Protein AF-A0A7C6KKU2-F1 (afdb_monomer)

Sequence (640 aa):
MLKIGTRAVVVVVVAVVALVTVASAAEPARYSLPPLSSSQLVSLPGALRQRALLDEGRLQQAARLLAEAEFQVMVGAVSREDLVRASEIWTGLAQVWSRLARRPSPAREEWEEGLAEIESVLPELWRLIIPSRSVEVRILPVDASSLSRAYLNDDIDFIVRMAKAAGFNTIFVETLRDDGYLVYRSSFGVEAPDLAAKHGQEGEDALATFLAAAHEEGLAVFPWVKLLFATANGELGPVLSQHPEWAAVASDGKIPTTPYNLVWFNPAHPGVREFLTNSAAELAANYPIDGVQLDYVRYPNQYGVDTDYSYDDYTVEQVKMLYGFDPRTLPRPRLGDMGSAGYRVGDLPQAMQEWNAYREEMVSSLLGRVVKAIHEKRPGIPISVAPLVANWGGGTLPQALVVHQNWPVWLERHLALLLSPLTYSGDPRVVQRELGNVVELAAGRAMVAPSLSIQQVDIAGEGPGLGAVELLREVDVVQQGGGVGYRIFAFPHLKAEHWRALAKGAFRRPATNPVVEPAAAARQLVEEAKLLLKGLQEAGFEKEVARWGAQVERLAQYTSPERLGGRQEPGPQGRQEALTWATLAAQTGSWLEQVRTTWTAEAEGERARAARAVLERTLLELQALASAMAYQGRPVSRGW

Nearest PDB structures (foldseek):
  5oq3-assembly1_A  TM=7.369E-01  e=5.573E-13  Clostridioides difficile
  5clt-assembly1_A  TM=4.596E-01  e=8.617E-05  Homo sapiens
  6r01-assembly1_A  TM=6.257E-01  e=8.667E+00  Streptomyces lividans 1326
  6q58-assembly1_A  TM=5.081E-01  e=9.044E+00  Streptomyces lividans 1326
  6q6b-assembly1_A  TM=4.946E-01  e=9.439E+00  Streptomyces lividans 1326

pLDDT: mean 88.54, std 15.28, range [28.14, 98.88]

Secondary structure (DSSP, 8-state):
-----TTSSSSSSSSSTTSS----S----TT--PPPPHHHHHHS-HHHHHHHHHHHHHHHHHHHHHHHHHHHTTTTSS-HHHHHHHHHHHHHHHHHHHHHHT-SS--HHHHHHHHHHHHHHHHHHHHHHS---SB-EEEEEE-HHHHHHHHHTT-HHHHHHHHHHHT--EEEEE-B-TTS-BSS--SSS-B-HHHHTGGGS-PPPHHHHHHHHHHHTT-EEEEEEESSEEESSSS-HHHHTT-GGGBPPBTTSS----TT--EEB-TT-HHHHHHHHHHHHHHHHHS--S-EEEE--S-S-BTTB---B--SHHHHHHHHHHHSS-GGGSPPPPHHHHTSTT--GGGS-HHHHHHHHHHHHHHHHHHHHHHHHHHHHSTT--EEE-----TTSS-HHHHHHHTT--HHHHHHTT--SEE------S-HHHHHHHHHHHHHHHTTSSEE-PEEEHHHHHHHH-STTHHHHHHHHHHHHHHHTT-SEEEEE-GGG--HHHHHHIIIIITSS--B-TTT-HHHHHHHHHHHHHHHHHHHHHTT-HHHHHHHHHHHHHHHHHHSTTTS-S---TTHHHHHHHHHHHHHHHHHHHHHHHHHHHS-GGGTHHHHHHHHHHHHHHHHHHHHHHHHHHHHTSPPPS--

Solvent-accessible surface area (backbone atoms only — not comparable to full-atom values): 33452 Å² total; per-residue (Å²): 139,82,91,82,73,99,69,71,77,73,66,62,74,75,69,68,68,72,82,82,71,81,78,63,91,86,67,76,70,90,59,70,74,77,68,83,46,73,63,38,55,70,68,40,57,72,69,61,36,51,54,51,54,50,51,51,52,52,49,56,53,48,28,52,37,52,57,28,34,72,55,32,38,55,68,56,26,20,50,70,68,35,51,53,54,30,51,54,53,45,54,54,46,53,50,51,51,45,61,59,48,73,42,67,76,68,57,71,65,62,50,56,51,48,49,52,57,44,57,72,46,44,45,60,40,51,24,34,42,39,59,15,53,59,60,28,34,32,30,40,34,37,51,31,64,60,50,52,51,21,52,78,66,78,38,47,62,55,59,42,51,52,40,49,70,28,36,41,43,30,35,34,36,34,44,57,30,52,64,30,29,23,51,38,86,53,98,74,61,48,50,33,66,68,53,50,34,36,96,82,38,85,33,71,51,52,46,61,55,47,48,53,53,26,48,78,73,66,33,41,42,18,52,25,40,52,66,30,56,39,17,47,72,56,48,59,26,72,61,35,67,78,40,61,89,39,44,34,15,26,74,88,71,39,71,51,78,47,104,64,17,46,31,37,47,25,60,71,40,68,67,44,48,50,49,53,25,49,48,51,22,46,51,42,62,76,44,98,62,58,29,38,33,43,29,52,69,44,55,91,39,45,85,72,39,85,55,50,75,57,55,34,71,71,50,37,52,52,40,30,72,76,71,71,45,60,73,88,75,54,87,80,76,56,40,49,60,51,34,30,71,82,51,53,78,83,76,47,58,67,73,57,44,53,51,48,51,51,52,23,46,32,42,52,52,45,51,49,51,28,48,50,41,23,34,75,56,37,71,82,58,40,30,31,35,48,46,59,44,32,64,88,48,26,42,44,63,43,40,12,48,66,23,33,36,59,58,66,59,37,41,77,67,67,58,34,48,31,37,34,32,50,45,64,56,39,41,46,68,54,43,42,50,51,44,45,53,50,51,60,70,42,65,34,38,31,34,38,24,46,27,41,31,46,68,34,11,47,64,60,29,76,53,87,58,28,21,35,41,42,47,52,48,38,50,50,36,36,61,69,54,46,34,51,31,35,28,52,41,34,56,96,61,62,46,73,55,42,48,47,36,34,25,63,9,47,22,54,41,75,39,40,37,46,78,82,38,45,47,61,26,47,34,51,40,46,51,40,52,47,38,41,42,54,46,36,40,79,71,73,38,51,71,62,31,69,71,43,54,70,54,52,57,54,52,47,62,50,34,31,62,91,53,37,63,74,78,83,43,94,55,76,65,28,48,52,36,18,51,40,28,42,50,46,17,52,53,34,47,54,48,44,52,45,50,69,69,71,55,61,41,89,81,61,47,70,68,45,41,24,50,49,52,56,52,46,38,46,35,39,37,42,24,28,52,23,25,14,52,20,47,68,46,48,83,76,73,96,81,124

Mean predicted aligned error: 7.08 Å

Structure (mmCIF, N/CA/C/O backbone):
data_AF-A0A7C6KKU2-F1
#
_entry.id   AF-A0A7C6KKU2-F1
#
loop_
_atom_site.group_PDB
_atom_site.id
_atom_site.type_symbol
_atom_site.label_atom_id
_atom_site.label_alt_id
_atom_site.label_comp_id
_atom_site.label_asym_id
_atom_site.label_entity_id
_atom_site.label_seq_id
_atom_site.pdbx_PDB_ins_code
_atom_site.Cartn_x
_atom_site.Cartn_y
_atom_site.Cartn_z
_atom_site.occupancy
_atom_site.B_iso_or_equiv
_atom_site.auth_seq_id
_atom_site.auth_comp_id
_atom_site.auth_asym_id
_atom_site.auth_atom_id
_atom_site.pdbx_PDB_model_num
ATOM 1 N N . MET A 1 1 ? -49.488 -27.776 29.329 1.00 35.50 1 MET A N 1
ATOM 2 C CA . MET A 1 1 ? -48.805 -27.752 30.646 1.00 35.50 1 MET A CA 1
ATOM 3 C C . MET A 1 1 ? -47.315 -27.655 30.342 1.00 35.50 1 MET A C 1
ATOM 5 O O . MET A 1 1 ? -46.857 -28.513 29.619 1.00 35.50 1 MET A O 1
ATOM 9 N N . LEU A 1 2 ? -46.521 -26.637 30.673 1.00 28.86 2 LEU A N 1
ATOM 10 C CA . LEU A 1 2 ? -46.570 -25.555 31.658 1.00 28.86 2 LEU A CA 1
ATOM 11 C C . LEU A 1 2 ? -46.435 -24.175 30.976 1.00 28.86 2 LEU A C 1
ATOM 13 O O . LEU A 1 2 ? -45.719 -24.024 29.993 1.00 28.86 2 LEU A O 1
ATOM 17 N N . LYS A 1 3 ? -47.094 -23.167 31.557 1.00 31.98 3 LYS A N 1
ATOM 18 C CA . LYS A 1 3 ? -46.837 -21.736 31.340 1.00 31.98 3 LYS A CA 1
ATOM 19 C C . LYS A 1 3 ? -45.633 -21.321 32.190 1.00 31.98 3 LYS A C 1
ATOM 21 O O . LYS A 1 3 ? -45.691 -21.518 33.399 1.00 31.98 3 LYS A O 1
ATOM 26 N N . ILE A 1 4 ? -44.625 -20.671 31.604 1.00 32.84 4 ILE A N 1
ATOM 27 C CA . ILE A 1 4 ? -43.636 -19.870 32.346 1.00 32.84 4 ILE A CA 1
ATOM 28 C C . ILE A 1 4 ? -43.431 -18.525 31.624 1.00 32.84 4 ILE A C 1
ATOM 30 O O . ILE A 1 4 ? -42.706 -18.419 30.646 1.00 32.84 4 ILE A O 1
ATOM 34 N N . GLY A 1 5 ? -44.152 -17.513 32.116 1.00 28.14 5 GLY A N 1
ATOM 35 C CA . GLY A 1 5 ? -43.618 -16.197 32.485 1.00 28.14 5 GLY A CA 1
ATOM 36 C C . GLY A 1 5 ? -42.963 -15.281 31.444 1.00 28.14 5 GLY A C 1
ATOM 37 O O . GLY A 1 5 ? -41.765 -15.036 31.515 1.00 28.14 5 GLY A O 1
ATOM 38 N N . THR A 1 6 ? -43.771 -14.573 30.653 1.00 33.41 6 THR A N 1
ATOM 39 C CA . THR A 1 6 ? -43.406 -13.374 29.862 1.00 33.41 6 THR A CA 1
ATOM 40 C C . THR A 1 6 ? -43.121 -12.120 30.723 1.00 33.41 6 THR A C 1
ATOM 42 O O . THR A 1 6 ? -43.482 -11.006 30.358 1.00 33.41 6 THR A O 1
ATOM 45 N N . ARG A 1 7 ? -42.507 -12.270 31.906 1.00 30.14 7 ARG A N 1
ATOM 46 C CA . ARG A 1 7 ? -42.228 -11.156 32.844 1.00 30.14 7 ARG A CA 1
ATOM 47 C C . ARG A 1 7 ? -40.759 -10.990 33.251 1.00 30.14 7 ARG A C 1
ATOM 49 O O . ARG A 1 7 ? -40.457 -10.055 33.979 1.00 30.14 7 ARG A O 1
ATOM 56 N N . ALA A 1 8 ? -39.840 -11.811 32.736 1.00 30.59 8 ALA A N 1
ATOM 57 C CA . ALA A 1 8 ? -38.403 -11.690 33.027 1.00 30.59 8 ALA A CA 1
ATOM 58 C C . ALA A 1 8 ? -37.599 -10.892 31.974 1.00 30.59 8 ALA A C 1
ATOM 60 O O . ALA A 1 8 ? -36.444 -10.563 32.209 1.00 30.59 8 ALA A O 1
ATOM 61 N N . VAL A 1 9 ? -38.203 -10.529 30.835 1.00 33.28 9 VAL A N 1
ATOM 62 C CA . VAL A 1 9 ? -37.493 -9.885 29.705 1.00 33.28 9 VAL A CA 1
ATOM 63 C C . VAL A 1 9 ? -37.578 -8.348 29.736 1.00 33.28 9 VAL A C 1
ATOM 65 O O . VAL A 1 9 ? -36.831 -7.669 29.046 1.00 33.28 9 VAL A O 1
ATOM 68 N N . VAL A 1 10 ? -38.423 -7.766 30.595 1.00 31.88 10 VAL A N 1
ATOM 69 C CA . VAL A 1 10 ? -38.671 -6.306 30.625 1.00 31.88 10 VAL A CA 1
ATOM 70 C C . VAL A 1 10 ? -38.004 -5.599 31.821 1.00 31.88 10 VAL A C 1
ATOM 72 O O . VAL A 1 10 ? -37.987 -4.378 31.884 1.00 31.88 10 VAL A O 1
ATOM 75 N N . VAL A 1 11 ? -37.359 -6.335 32.736 1.00 30.11 11 VAL A N 1
ATOM 76 C CA . VAL A 1 11 ? -36.658 -5.745 33.903 1.00 30.11 11 VAL A CA 1
ATOM 77 C C . VAL A 1 11 ? -35.125 -5.750 33.752 1.00 30.11 11 VAL A C 1
ATOM 79 O O . VAL A 1 11 ? -34.430 -5.064 34.492 1.00 30.11 11 VAL A O 1
ATOM 82 N N . VAL A 1 12 ? -34.576 -6.405 32.723 1.00 31.42 12 VAL A N 1
ATOM 83 C CA . VAL A 1 12 ? -33.127 -6.371 32.417 1.00 31.42 12 VAL A CA 1
ATOM 84 C C . VAL A 1 12 ? -32.754 -5.225 31.457 1.00 31.42 12 VAL A C 1
ATOM 86 O O . VAL A 1 12 ? -31.599 -4.824 31.382 1.00 31.42 12 VAL A O 1
ATOM 89 N N . VAL A 1 13 ? -33.736 -4.603 30.796 1.00 32.34 13 VAL A N 1
ATOM 90 C CA . VAL A 1 13 ? -33.509 -3.520 29.815 1.00 32.34 13 VAL A CA 1
ATOM 91 C C . VAL A 1 13 ? -33.422 -2.124 30.463 1.00 32.34 13 VAL A C 1
ATOM 93 O O . VAL A 1 13 ? -32.962 -1.184 29.830 1.00 32.34 13 VAL A O 1
ATOM 96 N N . VAL A 1 14 ? -33.769 -1.976 31.748 1.00 30.86 14 VAL A N 1
ATOM 97 C CA . VAL A 1 14 ? -33.740 -0.669 32.447 1.00 30.86 14 VAL A CA 1
ATOM 98 C C . VAL A 1 14 ? -32.644 -0.586 33.527 1.00 30.86 14 VAL A C 1
ATOM 100 O O . VAL A 1 14 ? -32.330 0.500 33.998 1.00 30.86 14 VAL A O 1
ATOM 103 N N . ALA A 1 15 ? -31.973 -1.696 33.864 1.00 31.00 15 ALA A N 1
ATOM 104 C CA . ALA A 1 15 ? -30.926 -1.735 34.900 1.00 31.00 15 ALA A CA 1
ATOM 105 C C . ALA A 1 15 ? -29.492 -1.991 34.382 1.00 31.00 15 ALA A C 1
ATOM 107 O O . ALA A 1 15 ? -28.559 -2.027 35.176 1.00 31.00 15 ALA A O 1
ATOM 108 N N . VAL A 1 16 ? -29.285 -2.123 33.065 1.00 31.28 16 VAL A N 1
ATOM 109 C CA . VAL A 1 16 ? -27.946 -2.307 32.446 1.00 31.28 16 VAL A CA 1
ATOM 110 C C . VAL A 1 16 ? -27.491 -1.066 31.652 1.00 31.28 16 VAL A C 1
ATOM 112 O O . VAL A 1 16 ? -26.377 -1.000 31.148 1.00 31.28 16 VAL A O 1
ATOM 115 N N . VAL A 1 17 ? -28.307 -0.007 31.638 1.00 33.34 17 VAL A N 1
ATOM 116 C CA . VAL A 1 17 ? -27.948 1.320 31.096 1.00 33.34 17 VAL A CA 1
ATOM 117 C C . VAL A 1 17 ? -27.099 2.142 32.092 1.00 33.34 17 VAL A C 1
ATOM 119 O O . VAL A 1 17 ? -26.576 3.189 31.743 1.00 33.34 17 VAL A O 1
ATOM 122 N N . ALA A 1 18 ? -26.865 1.652 33.315 1.00 31.48 18 ALA A N 1
ATOM 123 C CA . ALA A 1 18 ? -26.257 2.430 34.401 1.00 31.48 18 ALA A CA 1
ATOM 124 C C . ALA A 1 18 ? -24.753 2.182 34.669 1.00 31.48 18 ALA A C 1
ATOM 126 O O . ALA A 1 18 ? -24.272 2.554 35.734 1.00 31.48 18 ALA A O 1
ATOM 127 N N . LEU A 1 19 ? -23.985 1.583 33.746 1.00 38.34 19 LEU A N 1
ATOM 128 C CA . LEU A 1 19 ? -22.541 1.338 33.963 1.00 38.34 19 LEU A CA 1
ATOM 129 C C . LEU A 1 19 ? -21.597 1.852 32.861 1.00 38.34 19 LEU A C 1
ATOM 131 O O . LEU A 1 19 ? -20.424 1.498 32.850 1.00 38.34 19 LEU A O 1
ATOM 135 N N . VAL A 1 20 ? -22.074 2.753 31.991 1.00 41.06 20 VAL A N 1
ATOM 136 C CA . VAL A 1 20 ? -21.205 3.655 31.191 1.00 41.06 20 VAL A CA 1
ATOM 137 C C . VAL A 1 20 ? -21.685 5.122 31.235 1.00 41.06 20 VAL A C 1
ATOM 139 O O . VAL A 1 20 ? -21.078 5.998 30.635 1.00 41.06 20 VAL A O 1
ATOM 142 N N . THR A 1 21 ? -22.730 5.451 32.001 1.00 37.94 21 THR A N 1
ATOM 143 C CA . THR A 1 21 ? -23.149 6.846 32.231 1.00 37.94 21 THR A CA 1
ATOM 144 C C . THR A 1 21 ? -22.847 7.285 33.658 1.00 37.94 21 THR A C 1
ATOM 146 O O . THR A 1 21 ? -23.750 7.510 34.459 1.00 37.94 21 THR A O 1
ATOM 149 N N . VAL A 1 22 ? -21.561 7.427 33.967 1.00 37.59 22 VAL A N 1
ATOM 150 C CA . VAL A 1 22 ? -21.079 8.472 34.874 1.00 37.59 22 VAL A CA 1
ATOM 151 C C . VAL A 1 22 ? -19.830 9.036 34.214 1.00 37.59 22 VAL A C 1
ATOM 153 O O . VAL A 1 22 ? -18.798 8.387 34.225 1.00 37.59 22 VAL A O 1
ATOM 156 N N . ALA A 1 23 ? -19.968 10.198 33.583 1.00 33.12 23 ALA A N 1
ATOM 157 C CA . ALA A 1 23 ? -18.867 11.122 33.353 1.00 33.12 23 ALA A CA 1
ATOM 158 C C . ALA A 1 23 ? -19.479 12.510 33.165 1.00 33.12 23 ALA A C 1
ATOM 160 O O . ALA A 1 23 ? -19.875 12.928 32.077 1.00 33.12 23 ALA A O 1
ATOM 161 N N . SER A 1 24 ? -19.644 13.173 34.305 1.00 33.97 24 SER A N 1
ATOM 162 C CA . SER A 1 24 ? -19.823 14.614 34.416 1.00 33.97 24 SER A CA 1
ATOM 163 C C . SER A 1 24 ? -18.808 15.335 33.523 1.00 33.97 24 SER A C 1
ATOM 165 O O . SER A 1 24 ? -17.645 14.940 33.459 1.00 33.97 24 SER A O 1
ATOM 167 N N . ALA A 1 25 ? -19.227 16.424 32.873 1.00 34.09 25 ALA A N 1
ATOM 168 C CA . ALA A 1 25 ? -18.300 17.381 32.281 1.00 34.09 25 ALA A CA 1
ATOM 169 C C . ALA A 1 25 ? -17.227 17.750 33.327 1.00 34.09 25 ALA A C 1
ATOM 171 O O . ALA A 1 25 ? -17.568 18.100 34.457 1.00 34.09 25 ALA A O 1
ATOM 172 N N . ALA A 1 26 ? -15.954 17.622 32.941 1.00 36.84 26 ALA A N 1
ATOM 173 C CA . ALA A 1 26 ? -14.753 17.623 33.789 1.00 36.84 26 ALA A CA 1
ATOM 174 C C . ALA A 1 26 ? -14.449 16.305 34.539 1.00 36.84 26 ALA A C 1
ATOM 176 O O . ALA A 1 26 ? -14.407 16.273 35.767 1.00 36.84 26 ALA A O 1
ATOM 177 N N . GLU A 1 27 ? -14.128 15.233 33.807 1.00 42.81 27 GLU A N 1
ATOM 178 C CA . GLU A 1 27 ? -13.283 14.160 34.353 1.00 42.81 27 GLU A CA 1
ATOM 179 C C . GLU A 1 27 ? -11.806 14.423 34.001 1.00 42.81 27 GLU A C 1
ATOM 181 O O . GLU A 1 27 ? -11.516 14.877 32.888 1.00 42.81 27 GLU A O 1
ATOM 186 N N . PRO A 1 28 ? -10.858 14.192 34.933 1.00 41.84 28 PRO A N 1
ATOM 187 C CA . PRO A 1 28 ? -9.431 14.252 34.635 1.00 41.84 28 PRO A CA 1
ATOM 188 C C . PRO A 1 28 ? -9.084 13.257 33.525 1.00 41.84 28 PRO A C 1
ATOM 190 O O . PRO A 1 28 ? -9.759 12.246 33.357 1.00 41.84 28 PRO A O 1
ATOM 193 N N . ALA A 1 29 ? -8.018 13.548 32.781 1.00 60.22 29 ALA A N 1
ATOM 194 C CA . ALA A 1 29 ? -7.599 12.774 31.620 1.00 60.22 29 ALA A CA 1
ATOM 195 C C . ALA A 1 29 ? -7.355 11.292 31.971 1.00 60.22 29 ALA A C 1
ATOM 197 O O . ALA A 1 29 ? -6.289 10.924 32.474 1.00 60.22 29 ALA A O 1
ATOM 198 N N . ARG A 1 30 ? -8.371 10.449 31.733 1.00 71.62 30 ARG A N 1
ATOM 199 C CA . ARG A 1 30 ? -8.456 9.025 32.116 1.00 71.62 30 ARG A CA 1
ATOM 200 C C . ARG A 1 30 ? -7.269 8.206 31.606 1.00 71.62 30 ARG A C 1
ATOM 202 O O . ARG A 1 30 ? -6.869 7.230 32.240 1.00 71.62 30 ARG A O 1
ATOM 209 N N . TYR A 1 31 ? -6.689 8.642 30.491 1.00 83.00 31 TYR A N 1
ATOM 210 C CA . TYR A 1 31 ? -5.578 7.990 29.810 1.00 83.00 31 TYR A CA 1
ATOM 211 C C . TYR A 1 31 ? -4.294 8.843 29.791 1.00 83.00 31 TYR A C 1
ATOM 213 O O . TYR A 1 31 ? -3.366 8.555 29.044 1.00 83.00 31 TYR A O 1
ATOM 221 N N . SER A 1 32 ? -4.183 9.884 30.625 1.00 80.81 32 SER A N 1
ATOM 222 C CA . SER A 1 32 ? -2.967 10.707 30.676 1.00 80.81 32 SER A CA 1
ATOM 223 C C . SER A 1 32 ? -1.819 10.012 31.403 1.00 80.81 32 SER A C 1
ATOM 225 O O . SER A 1 32 ? -1.997 9.412 32.464 1.00 80.81 32 SER A O 1
ATOM 227 N N . LEU A 1 33 ? -0.606 10.208 30.885 1.00 85.62 33 LEU A N 1
ATOM 228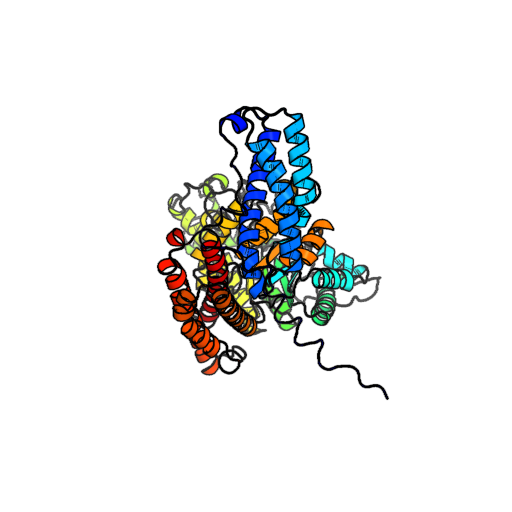 C CA . LEU A 1 33 ? 0.641 9.765 31.503 1.00 85.62 33 LEU A CA 1
ATOM 229 C C . LEU A 1 33 ? 1.567 10.952 31.794 1.00 85.62 33 LEU A C 1
ATOM 231 O O . LEU A 1 33 ? 1.587 11.910 31.020 1.00 85.62 33 LEU A O 1
ATOM 235 N N . PRO A 1 34 ? 2.343 10.915 32.893 1.00 86.75 34 PRO A N 1
ATOM 236 C CA . PRO A 1 34 ? 3.423 11.872 33.098 1.00 86.75 34 PRO A CA 1
ATOM 237 C C . PRO A 1 34 ? 4.513 11.678 32.025 1.00 86.75 34 PRO A C 1
ATOM 239 O O . PRO A 1 34 ? 4.937 10.535 31.814 1.00 86.75 34 PRO A O 1
ATOM 242 N N . PRO A 1 35 ? 4.978 12.756 31.365 1.00 88.56 35 PRO A N 1
ATOM 243 C CA . PRO A 1 35 ? 6.074 12.659 30.412 1.00 88.56 35 PRO A CA 1
ATOM 244 C C . PRO A 1 35 ? 7.413 12.448 31.126 1.00 88.56 35 PRO A C 1
ATOM 246 O O . PRO A 1 35 ? 7.563 12.800 32.303 1.00 88.56 35 PRO A O 1
ATOM 249 N N . LEU A 1 36 ? 8.408 11.934 30.404 1.00 86.62 36 LEU A N 1
ATOM 250 C CA . LEU A 1 36 ? 9.786 11.894 30.896 1.00 86.62 36 LEU A CA 1
ATOM 251 C C . LEU A 1 36 ? 10.353 13.315 31.041 1.00 86.62 36 LEU A C 1
ATOM 253 O O . LEU A 1 36 ? 10.269 14.151 30.142 1.00 86.62 36 LEU A O 1
ATOM 257 N N . SER A 1 37 ? 10.977 13.596 32.182 1.00 84.25 37 SER A N 1
ATOM 258 C CA . SER A 1 37 ? 11.658 14.870 32.432 1.00 84.25 37 SER A CA 1
ATOM 259 C C . SER A 1 37 ? 13.085 14.881 31.879 1.00 84.25 37 SER A C 1
ATOM 261 O O . SER A 1 37 ? 13.761 13.852 31.803 1.00 84.25 37 SER A O 1
ATOM 263 N N . SER A 1 38 ? 13.603 16.073 31.566 1.00 81.19 38 SER A N 1
ATOM 264 C CA . SER A 1 38 ? 14.980 16.235 31.078 1.00 81.19 38 SER A CA 1
ATOM 265 C C . SER A 1 38 ? 16.030 15.664 32.038 1.00 81.19 38 SER A C 1
ATOM 267 O O . SER A 1 38 ? 17.043 15.134 31.588 1.00 81.19 38 SER A O 1
ATOM 269 N N . SER A 1 39 ? 15.802 15.734 33.356 1.00 79.00 39 SER A N 1
ATOM 270 C CA . SER A 1 39 ? 16.715 15.170 34.360 1.00 79.00 39 SER A CA 1
ATOM 271 C C . SER A 1 39 ? 16.755 13.641 34.327 1.00 79.00 39 SER A C 1
ATOM 273 O O . SER A 1 39 ? 17.835 13.066 34.462 1.00 79.00 39 SER A O 1
ATOM 275 N N . GLN A 1 40 ? 15.619 12.983 34.086 1.00 80.06 40 GLN A N 1
ATOM 276 C CA . GLN A 1 40 ? 15.555 11.529 33.906 1.00 80.06 40 GLN A CA 1
ATOM 277 C C . GLN A 1 40 ? 16.245 11.093 32.619 1.00 80.06 40 GLN A C 1
ATOM 279 O O . GLN A 1 40 ? 17.020 10.141 32.617 1.00 80.06 40 GLN A O 1
ATOM 284 N N . LEU A 1 41 ? 16.013 11.823 31.526 1.00 80.62 41 LEU A N 1
ATOM 285 C CA . LEU A 1 41 ? 16.678 11.524 30.265 1.00 80.62 41 LEU A CA 1
ATOM 286 C C . LEU A 1 41 ? 18.195 11.612 30.423 1.00 80.62 41 LEU A C 1
ATOM 288 O O . LEU A 1 41 ? 18.892 10.719 29.966 1.00 80.62 41 LEU A O 1
ATOM 292 N N . VAL A 1 42 ? 18.719 12.625 31.118 1.00 82.50 42 VAL A N 1
ATOM 293 C CA . VAL A 1 42 ? 20.166 12.761 31.355 1.00 82.50 42 VAL A CA 1
ATOM 294 C C . VAL A 1 42 ? 20.733 11.624 32.215 1.00 82.50 42 VAL A C 1
ATOM 296 O O . VAL A 1 42 ? 21.841 11.171 31.927 1.00 82.50 42 VAL A O 1
ATOM 299 N N . SER A 1 43 ? 20.005 11.151 33.232 1.00 81.50 43 SER A N 1
ATOM 300 C CA . SER A 1 43 ? 20.499 10.133 34.172 1.00 81.50 43 SER A CA 1
ATOM 301 C C . SER A 1 43 ? 20.506 8.707 33.608 1.00 81.50 43 SER A C 1
ATOM 303 O O . SER A 1 43 ? 21.295 7.876 34.061 1.00 81.50 43 SER A O 1
ATOM 305 N N . LEU A 1 44 ? 19.683 8.415 32.596 1.00 84.31 44 LEU A N 1
ATOM 306 C CA . LEU A 1 44 ? 19.604 7.087 31.988 1.00 84.31 44 LEU A CA 1
ATOM 307 C C . LEU A 1 44 ? 20.775 6.791 31.025 1.00 84.31 44 LEU A C 1
ATOM 309 O O . LEU A 1 44 ? 21.097 7.638 30.176 1.00 84.31 44 LEU A O 1
ATOM 313 N N . PRO A 1 45 ? 21.364 5.571 31.074 1.00 86.75 45 PRO A N 1
ATOM 314 C CA . PRO A 1 45 ? 22.284 5.075 30.049 1.00 86.75 45 PRO A CA 1
ATOM 315 C C . PRO A 1 45 ? 21.656 5.106 28.650 1.00 86.75 45 PRO A C 1
ATOM 317 O O . PRO A 1 45 ? 20.446 4.951 28.518 1.00 86.75 45 PRO A O 1
ATOM 320 N N . GLY A 1 46 ? 22.474 5.246 27.600 1.00 87.69 46 GLY A N 1
ATOM 321 C CA . GLY A 1 46 ? 22.001 5.468 26.224 1.00 87.69 46 GLY A CA 1
ATOM 322 C C . GLY A 1 46 ? 20.939 4.474 25.733 1.00 87.69 46 GLY A C 1
ATOM 323 O O . GLY A 1 46 ? 19.867 4.903 25.315 1.00 87.69 46 GLY A O 1
ATOM 324 N N . ALA A 1 47 ? 21.195 3.167 25.852 1.00 87.81 47 ALA A N 1
ATOM 325 C CA . ALA A 1 47 ? 20.250 2.132 25.415 1.00 87.81 47 ALA A CA 1
ATOM 326 C C . ALA A 1 47 ? 18.942 2.147 26.229 1.00 87.81 47 ALA A C 1
ATOM 328 O O . ALA A 1 47 ? 17.851 2.112 25.672 1.00 87.81 47 ALA A O 1
ATOM 329 N N . LEU A 1 48 ? 19.039 2.283 27.556 1.00 89.12 48 LEU A N 1
ATOM 330 C CA . LEU A 1 48 ? 17.867 2.319 28.436 1.00 89.12 48 LEU A CA 1
ATOM 331 C C . LEU A 1 48 ? 17.022 3.584 28.218 1.00 89.12 48 LEU A C 1
ATOM 333 O O . LEU A 1 48 ? 15.798 3.534 28.269 1.00 89.12 48 LEU A O 1
ATOM 337 N N . ARG A 1 49 ? 17.676 4.711 27.918 1.00 90.44 49 ARG A N 1
ATOM 338 C CA . ARG A 1 49 ? 17.026 5.968 27.537 1.00 90.44 49 ARG A CA 1
ATOM 339 C C . ARG A 1 49 ? 16.248 5.828 26.229 1.00 90.44 49 ARG A C 1
ATOM 341 O O . ARG A 1 49 ? 15.130 6.322 26.150 1.00 90.44 49 ARG A O 1
ATOM 348 N N . GLN A 1 50 ? 16.830 5.182 25.217 1.00 89.56 50 GLN A N 1
ATOM 349 C CA . GLN A 1 50 ? 16.150 4.933 23.941 1.00 89.56 50 GLN A CA 1
ATOM 350 C C . GLN A 1 50 ? 14.923 4.041 24.137 1.00 89.56 50 GLN A C 1
ATOM 352 O O . GLN A 1 50 ? 13.835 4.425 23.719 1.00 89.56 50 GLN A O 1
ATOM 357 N N . ARG A 1 51 ? 15.076 2.931 24.865 1.00 90.62 51 ARG A N 1
ATOM 358 C CA . ARG A 1 51 ? 13.976 2.020 25.208 1.00 90.62 51 ARG A CA 1
ATOM 359 C C . ARG A 1 51 ? 12.836 2.734 25.945 1.00 90.62 51 ARG A C 1
ATOM 361 O O . ARG A 1 51 ? 11.683 2.624 25.545 1.00 90.62 51 ARG A O 1
ATOM 368 N N . ALA A 1 52 ? 13.156 3.559 26.947 1.00 91.56 52 ALA A N 1
ATOM 369 C CA . ALA A 1 52 ? 12.157 4.352 27.666 1.00 91.56 52 ALA A CA 1
ATOM 370 C C . ALA A 1 52 ? 11.414 5.345 26.750 1.00 91.56 52 ALA A C 1
ATOM 372 O O . ALA A 1 52 ? 10.199 5.473 26.851 1.00 91.56 52 ALA A O 1
ATOM 373 N N . LEU A 1 53 ? 12.110 6.024 25.832 1.00 91.44 53 LEU A N 1
ATOM 374 C CA . LEU A 1 53 ? 11.475 6.931 24.865 1.00 91.44 53 LEU A CA 1
ATOM 375 C C . LEU A 1 53 ? 10.560 6.191 23.874 1.00 91.44 53 LEU A C 1
ATOM 377 O O . LEU A 1 53 ? 9.517 6.722 23.490 1.00 91.44 53 LEU A O 1
ATOM 381 N N . LEU A 1 54 ? 10.937 4.977 23.457 1.00 91.06 54 LEU A N 1
ATOM 382 C CA . LEU A 1 54 ? 10.095 4.135 22.603 1.00 91.06 54 LEU A CA 1
ATOM 383 C C . LEU A 1 54 ? 8.799 3.756 23.327 1.00 91.06 54 LEU A C 1
ATOM 385 O O . LEU A 1 54 ? 7.715 3.981 22.786 1.00 91.06 54 LEU A O 1
ATOM 389 N N . ASP A 1 55 ? 8.899 3.264 24.562 1.00 93.62 55 ASP A N 1
ATOM 390 C CA . ASP A 1 55 ? 7.736 2.881 25.368 1.00 93.62 55 ASP A CA 1
ATOM 391 C C . ASP A 1 55 ? 6.853 4.070 25.751 1.00 93.62 55 ASP A C 1
ATOM 393 O O . ASP A 1 55 ? 5.628 3.945 25.718 1.00 93.62 55 ASP A O 1
ATOM 397 N N . GLU A 1 56 ? 7.435 5.245 26.012 1.00 93.62 56 GLU A N 1
ATOM 398 C CA . GLU A 1 56 ? 6.669 6.485 26.178 1.00 93.62 56 GLU A CA 1
ATOM 399 C C . GLU A 1 56 ? 5.796 6.746 24.944 1.00 93.62 56 GLU A C 1
ATOM 401 O O . GLU A 1 56 ? 4.590 6.970 25.066 1.00 93.62 56 GLU A O 1
ATOM 406 N N . GLY A 1 57 ? 6.379 6.652 23.744 1.00 92.62 57 GLY A N 1
ATOM 407 C CA . GLY A 1 57 ? 5.657 6.831 22.486 1.00 92.62 57 GLY A CA 1
ATOM 408 C C . GLY A 1 57 ? 4.574 5.772 22.252 1.00 92.62 57 GLY A C 1
ATOM 409 O O . GLY A 1 57 ? 3.469 6.109 21.816 1.00 92.62 57 GLY A O 1
ATOM 410 N N . ARG A 1 58 ? 4.853 4.501 22.571 1.00 94.94 58 ARG A N 1
ATOM 411 C CA . ARG A 1 58 ? 3.878 3.396 22.485 1.00 94.94 58 ARG A CA 1
ATOM 412 C C . ARG A 1 58 ? 2.694 3.639 23.419 1.00 94.94 58 ARG A C 1
ATOM 414 O O . ARG A 1 58 ? 1.544 3.489 23.011 1.00 94.94 58 ARG A O 1
ATOM 421 N N . LEU A 1 59 ? 2.958 4.048 24.657 1.00 95.75 59 LEU A N 1
ATOM 422 C CA . LEU A 1 59 ? 1.925 4.294 25.656 1.00 95.75 59 LEU A CA 1
ATOM 423 C C . LEU A 1 59 ? 1.104 5.555 25.353 1.00 95.75 59 LEU A C 1
ATOM 425 O O . LEU A 1 59 ? -0.116 5.524 25.490 1.00 95.75 59 LEU A O 1
ATOM 429 N N . GLN A 1 60 ? 1.728 6.641 24.888 1.00 93.12 60 GLN A N 1
ATOM 430 C CA . GLN A 1 60 ? 1.015 7.858 24.477 1.00 93.12 60 GLN A CA 1
ATOM 431 C C . GLN A 1 60 ? 0.049 7.592 23.314 1.00 93.12 60 GLN A C 1
ATOM 433 O O . GLN A 1 60 ? -1.082 8.082 23.308 1.00 93.12 60 GLN A O 1
ATOM 438 N N . GLN A 1 61 ? 0.461 6.786 22.334 1.00 93.94 61 GLN A N 1
ATOM 439 C CA . GLN A 1 61 ? -0.405 6.421 21.215 1.00 93.94 61 GLN A CA 1
ATOM 440 C C . GLN A 1 61 ? -1.534 5.474 21.660 1.00 93.94 61 GLN A C 1
ATOM 442 O O . GLN A 1 61 ? -2.681 5.661 21.254 1.00 93.94 61 GLN A O 1
ATOM 447 N N . ALA A 1 62 ? -1.245 4.522 22.554 1.00 96.00 62 ALA A N 1
ATOM 448 C CA . ALA A 1 62 ? -2.256 3.643 23.139 1.00 96.00 62 ALA A CA 1
ATOM 449 C C . ALA A 1 62 ? -3.297 4.410 23.980 1.00 96.00 62 ALA A C 1
ATOM 451 O O . ALA A 1 62 ? -4.487 4.119 23.878 1.00 96.00 62 ALA A O 1
ATOM 452 N N . ALA A 1 63 ? -2.882 5.426 24.745 1.00 94.00 63 ALA A N 1
ATOM 453 C CA . ALA A 1 63 ? -3.787 6.317 25.475 1.00 94.00 63 ALA A CA 1
ATOM 454 C C . ALA A 1 63 ? -4.812 6.983 24.550 1.00 94.00 63 ALA A C 1
ATOM 456 O O . ALA A 1 63 ? -6.012 6.974 24.826 1.00 94.00 63 ALA A O 1
ATOM 457 N N . ARG A 1 64 ? -4.341 7.526 23.420 1.00 93.44 64 ARG A N 1
ATOM 458 C CA . ARG A 1 64 ? -5.209 8.146 22.413 1.00 93.44 64 ARG A CA 1
ATOM 459 C C . ARG A 1 64 ? -6.202 7.135 21.837 1.00 93.44 64 ARG A C 1
ATOM 461 O O . ARG A 1 64 ? -7.390 7.432 21.756 1.00 93.44 64 ARG A O 1
ATOM 468 N N . LEU A 1 65 ? -5.732 5.941 21.469 1.00 95.50 65 LEU A N 1
ATOM 469 C CA . LEU A 1 65 ? -6.596 4.882 20.942 1.00 95.50 65 LEU A CA 1
ATOM 470 C C . LEU A 1 65 ? -7.647 4.423 21.958 1.00 95.50 65 LEU A C 1
ATOM 472 O O . LEU A 1 65 ? -8.783 4.177 21.570 1.00 95.50 65 LEU A O 1
ATOM 476 N N . LEU A 1 66 ? -7.309 4.354 23.247 1.00 94.94 66 LEU A N 1
ATOM 477 C CA . LEU A 1 66 ? -8.267 4.056 24.315 1.00 94.94 66 LEU A CA 1
ATOM 478 C C . LEU A 1 66 ? -9.357 5.126 24.438 1.00 94.94 66 LEU A C 1
ATOM 480 O O . LEU A 1 66 ? -10.532 4.780 24.540 1.00 94.94 66 LEU A O 1
ATOM 484 N N . ALA A 1 67 ? -8.987 6.408 24.376 1.00 92.62 67 ALA A N 1
ATOM 485 C CA . ALA A 1 67 ? -9.955 7.504 24.387 1.00 92.62 67 ALA A CA 1
ATOM 486 C C . ALA A 1 67 ? -10.900 7.438 23.172 1.00 92.62 67 ALA A C 1
ATOM 488 O O . ALA A 1 67 ? -12.108 7.634 23.294 1.00 92.62 67 ALA A O 1
ATOM 489 N N . GLU A 1 68 ? -10.365 7.119 21.993 1.00 94.50 68 GLU A N 1
ATOM 490 C CA . GLU A 1 68 ? -11.151 6.943 20.767 1.00 94.50 68 GLU A CA 1
ATOM 491 C C . GLU A 1 68 ? -12.002 5.671 20.780 1.00 94.50 68 GLU A C 1
ATOM 493 O O . GLU A 1 68 ? -13.090 5.654 20.198 1.00 94.50 68 GLU A O 1
ATOM 498 N N . ALA A 1 69 ? -11.547 4.613 21.454 1.00 94.50 69 ALA A N 1
ATOM 499 C CA . ALA A 1 69 ? -12.221 3.323 21.493 1.00 94.50 69 ALA A CA 1
ATOM 500 C C . ALA A 1 69 ? -13.643 3.415 22.077 1.00 94.50 69 ALA A C 1
ATOM 502 O O . ALA A 1 69 ? -14.520 2.665 21.647 1.00 94.50 69 ALA A O 1
ATOM 503 N N . GLU A 1 70 ? -13.908 4.379 22.968 1.00 89.12 70 GLU A N 1
ATOM 504 C CA . GLU A 1 70 ? -15.257 4.679 23.476 1.00 89.12 70 GLU A CA 1
ATOM 505 C C . GLU A 1 70 ? -16.264 4.965 22.346 1.00 89.12 70 GLU A C 1
ATOM 507 O O . GLU A 1 70 ? -17.422 4.547 22.416 1.00 89.12 70 GLU A O 1
ATOM 512 N N . PHE A 1 71 ? -15.811 5.627 21.279 1.00 94.38 71 PHE A N 1
ATOM 513 C CA . PHE A 1 71 ? -16.617 5.968 20.106 1.00 94.38 71 PHE A CA 1
ATOM 514 C C . PHE A 1 71 ? -16.510 4.908 19.007 1.00 94.38 71 PHE A C 1
ATOM 516 O O . PHE A 1 71 ? -17.495 4.618 18.333 1.00 94.38 71 PHE A O 1
ATOM 523 N N . GLN A 1 72 ? -15.356 4.251 18.867 1.00 95.00 72 GLN A N 1
ATOM 524 C CA . GLN A 1 72 ? -15.173 3.149 17.910 1.00 95.00 72 GLN A CA 1
ATOM 525 C C . GLN A 1 72 ? -16.084 1.946 18.207 1.00 95.00 72 GLN A C 1
ATOM 527 O O . GLN A 1 72 ? -16.440 1.194 17.298 1.00 95.00 72 GLN A O 1
ATOM 532 N N . VAL A 1 73 ? -16.525 1.780 19.458 1.00 95.25 73 VAL A N 1
ATOM 533 C CA . VAL A 1 73 ? -17.564 0.807 19.832 1.00 95.25 73 VAL A CA 1
ATOM 534 C C . VAL A 1 73 ? -18.890 1.053 19.105 1.00 95.25 73 VAL A C 1
ATOM 536 O O . VAL A 1 73 ? -19.600 0.093 1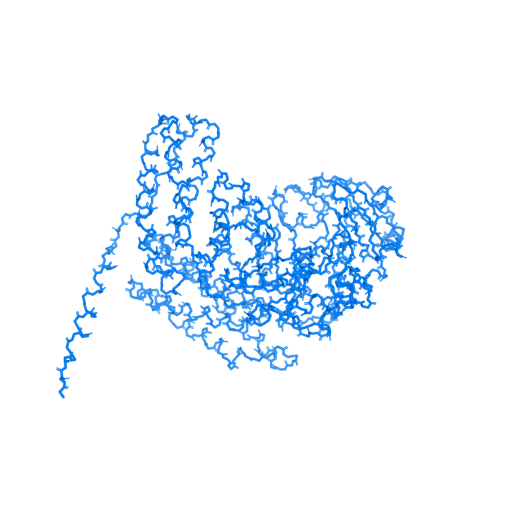8.807 1.00 95.25 73 VAL A O 1
ATOM 539 N N . MET A 1 74 ? -19.230 2.304 18.779 1.00 94.25 74 MET A N 1
ATOM 540 C CA . MET A 1 74 ? -20.504 2.664 18.134 1.00 94.25 74 MET A CA 1
ATOM 541 C C . MET A 1 74 ? -20.609 2.119 16.703 1.00 94.25 74 MET A C 1
ATOM 543 O O . MET A 1 74 ? -21.692 1.743 16.262 1.00 94.25 74 MET A O 1
ATOM 547 N N . VAL A 1 75 ? -19.473 2.021 16.008 1.00 92.94 75 VAL A N 1
ATOM 548 C CA . VAL A 1 75 ? -19.345 1.406 14.671 1.00 92.94 75 VAL A CA 1
ATOM 549 C C . VAL A 1 75 ? -18.844 -0.045 14.742 1.00 92.94 75 VAL A C 1
ATOM 551 O O . VAL A 1 75 ? -18.715 -0.750 13.739 1.00 92.94 75 VAL A O 1
ATOM 554 N N . GLY A 1 76 ? -18.582 -0.527 15.960 1.00 93.62 76 GLY A N 1
ATOM 555 C CA . GLY A 1 76 ? -18.062 -1.857 16.254 1.00 93.62 76 GLY A CA 1
ATOM 556 C C . GLY A 1 76 ? -16.627 -2.089 15.776 1.00 93.62 76 GLY A C 1
ATOM 557 O O . GLY A 1 76 ? -16.229 -3.245 15.627 1.00 93.62 76 GLY A O 1
ATOM 558 N N . ALA A 1 77 ? -15.856 -1.040 15.490 1.00 95.38 77 ALA A N 1
ATOM 559 C CA . ALA A 1 77 ? -14.444 -1.178 15.130 1.00 95.38 77 ALA A CA 1
ATOM 560 C C . ALA A 1 77 ? -13.594 -1.648 16.329 1.00 95.38 77 ALA A C 1
ATOM 562 O O . ALA A 1 77 ? -12.556 -2.281 16.144 1.00 95.38 77 ALA A O 1
ATOM 563 N N . VAL A 1 78 ? -14.081 -1.409 17.553 1.00 96.94 78 VAL A N 1
ATOM 564 C CA . VAL A 1 78 ? -13.616 -2.018 18.810 1.00 96.94 78 VAL A CA 1
ATOM 565 C C . VAL A 1 78 ? -14.828 -2.634 19.519 1.00 96.94 78 VAL A C 1
ATOM 567 O O . VAL A 1 78 ? -15.924 -2.079 19.463 1.00 96.94 78 VAL A O 1
ATOM 570 N N . SER A 1 79 ? -14.680 -3.792 20.168 1.00 95.81 79 SER A N 1
ATOM 571 C CA . SER A 1 79 ? -15.778 -4.391 20.941 1.00 95.81 79 SER A CA 1
ATOM 572 C C . SER A 1 79 ? -15.852 -3.809 22.360 1.00 95.81 79 SER A C 1
ATOM 574 O O . SER A 1 79 ? -14.849 -3.365 22.917 1.00 95.81 79 SER A O 1
ATOM 576 N N . ARG A 1 80 ? -17.039 -3.824 22.990 1.00 93.50 80 ARG A N 1
ATOM 577 C CA . ARG A 1 80 ? -17.184 -3.386 24.397 1.00 93.50 80 ARG A CA 1
ATOM 578 C C . ARG A 1 80 ? -16.331 -4.226 25.349 1.00 93.50 80 ARG A C 1
ATOM 580 O O . ARG A 1 80 ? -15.775 -3.683 26.295 1.00 93.50 80 ARG A O 1
ATOM 587 N N . GLU A 1 81 ? -16.233 -5.526 25.089 1.00 96.06 81 GLU A N 1
ATOM 588 C CA . GLU A 1 81 ? -15.408 -6.450 25.870 1.00 96.06 81 GLU A CA 1
ATOM 589 C C . GLU A 1 81 ? -13.917 -6.114 25.740 1.00 96.06 81 GLU A C 1
ATOM 591 O O . GLU A 1 81 ? -13.226 -5.998 26.754 1.00 96.06 81 GLU A O 1
ATOM 596 N N . ASP A 1 82 ? -13.442 -5.864 24.514 1.00 96.69 82 ASP A N 1
ATOM 597 C CA . ASP A 1 82 ? -12.055 -5.461 24.276 1.00 96.69 82 ASP A CA 1
ATOM 598 C C . ASP A 1 82 ? -11.733 -4.130 24.968 1.00 96.69 82 ASP A C 1
ATOM 600 O O . ASP A 1 82 ? -10.681 -4.016 25.592 1.00 96.69 82 ASP A O 1
ATOM 604 N N . LEU A 1 83 ? -12.640 -3.143 24.922 1.00 95.69 83 LEU A N 1
ATOM 605 C CA . LEU A 1 83 ? -12.455 -1.850 25.592 1.00 95.69 83 LEU A CA 1
ATOM 606 C C . LEU A 1 83 ? -12.342 -1.991 27.118 1.00 95.69 83 LEU A C 1
ATOM 608 O O . LEU A 1 83 ? -11.480 -1.357 27.732 1.00 95.69 83 LEU A O 1
ATOM 612 N N . VAL A 1 84 ? -13.196 -2.813 27.738 1.00 95.56 84 VAL A N 1
ATOM 613 C CA . VAL A 1 84 ? -13.142 -3.067 29.188 1.00 95.56 84 VAL A CA 1
ATOM 614 C C . VAL A 1 84 ? -11.802 -3.695 29.554 1.00 95.56 84 VAL A C 1
ATOM 616 O O . VAL A 1 84 ? -11.071 -3.146 30.379 1.00 95.56 84 VAL A O 1
ATOM 619 N N . ARG A 1 85 ? -11.428 -4.782 28.873 1.00 96.62 85 ARG A N 1
ATOM 620 C CA . ARG A 1 85 ? -10.172 -5.489 29.136 1.00 96.62 85 ARG A CA 1
ATOM 621 C C . ARG A 1 85 ? -8.943 -4.618 28.875 1.00 96.62 85 ARG A C 1
ATOM 623 O O . ARG A 1 85 ? -7.982 -4.645 29.639 1.00 96.62 85 ARG A O 1
ATOM 630 N N . ALA A 1 86 ? -8.966 -3.820 27.813 1.00 96.56 86 ALA A N 1
ATOM 631 C CA . ALA A 1 86 ? -7.895 -2.881 27.515 1.00 96.56 86 ALA A CA 1
ATOM 632 C C . ALA A 1 86 ? -7.764 -1.791 28.586 1.00 96.56 86 ALA A C 1
ATOM 634 O O . ALA A 1 86 ? -6.648 -1.433 28.954 1.00 96.56 86 ALA A O 1
ATOM 635 N N . SER A 1 87 ? -8.883 -1.300 29.125 1.00 94.50 87 SER A N 1
ATOM 636 C CA . SER A 1 87 ? -8.885 -0.306 30.207 1.00 94.50 87 SER A CA 1
ATOM 637 C C . SER A 1 87 ? -8.300 -0.865 31.513 1.00 94.50 87 SER A C 1
ATOM 639 O O . SER A 1 87 ? -7.611 -0.147 32.243 1.00 94.50 87 SER A O 1
ATOM 641 N N . GLU A 1 88 ? -8.524 -2.150 31.802 1.00 94.25 88 GLU A N 1
ATOM 642 C CA . GLU A 1 88 ? -7.902 -2.847 32.938 1.00 94.25 88 GLU A CA 1
ATOM 643 C C . GLU A 1 88 ? -6.381 -2.962 32.763 1.00 94.25 88 GLU A C 1
ATOM 645 O O . GLU A 1 88 ? -5.628 -2.560 33.653 1.00 94.25 88 GLU A O 1
ATOM 650 N N . ILE A 1 89 ? -5.923 -3.431 31.594 1.00 96.56 89 ILE A N 1
ATOM 651 C CA . ILE A 1 89 ? -4.490 -3.527 31.265 1.00 96.56 89 ILE A CA 1
ATOM 652 C C . ILE A 1 89 ? -3.828 -2.145 31.339 1.00 96.56 89 ILE A C 1
ATOM 654 O O . ILE A 1 89 ? -2.768 -1.990 31.948 1.00 96.56 89 ILE A O 1
ATOM 658 N N . TRP A 1 90 ? -4.478 -1.127 30.769 1.00 95.62 90 TRP A N 1
ATOM 659 C CA . TRP A 1 90 ? -4.007 0.254 30.808 1.00 95.62 90 TRP A CA 1
ATOM 660 C C . TRP A 1 90 ? -3.797 0.759 32.233 1.00 95.62 90 TRP A C 1
ATOM 662 O O . TRP A 1 90 ? -2.796 1.411 32.511 1.00 95.62 90 TRP A O 1
ATOM 672 N N . THR A 1 91 ? -4.714 0.447 33.150 1.00 93.06 91 THR A N 1
ATOM 673 C CA . THR A 1 91 ? -4.615 0.898 34.544 1.00 93.06 91 THR A CA 1
ATOM 674 C C . THR A 1 91 ? -3.331 0.387 35.202 1.00 93.06 91 THR A C 1
ATOM 676 O O . THR A 1 91 ? -2.646 1.157 35.876 1.00 93.06 91 THR A O 1
ATOM 679 N N . GLY A 1 92 ? -2.964 -0.878 34.967 1.00 94.38 92 GLY A N 1
ATOM 680 C CA . GLY A 1 92 ? -1.694 -1.442 35.437 1.00 94.38 92 GLY A CA 1
ATOM 681 C C . GLY A 1 92 ? -0.486 -0.758 34.791 1.00 94.38 92 GLY A C 1
ATOM 682 O O . GLY A 1 92 ? 0.396 -0.260 35.489 1.00 94.38 92 GLY A O 1
ATOM 683 N N . LEU A 1 93 ? -0.493 -0.634 33.462 1.00 95.19 93 LEU A N 1
ATOM 684 C CA . LEU A 1 93 ? 0.573 0.030 32.702 1.00 95.19 93 LEU A CA 1
ATOM 685 C C . LEU A 1 93 ? 0.814 1.477 33.144 1.00 95.19 93 LEU A C 1
ATOM 687 O O . LEU A 1 93 ? 1.953 1.879 33.380 1.00 95.19 93 LEU A O 1
ATOM 691 N N . ALA A 1 94 ? -0.254 2.254 33.314 1.00 92.81 94 ALA A N 1
ATOM 692 C CA . ALA A 1 94 ? -0.181 3.643 33.742 1.00 92.81 94 ALA A CA 1
ATOM 693 C C . ALA A 1 94 ? 0.393 3.780 35.159 1.00 92.81 94 ALA A C 1
ATOM 695 O O . ALA A 1 94 ? 1.109 4.746 35.441 1.00 92.81 94 ALA A O 1
ATOM 696 N N . GLN A 1 95 ? 0.127 2.815 36.047 1.00 92.31 95 GLN A N 1
ATOM 697 C CA . GLN A 1 95 ? 0.733 2.765 37.378 1.00 92.31 95 GLN A CA 1
ATOM 698 C C . GLN A 1 95 ? 2.230 2.462 37.302 1.00 92.31 95 GLN A C 1
ATOM 700 O O . GLN A 1 95 ? 3.014 3.167 37.941 1.00 92.31 95 GLN A O 1
ATOM 705 N N . VAL A 1 96 ? 2.642 1.461 36.516 1.00 94.06 96 VAL A N 1
ATOM 706 C CA . VAL A 1 96 ? 4.062 1.131 36.302 1.00 94.06 96 VAL A CA 1
ATOM 707 C C . VAL A 1 96 ? 4.796 2.344 35.736 1.00 94.06 96 VAL A C 1
ATOM 709 O O . VAL A 1 96 ? 5.740 2.830 36.361 1.00 94.06 96 VAL A O 1
ATOM 712 N N . TRP A 1 97 ? 4.291 2.916 34.642 1.00 94.19 97 TRP A N 1
ATOM 713 C CA . TRP A 1 97 ? 4.870 4.101 34.015 1.00 94.19 97 TRP A CA 1
ATOM 714 C C . TRP A 1 97 ? 4.950 5.287 34.979 1.00 94.19 97 TRP A C 1
ATOM 716 O O . TRP A 1 97 ? 5.998 5.908 35.125 1.00 94.19 97 TRP A O 1
ATOM 726 N N . SER A 1 98 ? 3.873 5.574 35.716 1.00 90.75 98 SER A N 1
ATOM 727 C CA . SER A 1 98 ? 3.858 6.676 36.684 1.00 90.75 98 SER A CA 1
ATOM 728 C C . SER A 1 98 ? 4.858 6.482 37.826 1.00 90.75 98 SER A C 1
ATOM 730 O O . SER A 1 98 ? 5.407 7.471 38.313 1.00 90.75 98 SER A O 1
ATOM 732 N N . ARG A 1 99 ? 5.111 5.242 38.274 1.00 90.06 99 ARG A N 1
ATOM 733 C CA . ARG A 1 99 ? 6.147 4.958 39.286 1.00 90.06 99 ARG A CA 1
ATOM 734 C C . ARG A 1 99 ? 7.542 5.289 38.756 1.00 90.06 99 ARG A C 1
ATOM 736 O O . ARG A 1 99 ? 8.312 5.923 39.478 1.00 90.06 99 ARG A O 1
ATOM 743 N N . LEU A 1 100 ? 7.833 4.914 37.510 1.00 88.62 100 LEU A N 1
ATOM 744 C CA . LEU A 1 100 ? 9.110 5.192 36.848 1.00 88.62 100 LEU A CA 1
ATOM 745 C C . LEU A 1 100 ? 9.290 6.697 36.586 1.00 88.62 100 LEU A C 1
ATOM 747 O O . LEU A 1 100 ? 10.275 7.307 37.009 1.00 88.62 100 LEU A O 1
ATOM 751 N N . ALA A 1 101 ? 8.285 7.325 35.975 1.00 85.88 101 ALA A N 1
ATOM 752 C CA . ALA A 1 101 ? 8.327 8.706 35.504 1.00 85.88 101 ALA A CA 1
ATOM 753 C C . ALA A 1 101 ? 8.261 9.768 36.622 1.00 85.88 101 ALA A C 1
ATOM 755 O O . ALA A 1 101 ? 8.611 10.921 36.385 1.00 85.88 101 ALA A O 1
ATOM 756 N N . ARG A 1 102 ? 7.869 9.430 37.859 1.00 81.56 102 ARG A N 1
ATOM 757 C CA . ARG A 1 102 ? 7.820 10.402 38.979 1.00 81.56 102 ARG A CA 1
ATOM 758 C C . ARG A 1 102 ? 9.131 10.556 39.751 1.00 81.56 102 ARG A C 1
ATOM 760 O O . ARG A 1 102 ? 9.254 11.479 40.556 1.00 81.56 102 ARG A O 1
ATOM 767 N N . ARG A 1 103 ? 10.099 9.661 39.561 1.00 74.75 103 ARG A N 1
ATOM 768 C CA . ARG A 1 103 ? 11.361 9.657 40.315 1.00 74.75 103 ARG A CA 1
ATOM 769 C C . ARG A 1 103 ? 12.490 10.311 39.493 1.00 74.75 103 ARG A C 1
ATOM 771 O O . ARG A 1 103 ? 12.699 9.899 38.355 1.00 74.75 103 ARG A O 1
ATOM 778 N N . PRO A 1 104 ? 13.260 11.276 40.042 1.00 68.56 104 PRO A N 1
ATOM 779 C CA . PRO A 1 104 ? 14.288 12.001 39.277 1.00 68.56 104 PRO A CA 1
ATOM 780 C C . PRO A 1 104 ? 15.489 11.152 38.835 1.00 68.56 104 PRO A C 1
ATOM 782 O O . PRO A 1 104 ? 16.082 11.423 37.794 1.00 68.56 104 PRO A O 1
ATOM 785 N N . SER A 1 105 ? 15.872 10.150 39.635 1.00 69.69 105 SER A N 1
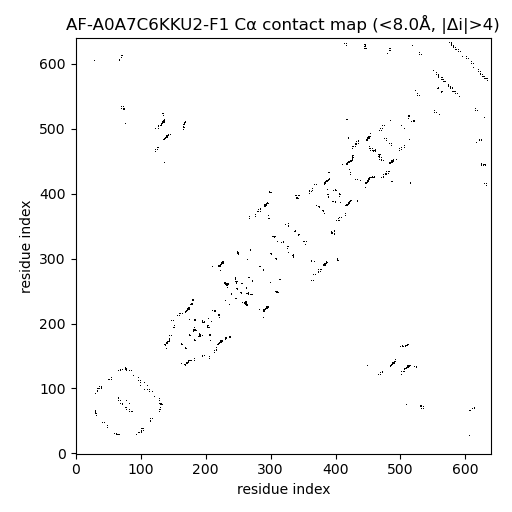ATOM 786 C CA . SER A 1 105 ? 17.027 9.280 39.366 1.00 69.69 105 SER A CA 1
ATOM 787 C C . SER A 1 105 ? 16.769 7.854 39.877 1.00 69.69 105 SER A C 1
ATOM 789 O O . SER A 1 105 ? 17.345 7.460 40.893 1.00 69.69 105 SER A O 1
ATOM 791 N N . PRO A 1 106 ? 15.853 7.097 39.246 1.00 68.25 106 PRO A N 1
ATOM 792 C CA . PRO A 1 106 ? 15.525 5.733 39.663 1.00 68.25 106 PRO A CA 1
ATOM 793 C C . PRO A 1 106 ? 16.711 4.794 39.415 1.00 68.25 106 PRO A C 1
ATOM 795 O O . PRO A 1 106 ? 17.560 5.076 38.564 1.00 68.25 106 PRO A O 1
ATOM 798 N N . ALA A 1 107 ? 16.782 3.683 40.149 1.00 83.44 107 ALA A N 1
ATOM 799 C CA . ALA A 1 107 ? 17.837 2.702 39.918 1.00 83.44 107 ALA A CA 1
ATOM 800 C C . ALA A 1 107 ? 17.681 2.077 38.522 1.00 83.44 107 ALA A C 1
ATOM 802 O O . ALA A 1 107 ? 16.569 1.898 38.027 1.00 83.44 107 ALA A O 1
ATOM 803 N N . ARG A 1 108 ? 18.804 1.738 37.882 1.00 86.88 108 ARG A N 1
ATOM 804 C CA . ARG A 1 108 ? 18.817 1.118 36.549 1.00 86.88 108 ARG A CA 1
ATOM 805 C C . ARG A 1 108 ? 17.945 -0.144 36.491 1.00 86.88 108 ARG A C 1
ATOM 807 O O . ARG A 1 108 ? 17.187 -0.305 35.545 1.00 86.88 108 ARG A O 1
ATOM 814 N N . GLU A 1 109 ? 18.048 -0.985 37.514 1.00 89.12 109 GLU A N 1
ATOM 815 C CA . GLU A 1 109 ? 17.306 -2.244 37.643 1.00 89.12 109 GLU A CA 1
ATOM 816 C C . GLU A 1 109 ? 15.788 -2.007 37.706 1.00 89.12 109 GLU A C 1
ATOM 818 O O . GLU A 1 109 ? 15.044 -2.653 36.978 1.00 89.12 109 GLU A O 1
ATOM 823 N N . GLU A 1 110 ? 15.330 -0.985 38.444 1.00 89.31 110 GLU A N 1
ATOM 824 C CA . GLU A 1 110 ? 13.904 -0.614 38.502 1.00 89.31 110 GLU A CA 1
ATOM 825 C C . GLU A 1 110 ? 13.346 -0.240 37.116 1.00 89.31 110 GLU A C 1
ATOM 827 O O . GLU A 1 110 ? 12.214 -0.587 36.783 1.00 89.31 110 GLU A O 1
ATOM 832 N N . TRP A 1 111 ? 14.130 0.470 36.295 1.00 90.19 111 TRP A N 1
ATOM 833 C CA . TRP A 1 111 ? 13.744 0.792 34.917 1.00 90.19 111 TRP A CA 1
ATOM 834 C C . TRP A 1 111 ? 13.741 -0.435 34.016 1.00 90.19 111 TRP A C 1
ATOM 836 O O . TRP A 1 111 ? 12.823 -0.597 33.219 1.00 90.19 111 TRP A O 1
ATOM 846 N N . GLU A 1 112 ? 14.762 -1.283 34.110 1.00 92.62 112 GLU A N 1
ATOM 847 C CA . GLU A 1 112 ? 14.850 -2.493 33.294 1.00 92.62 112 GLU A CA 1
ATOM 848 C C . GLU A 1 112 ? 13.670 -3.437 33.572 1.00 92.62 112 GLU A C 1
ATOM 850 O O . GLU A 1 112 ? 13.050 -3.911 32.616 1.00 92.62 112 GLU A O 1
ATOM 855 N N . GLU A 1 113 ? 13.318 -3.634 34.847 1.00 93.81 113 GLU A N 1
ATOM 856 C CA . GLU A 1 113 ? 12.155 -4.413 35.287 1.00 93.81 113 GLU A CA 1
ATOM 857 C C . GLU A 1 113 ? 10.834 -3.769 34.860 1.00 93.81 113 GLU A C 1
ATOM 859 O O . GLU A 1 113 ? 9.978 -4.437 34.281 1.00 93.81 113 GLU A O 1
ATOM 864 N N . GLY A 1 114 ? 10.670 -2.466 35.101 1.00 94.31 114 GLY A N 1
ATOM 865 C CA . GLY A 1 114 ? 9.432 -1.762 34.781 1.00 94.31 114 GLY A CA 1
ATOM 866 C C . GLY A 1 114 ? 9.143 -1.704 33.278 1.00 94.31 114 GLY A C 1
ATOM 867 O O . GLY A 1 114 ? 8.001 -1.905 32.871 1.00 94.31 114 GLY A O 1
ATOM 868 N N . LEU A 1 115 ? 10.164 -1.485 32.443 1.00 94.00 115 LEU A N 1
ATOM 869 C CA . LEU A 1 115 ? 10.013 -1.542 30.984 1.00 94.00 115 LEU A CA 1
ATOM 870 C C . LEU A 1 115 ? 9.735 -2.974 30.510 1.00 94.00 115 LEU A C 1
ATOM 872 O O . LEU A 1 115 ? 8.875 -3.173 29.662 1.00 94.00 115 LEU A O 1
ATOM 876 N N . ALA A 1 116 ? 10.381 -3.990 31.096 1.00 94.88 116 ALA A N 1
ATOM 877 C CA . ALA A 1 116 ? 10.084 -5.384 30.755 1.00 94.88 116 ALA A CA 1
ATOM 878 C C . ALA A 1 116 ? 8.633 -5.771 31.101 1.00 94.88 116 ALA A C 1
ATOM 880 O O . ALA A 1 116 ? 7.976 -6.467 30.325 1.00 94.88 116 ALA A O 1
ATOM 881 N N . GLU A 1 117 ? 8.112 -5.290 32.235 1.00 95.69 117 GLU A N 1
ATOM 882 C CA . GLU A 1 117 ? 6.704 -5.455 32.608 1.00 95.69 117 GLU A CA 1
ATOM 883 C C . GLU A 1 117 ? 5.787 -4.812 31.559 1.00 95.69 117 GLU A C 1
ATOM 885 O O . GLU A 1 117 ? 4.879 -5.477 31.058 1.00 95.69 117 GLU A O 1
ATOM 890 N N . ILE A 1 118 ? 6.065 -3.563 31.165 1.00 95.69 118 ILE A N 1
ATOM 891 C CA . ILE A 1 118 ? 5.298 -2.832 30.147 1.00 95.69 118 ILE A CA 1
ATOM 892 C C . ILE A 1 118 ? 5.295 -3.580 28.807 1.00 95.69 118 ILE A C 1
ATOM 894 O O . ILE A 1 118 ? 4.234 -3.888 28.260 1.00 95.69 118 ILE A O 1
ATOM 898 N N . GLU A 1 119 ? 6.474 -3.916 28.295 1.00 95.81 119 GLU A N 1
ATOM 899 C CA . GLU A 1 119 ? 6.658 -4.584 27.007 1.00 95.81 119 GLU A CA 1
ATOM 900 C C . GLU A 1 119 ? 5.974 -5.950 26.946 1.00 95.81 119 GLU A C 1
ATOM 902 O O . GLU A 1 119 ? 5.440 -6.323 25.902 1.00 95.81 119 GLU A O 1
ATOM 907 N N . SER A 1 120 ? 5.908 -6.673 28.068 1.00 95.31 120 SER A N 1
ATOM 908 C CA . SER A 1 120 ? 5.254 -7.985 28.127 1.00 95.31 120 SER A CA 1
ATOM 909 C C . SER A 1 120 ? 3.737 -7.934 27.896 1.00 95.31 120 SER A C 1
ATOM 911 O O . SER A 1 120 ? 3.149 -8.913 27.430 1.00 95.31 120 SER A O 1
ATOM 913 N N . VAL A 1 121 ? 3.092 -6.799 28.192 1.00 96.06 121 VAL A N 1
ATOM 914 C CA . VAL A 1 121 ? 1.631 -6.628 28.079 1.00 96.06 121 VAL A CA 1
ATOM 915 C C . VAL A 1 121 ? 1.212 -5.722 26.920 1.00 96.06 121 VAL A C 1
ATOM 917 O O . VAL A 1 121 ? 0.062 -5.798 26.477 1.00 96.06 121 VAL A O 1
ATOM 920 N N . LEU A 1 122 ? 2.128 -4.905 26.388 1.00 95.88 122 LEU A N 1
ATOM 921 C CA . LEU A 1 122 ? 1.872 -4.007 25.260 1.00 95.88 122 LEU A CA 1
ATOM 922 C C . LEU A 1 122 ? 1.236 -4.713 24.046 1.00 95.88 122 LEU A C 1
ATOM 924 O O . LEU A 1 122 ? 0.224 -4.200 23.561 1.00 95.88 122 LEU A O 1
ATOM 928 N N . PRO A 1 123 ? 1.724 -5.881 23.570 1.00 96.25 123 PRO A N 1
ATOM 929 C CA . PRO A 1 123 ? 1.121 -6.567 22.427 1.00 96.25 123 PRO A CA 1
ATOM 930 C C . PRO A 1 123 ? -0.366 -6.876 22.615 1.00 96.25 123 PRO A C 1
ATOM 932 O O . PRO A 1 123 ? -1.157 -6.723 21.682 1.00 96.25 123 PRO A O 1
ATOM 935 N N . GLU A 1 124 ? -0.772 -7.279 23.822 1.00 97.06 124 GLU A N 1
ATOM 936 C CA . GLU A 1 124 ? -2.174 -7.581 24.106 1.00 97.06 124 GLU A CA 1
ATOM 937 C C . GLU A 1 124 ? -3.018 -6.307 24.183 1.00 97.06 124 GLU A C 1
ATOM 939 O O . GLU A 1 124 ? -4.101 -6.281 23.601 1.00 97.06 124 GLU A O 1
ATOM 944 N N . LEU A 1 125 ? -2.525 -5.241 24.828 1.00 97.81 125 LEU A N 1
ATOM 945 C CA . LEU A 1 125 ? -3.225 -3.952 24.859 1.00 97.81 125 LEU A CA 1
ATOM 946 C C . LEU A 1 125 ? -3.490 -3.442 23.438 1.00 97.81 125 LEU A C 1
ATOM 948 O O . LEU A 1 125 ? -4.637 -3.172 23.083 1.00 97.81 125 LEU A O 1
ATOM 952 N N . TRP A 1 126 ? -2.439 -3.355 22.620 1.00 97.62 126 TRP A N 1
ATOM 953 C CA . TRP A 1 126 ? -2.511 -2.862 21.245 1.00 97.62 126 TRP A CA 1
ATOM 954 C C . TRP A 1 126 ? -3.484 -3.668 20.396 1.00 97.62 126 TRP A C 1
ATOM 956 O O . TRP A 1 126 ? -4.333 -3.104 19.705 1.00 97.62 126 TRP A O 1
ATOM 966 N N . ARG A 1 127 ? -3.424 -4.997 20.512 1.00 97.00 127 ARG A N 1
ATOM 967 C CA . ARG A 1 127 ? -4.357 -5.897 19.841 1.00 97.00 127 ARG A CA 1
ATOM 968 C C . ARG A 1 127 ? -5.806 -5.640 20.256 1.00 97.00 127 ARG A C 1
ATOM 970 O O . ARG A 1 127 ? -6.690 -5.799 19.426 1.00 97.00 127 ARG A O 1
ATOM 977 N N . LEU A 1 128 ? -6.098 -5.263 21.497 1.00 97.75 128 LEU A N 1
ATOM 978 C CA . LEU A 1 128 ? -7.473 -4.996 21.940 1.00 97.75 128 LEU A CA 1
ATOM 979 C C . LEU A 1 128 ? -8.003 -3.648 21.425 1.00 97.75 128 LEU A C 1
ATOM 981 O O . LEU A 1 128 ? -9.159 -3.580 21.022 1.00 97.75 128 LEU A O 1
ATOM 985 N N . ILE A 1 129 ? -7.163 -2.609 21.386 1.00 96.12 129 ILE A N 1
ATOM 986 C CA . ILE A 1 129 ? -7.612 -1.223 21.148 1.00 96.12 129 ILE A CA 1
ATOM 987 C C . ILE A 1 129 ? -7.509 -0.746 19.700 1.00 96.12 129 ILE A C 1
ATOM 989 O O . ILE A 1 129 ? -8.194 0.208 19.339 1.00 96.12 129 ILE A O 1
ATOM 993 N N . ILE A 1 130 ? -6.668 -1.372 18.868 1.00 97.75 130 ILE A N 1
ATOM 994 C CA . ILE A 1 130 ? -6.533 -0.971 17.463 1.00 97.75 130 ILE A CA 1
ATOM 995 C C . ILE A 1 130 ? -7.879 -1.138 16.722 1.00 97.75 130 ILE A C 1
ATOM 997 O O . ILE A 1 130 ? -8.442 -2.240 16.731 1.00 97.75 130 ILE A O 1
ATOM 1001 N N . PRO A 1 131 ? -8.422 -0.095 16.068 1.00 96.56 131 PRO A N 1
ATOM 1002 C CA . PRO A 1 131 ? -9.689 -0.211 15.355 1.00 96.56 131 PRO A CA 1
ATOM 1003 C C . PRO A 1 131 ? -9.591 -1.198 14.188 1.00 96.56 131 PRO A C 1
ATOM 1005 O O . PRO A 1 131 ? -8.692 -1.110 13.352 1.00 96.56 131 PRO A O 1
ATOM 1008 N N . SER A 1 132 ? -10.549 -2.121 14.101 1.00 97.44 132 SER A N 1
ATOM 1009 C CA . SER A 1 132 ? -10.765 -2.919 12.895 1.00 97.44 132 SER A CA 1
ATOM 1010 C C . SER A 1 132 ? -11.824 -2.252 12.038 1.00 97.44 132 SER A C 1
ATOM 1012 O O . SER A 1 132 ? -13.023 -2.384 12.291 1.00 97.44 132 SER A O 1
ATOM 1014 N N . ARG A 1 133 ? -11.360 -1.472 11.061 1.00 95.12 133 ARG A N 1
ATOM 1015 C CA . ARG A 1 133 ? -12.232 -0.689 10.186 1.00 95.12 133 ARG A CA 1
ATOM 1016 C C . ARG A 1 133 ? -13.023 -1.603 9.267 1.00 95.12 133 ARG A C 1
ATOM 1018 O O . ARG A 1 133 ? -12.580 -2.692 8.907 1.00 95.12 133 ARG A O 1
ATOM 1025 N N . SER A 1 134 ? -14.206 -1.143 8.887 1.00 95.56 134 SER A N 1
ATOM 1026 C CA . SER A 1 134 ? -15.112 -1.930 8.060 1.00 95.56 134 SER A CA 1
ATOM 1027 C C . SER A 1 134 ? -14.911 -1.694 6.553 1.00 95.56 134 SER A C 1
ATOM 1029 O O . SER A 1 134 ? -15.383 -2.486 5.737 1.00 95.56 134 SER A O 1
ATOM 1031 N N . VAL A 1 135 ? -14.143 -0.662 6.184 1.00 97.88 135 VAL A N 1
ATOM 1032 C CA . VAL A 1 135 ? -13.703 -0.361 4.815 1.00 97.88 135 VAL A CA 1
ATOM 1033 C C . VAL A 1 135 ? -12.195 -0.138 4.807 1.00 97.88 135 VAL A C 1
ATOM 1035 O O . VAL A 1 135 ? -11.720 0.882 5.299 1.00 97.88 135 VAL A O 1
ATOM 1038 N N . GLU A 1 136 ? -11.456 -1.092 4.244 1.00 96.88 136 GLU A N 1
ATOM 1039 C CA . GLU A 1 136 ? -9.996 -1.075 4.118 1.00 96.88 136 GLU A CA 1
ATOM 1040 C C . GLU A 1 136 ? -9.563 -2.038 3.005 1.00 96.88 136 GLU A C 1
ATOM 1042 O O . GLU A 1 136 ? -10.026 -3.181 2.952 1.00 96.88 136 GLU A O 1
ATOM 1047 N N . VAL A 1 137 ? -8.615 -1.632 2.158 1.00 98.50 137 VAL A N 1
ATOM 1048 C CA . VAL A 1 137 ? -7.878 -2.580 1.308 1.00 98.50 137 VAL A CA 1
ATOM 1049 C C . VAL A 1 137 ? -6.731 -3.197 2.116 1.00 98.50 137 VAL A C 1
ATOM 1051 O O . VAL A 1 137 ? -5.880 -2.494 2.659 1.00 98.50 137 VAL A O 1
ATOM 1054 N N . ARG A 1 138 ? -6.725 -4.524 2.249 1.00 98.62 138 ARG A N 1
ATOM 1055 C CA . ARG A 1 138 ? -5.796 -5.265 3.112 1.00 98.62 138 ARG A CA 1
ATOM 1056 C C . ARG A 1 138 ? -5.002 -6.220 2.248 1.00 98.62 138 ARG A C 1
ATOM 1058 O O . ARG A 1 138 ? -5.498 -7.292 1.895 1.00 98.62 138 ARG A O 1
ATOM 1065 N N . ILE A 1 139 ? -3.795 -5.793 1.887 1.00 98.88 139 ILE A N 1
ATOM 1066 C CA . ILE A 1 139 ? -2.998 -6.434 0.841 1.00 98.88 139 ILE A CA 1
ATOM 1067 C C . ILE A 1 139 ? -1.916 -7.311 1.464 1.00 98.88 139 ILE A C 1
ATOM 1069 O O . ILE A 1 139 ? -1.066 -6.817 2.212 1.00 98.88 139 ILE A O 1
ATOM 1073 N N . LEU A 1 140 ? -1.917 -8.591 1.091 1.00 98.75 140 LEU A N 1
ATOM 1074 C CA . LEU A 1 140 ? -0.827 -9.529 1.342 1.00 98.75 140 LEU A CA 1
ATOM 1075 C C . LEU A 1 140 ? -0.003 -9.728 0.060 1.00 98.75 140 LEU A C 1
ATOM 1077 O O . LEU A 1 140 ? -0.506 -10.302 -0.904 1.00 98.75 140 LEU A O 1
ATOM 1081 N N . PRO A 1 141 ? 1.263 -9.296 0.022 1.00 98.50 141 PRO A N 1
ATOM 1082 C CA . PRO A 1 141 ? 2.183 -9.640 -1.053 1.00 98.50 141 PRO A CA 1
ATOM 1083 C C . PRO A 1 141 ? 2.685 -11.075 -0.898 1.00 98.50 141 PRO A C 1
ATOM 1085 O O . PRO A 1 141 ? 3.226 -11.425 0.155 1.00 98.50 141 PRO A O 1
ATOM 1088 N N . VAL A 1 142 ? 2.544 -11.871 -1.953 1.00 98.56 142 VAL A N 1
ATOM 1089 C CA . VAL A 1 142 ? 3.090 -13.224 -2.089 1.00 98.56 142 VAL A CA 1
ATOM 1090 C C . VAL A 1 142 ? 4.155 -13.180 -3.179 1.00 98.56 142 VAL A C 1
ATOM 1092 O O . VAL A 1 142 ? 3.858 -12.854 -4.327 1.00 98.56 142 VAL A O 1
ATOM 1095 N N . ASP A 1 143 ? 5.402 -13.458 -2.807 1.00 97.19 143 ASP A N 1
ATOM 1096 C CA . ASP A 1 143 ? 6.521 -13.488 -3.748 1.00 97.19 143 ASP A CA 1
ATOM 1097 C C . ASP A 1 143 ? 6.471 -14.726 -4.659 1.00 97.19 143 ASP A C 1
ATOM 1099 O O . ASP A 1 143 ? 5.835 -15.741 -4.344 1.00 97.19 143 ASP A O 1
ATOM 1103 N N . ALA A 1 144 ? 7.175 -14.652 -5.788 1.00 97.44 144 ALA A N 1
ATOM 1104 C CA . ALA A 1 144 ? 7.129 -15.686 -6.816 1.00 97.44 144 ALA A CA 1
ATOM 1105 C C . ALA A 1 144 ? 7.710 -17.019 -6.318 1.00 97.44 144 ALA A C 1
ATOM 1107 O O . ALA A 1 144 ? 7.283 -18.084 -6.768 1.00 97.44 144 ALA A O 1
ATOM 1108 N N . SER A 1 145 ? 8.650 -16.985 -5.366 1.00 96.50 145 SER A N 1
ATOM 1109 C CA . SER A 1 145 ? 9.246 -18.191 -4.781 1.00 96.50 145 SER A CA 1
ATOM 1110 C C . SER A 1 145 ? 8.273 -18.902 -3.840 1.00 96.50 145 SER A C 1
ATOM 1112 O O . SER A 1 145 ? 8.189 -20.131 -3.857 1.00 96.50 145 SER A O 1
ATOM 1114 N N . SER A 1 146 ? 7.519 -18.147 -3.039 1.00 97.69 146 SER A N 1
ATOM 1115 C CA . SER A 1 146 ? 6.462 -18.663 -2.168 1.00 97.69 146 SER A CA 1
ATOM 1116 C C . SER A 1 146 ? 5.334 -19.293 -2.984 1.00 97.69 146 SER A C 1
ATOM 1118 O O . SER A 1 146 ? 4.941 -20.420 -2.681 1.00 97.69 146 SER A O 1
ATOM 1120 N N . LEU A 1 147 ? 4.875 -18.626 -4.053 1.00 98.00 147 LEU A N 1
ATOM 1121 C CA . LEU A 1 147 ? 3.899 -19.202 -4.986 1.00 98.00 147 LEU A CA 1
ATOM 1122 C C . LEU A 1 147 ? 4.440 -20.479 -5.643 1.00 98.00 147 LEU A C 1
ATOM 1124 O O . LEU A 1 147 ? 3.787 -21.516 -5.572 1.00 98.00 147 LEU A O 1
ATOM 1128 N N . SER A 1 148 ? 5.635 -20.420 -6.242 1.00 98.06 148 SER A N 1
ATOM 1129 C CA . SER A 1 148 ? 6.235 -21.562 -6.948 1.00 98.06 148 SER A CA 1
ATOM 1130 C C . SER A 1 148 ? 6.353 -22.779 -6.033 1.00 98.0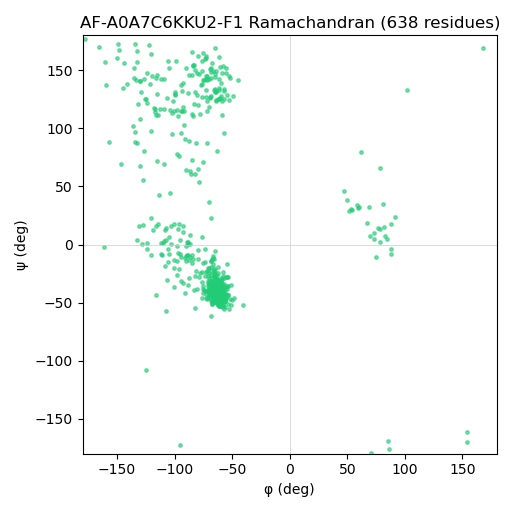6 148 SER A C 1
ATOM 1132 O O . SER A 1 148 ? 5.963 -23.882 -6.402 1.00 98.06 148 SER A O 1
ATOM 1134 N N . ARG A 1 149 ? 6.834 -22.580 -4.799 1.00 97.56 149 ARG A N 1
ATOM 1135 C CA . ARG A 1 149 ? 6.975 -23.658 -3.814 1.00 97.56 149 ARG A CA 1
ATOM 1136 C C . ARG A 1 149 ? 5.628 -24.239 -3.398 1.00 97.56 149 ARG A C 1
ATOM 1138 O O . ARG A 1 149 ? 5.507 -25.454 -3.318 1.00 97.56 149 ARG A O 1
ATOM 1145 N N . ALA A 1 150 ? 4.637 -23.391 -3.127 1.00 97.50 150 ALA A N 1
ATOM 1146 C CA . ALA A 1 150 ? 3.303 -23.854 -2.765 1.00 97.50 150 ALA A CA 1
ATOM 1147 C C . ALA A 1 150 ? 2.656 -24.629 -3.918 1.00 97.50 150 ALA A C 1
ATOM 1149 O O . ALA A 1 150 ? 2.100 -25.695 -3.693 1.00 97.50 150 ALA A O 1
ATOM 1150 N N . TYR A 1 151 ? 2.794 -24.152 -5.157 1.00 97.88 151 TYR A N 1
ATOM 1151 C CA . TYR A 1 151 ? 2.298 -24.855 -6.335 1.00 97.88 151 TYR A CA 1
ATOM 1152 C C . TYR A 1 151 ? 2.959 -26.227 -6.510 1.00 97.88 151 TYR A C 1
ATOM 1154 O O . TYR A 1 151 ? 2.258 -27.220 -6.679 1.00 97.88 151 TYR A O 1
ATOM 1162 N N . LEU A 1 152 ? 4.290 -26.308 -6.421 1.00 97.25 152 LEU A N 1
ATOM 1163 C CA . LEU A 1 152 ? 5.039 -27.564 -6.565 1.00 97.25 152 LEU A CA 1
ATOM 1164 C C . LEU A 1 152 ? 4.766 -28.582 -5.448 1.00 97.25 152 LEU A C 1
ATOM 1166 O O . LEU A 1 152 ? 5.029 -29.763 -5.646 1.00 97.25 152 LEU A O 1
ATOM 1170 N N . ASN A 1 153 ? 4.260 -28.134 -4.298 1.00 96.75 153 ASN A N 1
ATOM 1171 C CA . ASN A 1 153 ? 3.946 -28.980 -3.146 1.00 96.75 153 ASN A CA 1
ATOM 1172 C C . ASN A 1 153 ? 2.438 -29.227 -2.955 1.00 96.75 153 ASN A C 1
ATOM 1174 O O . ASN A 1 153 ? 2.062 -29.792 -1.935 1.00 96.75 153 ASN A O 1
ATOM 1178 N N . ASP A 1 154 ? 1.584 -28.787 -3.887 1.00 95.88 154 ASP A N 1
ATOM 1179 C CA . ASP A 1 154 ? 0.114 -28.862 -3.765 1.00 95.88 154 ASP A CA 1
ATOM 1180 C C . ASP A 1 154 ? -0.459 -28.110 -2.540 1.00 95.88 154 ASP A C 1
ATOM 1182 O O . ASP A 1 154 ? -1.502 -28.459 -1.994 1.00 95.88 154 ASP A O 1
ATOM 1186 N N . ASP A 1 155 ? 0.206 -27.026 -2.131 1.00 96.75 155 ASP A N 1
ATOM 1187 C CA . ASP A 1 155 ? -0.057 -26.261 -0.904 1.00 96.75 155 ASP A CA 1
ATOM 1188 C C . ASP A 1 155 ? -0.551 -24.820 -1.167 1.00 96.75 155 ASP A C 1
ATOM 1190 O O . ASP A 1 155 ? -0.510 -23.966 -0.278 1.00 96.75 155 ASP A O 1
ATOM 1194 N N . ILE A 1 156 ? -1.030 -24.496 -2.375 1.00 97.50 156 ILE A N 1
ATOM 1195 C CA . ILE A 1 156 ? -1.572 -23.154 -2.692 1.00 97.50 156 ILE A CA 1
ATOM 1196 C C . ILE A 1 156 ? -2.664 -22.734 -1.694 1.00 97.50 156 ILE A C 1
ATOM 1198 O O . ILE A 1 156 ? -2.632 -21.615 -1.167 1.00 97.50 156 ILE A O 1
ATOM 1202 N N . ASP A 1 157 ? -3.567 -23.657 -1.359 1.00 97.06 157 ASP A N 1
ATOM 1203 C CA . ASP A 1 157 ? -4.661 -23.431 -0.412 1.00 97.06 157 ASP A CA 1
ATOM 1204 C C . ASP A 1 157 ? -4.168 -23.006 0.971 1.00 97.06 157 ASP A C 1
ATOM 1206 O O . ASP A 1 157 ? -4.885 -22.338 1.716 1.00 97.06 157 ASP A O 1
ATOM 1210 N N . PHE A 1 158 ? -2.951 -23.394 1.365 1.00 97.12 158 PHE A N 1
ATOM 1211 C CA . PHE A 1 158 ? -2.385 -22.961 2.637 1.00 97.12 158 PHE A CA 1
ATOM 1212 C C . PHE A 1 158 ? -2.168 -21.445 2.654 1.00 97.12 158 PHE A C 1
ATOM 1214 O O . PHE A 1 158 ? -2.608 -20.784 3.596 1.00 97.12 158 PHE A O 1
ATOM 1221 N N . ILE A 1 159 ? -1.549 -20.884 1.610 1.00 97.81 159 ILE A N 1
ATOM 1222 C CA . ILE A 1 159 ? -1.301 -19.437 1.511 1.00 97.81 159 ILE A CA 1
ATOM 1223 C C . ILE A 1 159 ? -2.631 -18.680 1.520 1.00 97.81 159 ILE A C 1
ATOM 1225 O O . ILE A 1 159 ? -2.806 -17.734 2.291 1.00 97.81 159 ILE A O 1
ATOM 1229 N N . VAL A 1 160 ? -3.582 -19.132 0.701 1.00 98.44 160 VAL A N 1
ATOM 1230 C CA . VAL A 1 160 ? -4.900 -18.508 0.560 1.00 98.44 160 VAL A CA 1
ATOM 1231 C C . VAL A 1 160 ? -5.677 -18.546 1.880 1.00 98.44 160 VAL A C 1
ATOM 1233 O O . VAL A 1 160 ? -6.140 -17.506 2.354 1.00 98.44 160 VAL A O 1
ATOM 1236 N N . ARG A 1 161 ? -5.767 -19.711 2.537 1.00 97.62 161 ARG A N 1
ATOM 1237 C CA . ARG A 1 161 ? -6.471 -19.839 3.824 1.00 97.62 161 ARG A CA 1
ATOM 1238 C C . ARG A 1 161 ? -5.799 -19.036 4.929 1.00 97.62 161 ARG A C 1
ATOM 1240 O O . ARG A 1 161 ? -6.502 -18.461 5.755 1.00 97.62 161 ARG A O 1
ATOM 1247 N N . MET A 1 162 ? -4.469 -18.944 4.942 1.00 97.56 162 MET A N 1
ATOM 1248 C CA . MET A 1 162 ? -3.743 -18.083 5.882 1.00 97.56 162 MET A CA 1
ATOM 1249 C C . MET A 1 162 ? -4.079 -16.604 5.662 1.00 97.56 162 MET A C 1
ATOM 1251 O O . MET A 1 162 ? -4.380 -15.896 6.625 1.00 97.56 162 MET A O 1
ATOM 1255 N N . ALA A 1 163 ? -4.096 -16.147 4.406 1.00 98.25 163 ALA A N 1
ATOM 1256 C CA . ALA A 1 163 ? -4.487 -14.784 4.059 1.00 98.25 163 ALA A CA 1
ATOM 1257 C C . ALA A 1 163 ? -5.925 -14.484 4.519 1.00 98.25 163 ALA A C 1
ATOM 1259 O O . ALA A 1 163 ? -6.165 -13.504 5.232 1.00 98.25 163 ALA A O 1
ATOM 1260 N N . LYS A 1 164 ? -6.868 -15.374 4.188 1.00 97.88 164 LYS A N 1
ATOM 1261 C CA . LYS A 1 164 ? -8.277 -15.249 4.568 1.00 97.88 164 LYS A CA 1
ATOM 1262 C C . LYS A 1 164 ? -8.481 -15.259 6.081 1.00 97.88 164 LYS A C 1
ATOM 1264 O O . LYS A 1 164 ? -9.156 -14.377 6.608 1.00 97.88 164 LYS A O 1
ATOM 1269 N N . ALA A 1 165 ? -7.886 -16.223 6.785 1.00 97.25 165 ALA A N 1
ATOM 1270 C CA . ALA A 1 165 ? -8.010 -16.372 8.235 1.00 97.25 165 ALA A CA 1
ATOM 1271 C C . ALA A 1 165 ? -7.431 -15.174 8.996 1.00 97.25 165 ALA A C 1
ATOM 1273 O O . ALA A 1 165 ? -7.902 -14.840 10.082 1.00 97.25 165 ALA A O 1
ATOM 1274 N N . ALA A 1 166 ? -6.426 -14.512 8.421 1.00 97.31 166 ALA A N 1
ATOM 1275 C CA . ALA A 1 166 ? -5.873 -13.292 8.977 1.00 97.31 166 ALA A CA 1
ATOM 1276 C C . ALA A 1 166 ? -6.703 -12.040 8.673 1.00 97.31 166 ALA A C 1
ATOM 1278 O O . ALA A 1 166 ? -6.468 -11.017 9.304 1.00 97.31 166 ALA A O 1
ATOM 1279 N N . GLY A 1 167 ? -7.669 -12.116 7.754 1.00 98.19 167 GLY A N 1
ATOM 1280 C CA . GLY A 1 167 ? -8.552 -11.011 7.385 1.00 98.19 167 GLY A CA 1
ATOM 1281 C C . GLY A 1 167 ? -8.010 -10.104 6.278 1.00 98.19 167 GLY A C 1
ATOM 1282 O O . GLY A 1 167 ? -8.515 -8.988 6.119 1.00 98.19 167 GLY A O 1
ATOM 1283 N N . PHE A 1 168 ? -7.017 -10.569 5.506 1.00 98.75 168 PHE A N 1
ATOM 1284 C CA . PHE A 1 168 ? -6.681 -9.958 4.219 1.00 98.75 168 PHE A CA 1
ATOM 1285 C C . PHE A 1 168 ? -7.856 -10.121 3.246 1.00 98.75 168 PHE A C 1
ATOM 1287 O O . PHE A 1 168 ? -8.605 -11.094 3.320 1.00 98.75 168 PHE A O 1
ATOM 1294 N N . ASN A 1 169 ? -8.019 -9.162 2.336 1.00 98.75 169 ASN A N 1
ATOM 1295 C CA . ASN A 1 169 ? -9.043 -9.205 1.284 1.00 98.75 169 ASN A CA 1
ATOM 1296 C C . ASN A 1 169 ? -8.452 -9.060 -0.125 1.00 98.75 169 ASN A C 1
ATOM 1298 O O . ASN A 1 169 ? -9.184 -9.140 -1.107 1.00 98.75 169 ASN A O 1
ATOM 1302 N N . THR A 1 170 ? -7.136 -8.844 -0.221 1.00 98.88 170 THR A N 1
ATOM 1303 C CA . THR A 1 170 ? -6.412 -8.681 -1.482 1.00 98.88 170 THR A CA 1
ATOM 1304 C C . THR A 1 170 ? -5.055 -9.374 -1.404 1.00 98.88 170 THR A C 1
ATOM 1306 O O . THR A 1 170 ? -4.346 -9.239 -0.404 1.00 98.88 170 THR A O 1
ATOM 1309 N N . ILE A 1 171 ? -4.660 -10.065 -2.469 1.00 98.88 171 ILE A N 1
ATOM 1310 C CA . ILE A 1 171 ? -3.318 -10.621 -2.641 1.00 98.88 171 ILE A CA 1
ATOM 1311 C C . ILE A 1 171 ? -2.637 -9.940 -3.826 1.00 98.88 171 ILE A C 1
ATOM 1313 O O . ILE A 1 171 ? -3.188 -9.880 -4.923 1.00 98.88 171 ILE A O 1
ATOM 1317 N N . PHE A 1 172 ? -1.417 -9.452 -3.604 1.00 98.81 172 PHE A N 1
ATOM 1318 C CA . PHE A 1 172 ? -0.505 -9.065 -4.680 1.00 98.81 172 PHE A CA 1
ATOM 1319 C C . PHE A 1 172 ? 0.443 -10.234 -4.925 1.00 98.81 172 PHE A C 1
ATOM 1321 O O . PHE A 1 172 ? 1.263 -10.528 -4.061 1.00 98.81 172 PHE A O 1
ATOM 1328 N N . VAL A 1 173 ? 0.327 -10.915 -6.062 1.00 98.62 173 VAL A N 1
ATOM 1329 C CA . VAL A 1 173 ? 1.105 -12.133 -6.339 1.00 98.62 173 VAL A CA 1
ATOM 1330 C C . VAL A 1 173 ? 2.154 -11.865 -7.410 1.00 98.62 173 VAL A C 1
ATOM 1332 O O . VAL A 1 173 ? 1.806 -11.503 -8.530 1.00 98.62 173 VAL A O 1
ATOM 1335 N N . GLU A 1 174 ? 3.440 -11.977 -7.074 1.00 98.25 174 GLU A N 1
ATOM 1336 C CA . GLU A 1 174 ? 4.511 -11.747 -8.050 1.00 98.25 174 GLU A CA 1
ATOM 1337 C C . GLU A 1 174 ? 4.423 -12.728 -9.209 1.00 98.25 174 GLU A C 1
ATOM 1339 O O . GLU A 1 174 ? 4.339 -13.939 -9.011 1.00 98.25 174 GLU A O 1
ATOM 1344 N N . THR A 1 175 ? 4.528 -12.201 -10.426 1.00 97.81 175 THR A N 1
ATOM 1345 C CA . THR A 1 175 ? 4.443 -13.023 -11.635 1.00 97.81 175 THR A CA 1
ATOM 1346 C C . THR A 1 175 ? 5.798 -13.428 -12.215 1.00 97.81 175 THR A C 1
ATOM 1348 O O . THR A 1 175 ? 5.846 -14.186 -13.182 1.00 97.81 175 THR A O 1
ATOM 1351 N N . LEU A 1 176 ? 6.895 -12.889 -11.676 1.00 97.75 176 LEU A N 1
ATOM 1352 C CA . LEU A 1 176 ? 8.252 -13.020 -12.209 1.00 97.75 176 LEU A CA 1
ATOM 1353 C C . LEU A 1 176 ? 9.217 -13.418 -11.089 1.00 97.75 176 LEU A C 1
ATOM 1355 O O . LEU A 1 176 ? 9.361 -12.688 -10.104 1.00 97.75 176 LEU A O 1
ATOM 1359 N N . ARG A 1 177 ? 9.889 -14.559 -11.251 1.00 96.81 177 ARG A N 1
ATOM 1360 C CA . ARG A 1 177 ? 10.928 -15.050 -10.339 1.00 96.81 177 ARG A CA 1
ATOM 1361 C C . ARG A 1 177 ? 12.216 -14.243 -10.480 1.00 96.81 177 ARG A C 1
ATOM 1363 O O . ARG A 1 177 ? 12.458 -13.574 -11.482 1.00 96.81 177 ARG A O 1
ATOM 1370 N N . ASP A 1 178 ? 13.075 -14.351 -9.475 1.00 94.88 178 ASP A N 1
ATOM 1371 C CA . ASP A 1 178 ? 14.370 -13.666 -9.447 1.00 94.88 178 ASP A CA 1
ATOM 1372 C C . ASP A 1 178 ? 15.374 -14.206 -10.480 1.00 94.88 178 ASP A C 1
ATOM 1374 O O . ASP A 1 178 ? 16.361 -13.541 -10.780 1.00 94.88 178 ASP A O 1
ATOM 1378 N N . ASP A 1 179 ? 15.112 -15.376 -11.065 1.00 95.25 179 ASP A N 1
ATOM 1379 C CA . ASP A 1 179 ? 15.857 -15.953 -12.191 1.00 95.25 179 ASP A CA 1
ATOM 1380 C C . ASP A 1 179 ? 15.307 -15.535 -13.573 1.00 95.25 179 ASP A C 1
ATOM 1382 O O . ASP A 1 179 ? 15.839 -15.945 -14.606 1.00 95.25 179 ASP A O 1
ATOM 1386 N N . GLY A 1 180 ? 14.271 -14.690 -13.603 1.00 95.88 180 GLY A N 1
ATOM 1387 C CA . GLY A 1 180 ? 13.677 -14.141 -14.820 1.00 95.88 180 GLY A CA 1
ATOM 1388 C C . GLY A 1 180 ? 12.632 -15.035 -15.488 1.00 95.88 180 GLY A C 1
ATOM 1389 O O . GLY A 1 180 ? 12.139 -14.680 -16.560 1.00 95.88 180 GLY A O 1
ATOM 1390 N N . TYR A 1 181 ? 12.280 -16.170 -14.879 1.00 97.81 181 TYR A N 1
ATOM 1391 C CA . TYR A 1 181 ? 11.197 -17.025 -15.358 1.00 97.81 181 TYR A CA 1
ATOM 1392 C C . TYR A 1 181 ? 9.836 -16.603 -14.793 1.00 97.81 181 TYR A C 1
ATOM 1394 O O . TYR A 1 181 ? 9.713 -16.151 -13.651 1.00 97.81 181 TYR A O 1
ATOM 1402 N N . LEU A 1 182 ? 8.792 -16.768 -15.600 1.00 97.88 182 LEU A N 1
ATOM 1403 C CA . LEU A 1 182 ? 7.414 -16.488 -15.214 1.00 97.88 182 LEU A CA 1
ATOM 1404 C C . LEU A 1 182 ? 6.803 -17.656 -14.438 1.00 97.88 182 LEU A C 1
ATOM 1406 O O . LEU A 1 182 ? 7.132 -18.818 -14.668 1.00 97.88 182 LEU A O 1
ATOM 1410 N N . VAL A 1 183 ? 5.871 -17.330 -13.543 1.00 97.56 183 VAL A N 1
ATOM 1411 C CA . VAL A 1 183 ? 5.072 -18.309 -12.775 1.00 97.56 183 VAL A CA 1
ATOM 1412 C C . VAL A 1 183 ? 3.734 -18.650 -13.447 1.00 97.56 183 VAL A C 1
ATOM 1414 O O . VAL A 1 183 ? 2.813 -19.128 -12.794 1.00 97.56 183 VAL A O 1
ATOM 1417 N N . TYR A 1 184 ? 3.597 -18.325 -14.729 1.00 97.44 184 TYR A N 1
ATOM 1418 C CA . TYR A 1 184 ? 2.377 -18.492 -15.514 1.00 97.44 184 TYR A CA 1
ATOM 1419 C C . TYR A 1 184 ? 2.731 -18.742 -16.980 1.00 97.44 184 TYR A C 1
ATOM 1421 O O . TYR A 1 184 ? 3.831 -18.390 -17.427 1.00 97.44 184 TYR A O 1
ATOM 1429 N N . ARG A 1 185 ? 1.792 -19.307 -17.742 1.00 95.81 185 ARG A N 1
ATOM 1430 C CA . ARG A 1 185 ? 1.978 -19.572 -19.171 1.00 95.81 185 ARG A CA 1
ATOM 1431 C C . ARG A 1 185 ? 1.934 -18.277 -19.963 1.00 95.81 185 ARG A C 1
ATOM 1433 O O . ARG A 1 185 ? 0.961 -17.522 -19.880 1.00 95.81 185 ARG A O 1
ATOM 1440 N N . SER A 1 186 ? 2.966 -18.054 -20.771 1.00 96.00 186 SER A N 1
ATOM 1441 C CA . SER A 1 186 ? 3.101 -16.844 -21.576 1.00 96.00 186 SER A CA 1
ATOM 1442 C C . SER A 1 186 ? 3.529 -17.141 -23.006 1.00 96.00 186 SER A C 1
ATOM 1444 O O . SER A 1 186 ? 4.358 -18.012 -23.257 1.00 96.00 186 SER A O 1
ATOM 1446 N N . SER A 1 187 ? 2.979 -16.367 -23.939 1.00 96.00 187 SER A N 1
ATOM 1447 C CA . SER A 1 187 ? 3.376 -16.338 -25.352 1.00 96.00 187 SER A CA 1
ATOM 1448 C C . SER A 1 187 ? 4.572 -15.414 -25.603 1.00 96.00 187 SER A C 1
ATOM 1450 O O . SER A 1 187 ? 5.132 -15.418 -26.698 1.00 96.00 187 SER A O 1
ATOM 1452 N N . PHE A 1 188 ? 4.924 -14.582 -24.620 1.00 95.44 188 PHE A N 1
ATOM 1453 C CA . PHE A 1 188 ? 5.937 -13.535 -24.744 1.00 95.44 188 PHE A CA 1
ATOM 1454 C C . PHE A 1 188 ? 7.136 -13.786 -23.831 1.00 95.44 188 PHE A C 1
ATOM 1456 O O . PHE A 1 188 ? 8.273 -13.574 -24.247 1.00 95.44 188 PHE A O 1
ATOM 1463 N N . GLY A 1 189 ? 6.895 -14.193 -22.582 1.00 94.50 189 GLY A N 1
ATOM 1464 C CA . GLY A 1 189 ? 7.946 -14.565 -21.636 1.00 94.50 189 GLY A CA 1
ATOM 1465 C C . GLY A 1 189 ? 8.213 -16.066 -21.620 1.00 94.50 189 GLY A C 1
ATOM 1466 O O . GLY A 1 189 ? 7.678 -16.820 -22.428 1.00 94.50 189 GLY A O 1
ATOM 1467 N N . VAL A 1 190 ? 9.048 -16.507 -20.680 1.00 96.50 190 VAL A N 1
ATOM 1468 C CA . VAL A 1 190 ? 9.405 -17.923 -20.533 1.00 96.50 190 VAL A CA 1
ATOM 1469 C C . VAL A 1 190 ? 8.936 -18.413 -19.172 1.00 96.50 190 VAL A C 1
ATOM 1471 O O . VAL A 1 190 ? 9.376 -17.902 -18.143 1.00 96.50 190 VAL A O 1
ATOM 1474 N N . GLU A 1 191 ? 8.028 -19.385 -19.173 1.00 96.81 191 GLU A N 1
ATOM 1475 C CA . GLU A 1 191 ? 7.559 -20.062 -17.963 1.00 96.81 191 GLU A CA 1
ATOM 1476 C C . GLU A 1 191 ? 8.700 -20.850 -17.304 1.00 96.81 191 GLU A C 1
ATOM 1478 O O . GLU A 1 191 ? 9.568 -21.404 -17.986 1.00 96.81 191 GLU A O 1
ATOM 1483 N N . ALA A 1 192 ? 8.715 -20.892 -15.972 1.00 97.19 192 ALA A N 1
ATOM 1484 C CA . ALA A 1 192 ? 9.712 -21.644 -15.224 1.00 97.19 192 ALA A CA 1
ATOM 1485 C C . ALA A 1 192 ? 9.605 -23.154 -15.540 1.00 97.19 192 ALA A C 1
ATOM 1487 O O . ALA A 1 192 ? 8.527 -23.732 -15.372 1.00 97.19 192 ALA A O 1
ATOM 1488 N N . PRO A 1 193 ? 10.694 -23.823 -15.978 1.00 96.19 193 PRO A N 1
ATOM 1489 C CA . PRO A 1 193 ? 10.626 -25.216 -16.427 1.00 96.19 193 PRO A CA 1
ATOM 1490 C C . PRO A 1 193 ? 10.134 -26.205 -15.364 1.00 96.19 193 PRO A C 1
ATOM 1492 O O . PRO A 1 193 ? 9.504 -27.202 -15.698 1.00 96.19 193 PRO A O 1
ATOM 1495 N N . ASP A 1 194 ? 10.418 -25.938 -14.089 1.00 96.25 194 ASP A N 1
ATOM 1496 C CA . ASP A 1 194 ? 9.955 -26.738 -12.953 1.00 96.25 194 ASP A CA 1
ATOM 1497 C C . ASP A 1 194 ? 8.438 -26.636 -12.741 1.00 96.25 194 ASP A C 1
ATOM 1499 O O . ASP A 1 194 ? 7.818 -27.626 -12.356 1.00 96.25 194 ASP A O 1
ATOM 1503 N N . LEU A 1 195 ? 7.838 -25.479 -13.034 1.00 96.56 195 LEU A N 1
ATOM 1504 C CA . LEU A 1 195 ? 6.386 -25.284 -12.989 1.00 96.56 195 LEU A CA 1
ATOM 1505 C C . LEU A 1 195 ? 5.707 -25.915 -14.210 1.00 96.56 195 LEU A C 1
ATOM 1507 O O . LEU A 1 195 ? 4.754 -26.676 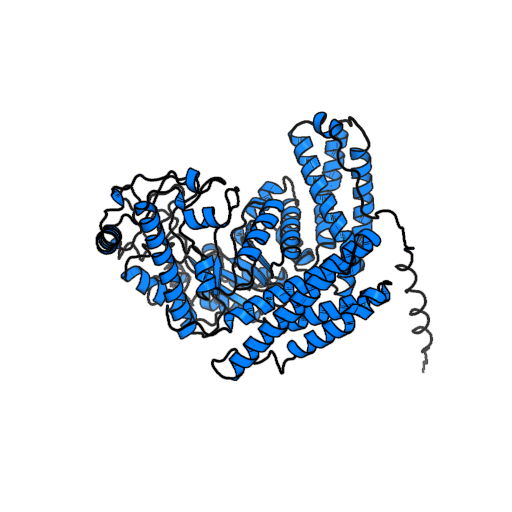-14.050 1.00 96.56 195 LEU A O 1
ATOM 1511 N N . ALA A 1 196 ? 6.258 -25.683 -15.407 1.00 94.31 196 ALA A N 1
ATOM 1512 C CA . ALA A 1 196 ? 5.747 -26.246 -16.658 1.00 94.31 196 ALA A CA 1
ATOM 1513 C C . ALA A 1 196 ? 5.802 -27.786 -16.685 1.00 94.31 196 ALA A C 1
ATOM 1515 O O . ALA A 1 196 ? 4.959 -28.430 -17.309 1.00 94.31 196 ALA A O 1
ATOM 1516 N N . ALA A 1 197 ? 6.787 -28.385 -16.005 1.00 93.94 197 ALA A N 1
ATOM 1517 C CA . ALA A 1 197 ? 6.973 -29.830 -15.892 1.00 93.94 197 ALA A CA 1
ATOM 1518 C C . ALA A 1 197 ? 6.754 -30.346 -14.454 1.00 93.94 197 ALA A C 1
ATOM 1520 O O . ALA A 1 197 ? 7.537 -31.168 -13.954 1.00 93.94 197 ALA A O 1
ATOM 1521 N N . LYS A 1 198 ? 5.715 -29.854 -13.762 1.00 91.94 198 LYS A N 1
ATOM 1522 C CA . LYS A 1 198 ? 5.415 -30.241 -12.375 1.00 91.94 198 LYS A CA 1
ATOM 1523 C C . LYS A 1 198 ? 5.331 -31.769 -12.225 1.00 91.94 198 LYS A C 1
ATOM 1525 O O . LYS A 1 198 ? 4.589 -32.455 -12.922 1.00 91.94 198 LYS A O 1
ATOM 1530 N N . HIS A 1 199 ? 6.136 -32.315 -11.309 1.00 88.00 199 HIS A N 1
ATOM 1531 C CA . HIS A 1 199 ? 6.293 -33.760 -11.062 1.00 88.00 199 HIS A CA 1
ATOM 1532 C C . HIS A 1 199 ? 6.600 -34.613 -12.312 1.00 88.00 199 HIS A C 1
ATOM 1534 O O . HIS A 1 199 ? 6.281 -35.802 -12.356 1.00 88.00 199 HIS A O 1
ATOM 1540 N N . GLY A 1 200 ? 7.255 -34.027 -13.319 1.00 83.44 200 GLY A N 1
ATOM 1541 C CA . GLY A 1 200 ? 7.618 -34.718 -14.558 1.00 83.44 200 GLY A CA 1
ATOM 1542 C C . GLY A 1 200 ? 6.454 -34.913 -15.534 1.00 83.44 200 GLY A C 1
ATOM 1543 O O . GLY A 1 200 ? 6.582 -35.700 -16.472 1.00 83.44 200 GLY A O 1
ATOM 1544 N N . GLN A 1 201 ? 5.335 -34.219 -15.320 1.00 84.62 201 GLN A N 1
ATOM 1545 C CA . GLN A 1 201 ? 4.182 -34.164 -16.219 1.00 84.62 201 GLN A CA 1
ATOM 1546 C C . GLN A 1 201 ? 3.938 -32.718 -16.654 1.00 84.62 201 GLN A C 1
ATOM 1548 O O . GLN A 1 201 ? 4.477 -31.799 -16.044 1.00 84.62 201 GLN A O 1
ATOM 1553 N N . GLU A 1 202 ? 3.150 -32.511 -17.712 1.00 88.75 202 GLU A N 1
ATOM 1554 C CA . GLU A 1 202 ? 2.715 -31.162 -18.088 1.00 88.75 202 GLU A CA 1
ATOM 1555 C C . GLU A 1 202 ? 1.948 -30.546 -16.910 1.00 88.75 202 GLU A C 1
ATOM 1557 O O . GLU A 1 202 ? 0.879 -31.029 -16.534 1.00 88.75 202 GLU A O 1
ATOM 1562 N N . GLY A 1 203 ? 2.541 -29.526 -16.292 1.00 83.81 203 GLY A N 1
ATOM 1563 C CA . GLY A 1 203 ? 1.979 -28.843 -15.139 1.00 83.81 203 GLY A CA 1
ATOM 1564 C C . GLY A 1 203 ? 0.785 -27.989 -15.541 1.00 83.81 203 GLY A C 1
ATOM 1565 O O . GLY A 1 203 ? 0.761 -27.389 -16.618 1.00 83.81 203 GLY A O 1
ATOM 1566 N N . GLU A 1 204 ? -0.209 -27.907 -14.662 1.00 92.50 204 GLU A N 1
ATOM 1567 C CA . GLU A 1 204 ? -1.249 -26.882 -14.745 1.00 92.50 204 GLU A CA 1
ATOM 1568 C C . GLU A 1 204 ? -0.637 -25.479 -14.622 1.00 92.50 204 GLU A C 1
ATOM 1570 O O . GLU A 1 204 ? 0.472 -25.307 -14.120 1.00 92.50 204 GLU A O 1
ATOM 1575 N N . ASP A 1 205 ? -1.360 -24.450 -15.045 1.00 96.31 205 ASP A N 1
ATOM 1576 C CA . ASP A 1 205 ? -0.880 -23.080 -14.878 1.00 96.31 205 ASP A CA 1
ATOM 1577 C C . ASP A 1 205 ? -0.899 -22.665 -13.393 1.00 96.31 205 ASP A C 1
ATOM 1579 O O . ASP A 1 205 ? -1.958 -22.640 -12.753 1.00 96.31 205 ASP A O 1
ATOM 1583 N N . ALA A 1 206 ? 0.271 -22.340 -12.831 1.00 97.75 206 ALA A N 1
ATOM 1584 C CA . ALA A 1 206 ? 0.410 -22.055 -11.403 1.00 97.75 206 ALA A CA 1
ATOM 1585 C C . ALA A 1 206 ? -0.329 -20.778 -10.966 1.00 97.75 206 ALA A C 1
ATOM 1587 O O . ALA A 1 206 ? -0.951 -20.763 -9.899 1.00 97.75 206 ALA A O 1
ATOM 1588 N N . LEU A 1 207 ? -0.324 -19.723 -11.789 1.00 98.44 207 LEU A N 1
ATOM 1589 C CA . LEU A 1 207 ? -1.073 -18.498 -11.504 1.00 98.44 207 LEU A CA 1
ATOM 1590 C C . LEU A 1 207 ? -2.581 -18.730 -11.627 1.00 98.44 207 LEU A C 1
ATOM 1592 O O . LEU A 1 207 ? -3.332 -18.248 -10.779 1.00 98.44 207 LEU A O 1
ATOM 1596 N N . ALA A 1 208 ? -3.035 -19.480 -12.636 1.00 98.31 208 ALA A N 1
ATOM 1597 C CA . ALA A 1 208 ? -4.453 -19.818 -12.776 1.00 98.31 208 ALA A CA 1
ATOM 1598 C C . ALA A 1 208 ? -4.960 -20.644 -11.583 1.00 98.31 208 ALA A C 1
ATOM 1600 O O . ALA A 1 208 ? -6.035 -20.361 -11.054 1.00 98.31 208 ALA A O 1
ATOM 1601 N N . THR A 1 209 ? -4.158 -21.609 -11.121 1.00 98.12 209 THR A N 1
ATOM 1602 C CA . THR A 1 209 ? -4.454 -22.419 -9.928 1.00 98.12 209 THR A CA 1
ATOM 1603 C C . THR A 1 209 ? -4.575 -21.535 -8.686 1.00 98.12 209 THR A C 1
ATOM 1605 O O . THR A 1 209 ? -5.526 -21.655 -7.915 1.00 98.12 209 THR A O 1
ATOM 1608 N N . PHE A 1 210 ? -3.646 -20.590 -8.514 1.00 98.62 210 PHE A N 1
ATOM 1609 C CA . PHE A 1 210 ? -3.667 -19.651 -7.394 1.00 98.62 210 PHE A CA 1
ATOM 1610 C C . PHE A 1 210 ? -4.882 -18.717 -7.422 1.00 98.62 210 PHE A C 1
ATOM 1612 O O . PHE A 1 210 ? -5.510 -18.491 -6.388 1.00 98.62 210 PHE A O 1
ATOM 1619 N N . LEU A 1 211 ? -5.227 -18.190 -8.601 1.00 98.75 211 LEU A N 1
ATOM 1620 C CA . LEU A 1 211 ? -6.404 -17.343 -8.803 1.00 98.75 211 LEU A CA 1
ATOM 1621 C C . LEU A 1 211 ? -7.693 -18.073 -8.429 1.00 98.75 211 LEU A C 1
ATOM 1623 O O . LEU A 1 211 ? -8.496 -17.521 -7.683 1.00 98.75 211 LEU A O 1
ATOM 1627 N N . ALA A 1 212 ? -7.863 -19.313 -8.897 1.00 98.62 212 ALA A N 1
ATOM 1628 C CA . ALA A 1 212 ? -9.036 -20.123 -8.582 1.00 98.62 212 ALA A CA 1
ATOM 1629 C C . ALA A 1 212 ? -9.196 -20.312 -7.064 1.00 98.62 212 ALA A C 1
ATOM 1631 O O . ALA A 1 212 ? -10.238 -19.957 -6.514 1.00 98.62 212 ALA A O 1
ATOM 1632 N N . ALA A 1 213 ? -8.138 -20.758 -6.378 1.00 98.62 213 ALA A N 1
ATOM 1633 C CA . ALA A 1 213 ? -8.160 -20.955 -4.929 1.00 98.62 213 ALA A CA 1
ATOM 1634 C C . ALA A 1 213 ? -8.460 -19.650 -4.164 1.00 98.62 213 ALA A C 1
ATOM 1636 O O . ALA A 1 213 ? -9.269 -19.627 -3.237 1.00 98.62 213 ALA A O 1
ATOM 1637 N N . ALA A 1 214 ? -7.844 -18.532 -4.560 1.00 98.69 214 ALA A N 1
ATOM 1638 C CA . ALA A 1 214 ? -8.070 -17.237 -3.921 1.00 98.69 214 ALA A CA 1
ATOM 1639 C C . ALA A 1 214 ? -9.508 -16.723 -4.106 1.00 98.69 214 ALA A C 1
ATOM 1641 O O . ALA A 1 214 ? -10.109 -16.201 -3.162 1.00 98.69 214 ALA A O 1
ATOM 1642 N N . HIS A 1 215 ? -10.069 -16.890 -5.304 1.00 98.69 215 HIS A N 1
ATOM 1643 C CA . HIS A 1 215 ? -11.433 -16.477 -5.631 1.00 98.69 215 HIS A CA 1
ATOM 1644 C C . HIS A 1 215 ? -12.492 -17.298 -4.901 1.00 98.69 215 HIS A C 1
ATOM 1646 O O . HIS A 1 215 ? -13.494 -16.727 -4.469 1.00 98.69 215 HIS A O 1
ATOM 1652 N N . GLU A 1 216 ? -12.261 -18.596 -4.689 1.00 98.25 216 GLU A N 1
ATOM 1653 C CA . GLU A 1 216 ? -13.143 -19.445 -3.874 1.00 98.25 216 GLU A CA 1
ATOM 1654 C C . GLU A 1 216 ? -13.278 -18.930 -2.430 1.00 98.25 216 GLU A C 1
ATOM 1656 O O . GLU A 1 216 ? -14.360 -18.981 -1.846 1.00 98.25 216 GLU A O 1
ATOM 1661 N N . GLU A 1 217 ? -12.214 -18.337 -1.882 1.00 98.00 217 GLU A N 1
ATOM 1662 C CA . GLU A 1 217 ? -12.206 -17.716 -0.549 1.00 98.00 217 GLU A CA 1
ATOM 1663 C C . GLU A 1 217 ? -12.635 -16.230 -0.559 1.00 98.00 217 GLU A C 1
ATOM 1665 O O . GLU A 1 217 ? -12.672 -15.557 0.485 1.00 98.00 217 GLU A O 1
ATOM 1670 N N . GLY A 1 218 ? -12.994 -15.697 -1.733 1.00 97.44 218 GLY A N 1
ATOM 1671 C CA . GLY A 1 218 ? -13.420 -14.312 -1.933 1.00 97.44 218 GLY A CA 1
ATOM 1672 C C . GLY A 1 218 ? -12.300 -13.286 -1.744 1.00 97.44 218 GLY A C 1
ATOM 1673 O O . GLY A 1 218 ? -12.557 -12.191 -1.241 1.00 97.44 218 GLY A O 1
ATOM 1674 N N . LEU A 1 219 ? -11.055 -13.645 -2.069 1.00 98.75 219 LEU A N 1
ATOM 1675 C CA . LEU A 1 219 ? -9.911 -12.731 -2.073 1.00 98.75 219 LEU A CA 1
ATOM 1676 C C . LEU A 1 219 ? -9.70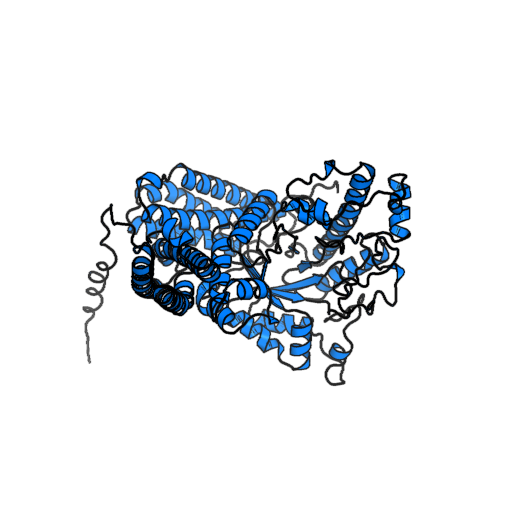9 -12.153 -3.473 1.00 98.75 219 LEU A C 1
ATOM 1678 O O . LEU A 1 219 ? -9.637 -12.900 -4.443 1.00 98.75 219 LEU A O 1
ATOM 1682 N N . ALA A 1 220 ? -9.543 -10.835 -3.568 1.00 98.81 220 ALA A N 1
ATOM 1683 C CA . ALA A 1 220 ? -9.130 -10.208 -4.817 1.00 98.81 220 ALA A CA 1
ATOM 1684 C C . ALA A 1 220 ? -7.650 -10.511 -5.102 1.00 98.81 220 ALA A C 1
ATOM 1686 O O . ALA A 1 220 ? -6.825 -10.481 -4.186 1.00 98.81 220 ALA A O 1
ATOM 1687 N N . VAL A 1 221 ? -7.283 -10.745 -6.360 1.00 98.88 221 VAL A N 1
ATOM 1688 C CA . VAL A 1 221 ? -5.901 -11.037 -6.760 1.00 98.88 221 VAL A CA 1
ATOM 1689 C C . VAL A 1 221 ? -5.432 -10.070 -7.834 1.00 98.88 221 VAL A C 1
ATOM 1691 O O . VAL A 1 221 ? -6.043 -9.914 -8.892 1.00 98.88 221 VAL A O 1
ATOM 1694 N N . PHE A 1 222 ? -4.312 -9.414 -7.538 1.00 98.88 222 PHE A N 1
ATOM 1695 C CA . PHE A 1 222 ? -3.642 -8.492 -8.438 1.00 98.88 222 PHE A CA 1
ATOM 1696 C C . PHE A 1 222 ? -2.294 -9.122 -8.795 1.00 98.88 222 PHE A C 1
ATOM 1698 O O . PHE A 1 222 ? -1.424 -9.217 -7.921 1.00 98.88 222 PHE A O 1
ATOM 1705 N N . PRO A 1 223 ? -2.077 -9.557 -10.048 1.00 98.69 223 PRO A N 1
ATOM 1706 C CA . PRO A 1 223 ? -0.747 -9.934 -10.486 1.00 98.69 223 PRO A CA 1
ATOM 1707 C C . PRO A 1 223 ? 0.204 -8.752 -10.287 1.00 98.69 223 PRO A C 1
ATOM 1709 O O . PRO A 1 223 ? -0.057 -7.629 -10.734 1.00 98.69 223 PRO A O 1
ATOM 1712 N N . TRP A 1 224 ? 1.288 -9.006 -9.568 1.00 98.50 224 TRP A N 1
ATOM 1713 C CA . TRP A 1 224 ? 2.353 -8.059 -9.304 1.00 98.50 224 TRP A CA 1
ATOM 1714 C C . TRP A 1 224 ? 3.427 -8.218 -10.382 1.00 98.50 224 TRP A C 1
ATOM 1716 O O . TRP A 1 224 ? 4.245 -9.139 -10.372 1.00 98.50 224 TRP A O 1
ATOM 1726 N N . VAL A 1 225 ? 3.406 -7.270 -11.317 1.00 98.00 225 VAL A N 1
ATOM 1727 C CA . VAL A 1 225 ? 4.322 -7.174 -12.451 1.00 98.00 225 VAL A CA 1
ATOM 1728 C C . VAL A 1 225 ? 5.478 -6.244 -12.082 1.00 98.00 225 VAL A C 1
ATOM 1730 O O . VAL A 1 225 ? 5.288 -5.042 -11.873 1.00 98.00 225 VAL A O 1
ATOM 1733 N N . LYS A 1 226 ? 6.693 -6.796 -12.016 1.00 96.44 226 LYS A N 1
ATOM 1734 C CA . LYS A 1 226 ? 7.937 -6.029 -11.856 1.00 96.44 226 LYS A CA 1
ATOM 1735 C C . LYS A 1 226 ? 8.363 -5.496 -13.232 1.00 96.44 226 LYS A C 1
ATOM 1737 O O . LYS A 1 226 ? 9.086 -6.166 -13.954 1.00 96.44 226 LYS A O 1
ATOM 1742 N N . LEU A 1 227 ? 7.861 -4.321 -13.621 1.00 96.75 227 LEU A N 1
ATOM 1743 C CA . LEU A 1 227 ? 7.786 -3.900 -15.026 1.00 96.75 227 LEU A CA 1
ATOM 1744 C C . LEU A 1 227 ? 9.145 -3.809 -15.739 1.00 96.75 227 LEU A C 1
ATOM 1746 O O . LEU A 1 227 ? 9.275 -4.339 -16.833 1.00 96.75 227 LEU A O 1
ATOM 1750 N N . LEU A 1 228 ? 10.143 -3.137 -15.155 1.00 96.56 228 LEU A N 1
ATOM 1751 C CA . LEU A 1 228 ? 11.476 -2.987 -15.773 1.00 96.56 228 LEU A CA 1
ATOM 1752 C C . LEU A 1 228 ? 12.547 -3.901 -15.162 1.00 96.56 228 LEU A C 1
ATOM 1754 O O . LEU A 1 228 ? 13.697 -3.880 -15.596 1.00 96.56 228 LEU A O 1
ATOM 1758 N N . PHE A 1 229 ? 12.175 -4.718 -14.181 1.00 94.56 229 PHE A N 1
ATOM 1759 C CA . PHE A 1 229 ? 13.041 -5.735 -13.594 1.00 94.56 229 PHE A CA 1
ATOM 1760 C C . PHE A 1 229 ? 13.150 -6.939 -14.534 1.00 94.56 229 PHE A C 1
ATOM 1762 O O . PHE A 1 229 ? 12.138 -7.391 -15.065 1.00 94.56 229 PHE A O 1
ATOM 1769 N N . ALA A 1 230 ? 14.353 -7.491 -14.690 1.00 94.50 230 ALA A N 1
ATOM 1770 C CA . ALA A 1 230 ? 14.562 -8.757 -15.389 1.00 94.50 230 ALA A CA 1
ATOM 1771 C C . ALA A 1 230 ? 14.897 -9.886 -14.404 1.00 94.50 230 ALA A C 1
ATOM 1773 O O . ALA A 1 230 ? 14.171 -10.875 -14.349 1.00 94.50 230 ALA A O 1
ATOM 1774 N N . THR A 1 231 ? 15.957 -9.728 -13.606 1.00 94.00 231 THR A N 1
ATOM 1775 C CA . THR A 1 231 ? 16.448 -10.753 -12.665 1.00 94.00 231 THR A CA 1
ATOM 1776 C C . THR A 1 231 ? 17.082 -10.123 -11.417 1.00 94.00 231 THR A C 1
ATOM 1778 O O . THR A 1 231 ? 17.375 -8.924 -11.392 1.00 94.00 231 THR A O 1
ATOM 1781 N N . ALA A 1 232 ? 17.319 -10.940 -10.385 1.00 90.56 232 ALA A N 1
ATOM 1782 C CA . ALA A 1 232 ? 18.040 -10.589 -9.155 1.00 90.56 232 ALA A CA 1
ATOM 1783 C C . ALA A 1 232 ? 19.140 -11.598 -8.767 1.00 90.56 232 ALA A C 1
ATOM 1785 O O . ALA A 1 232 ? 19.614 -11.604 -7.631 1.00 90.56 232 ALA A O 1
ATOM 1786 N N . ASN A 1 233 ? 19.551 -12.470 -9.688 1.00 88.19 233 ASN A N 1
ATOM 1787 C CA . ASN A 1 233 ? 20.573 -13.495 -9.451 1.00 88.19 233 ASN A CA 1
ATOM 1788 C C . ASN A 1 233 ? 21.903 -13.223 -10.177 1.00 88.19 233 ASN A C 1
ATOM 1790 O O . ASN A 1 233 ? 22.822 -14.030 -10.072 1.00 88.19 233 ASN A O 1
ATOM 1794 N N . GLY A 1 234 ? 22.017 -12.092 -10.881 1.00 85.19 234 GLY A N 1
ATOM 1795 C CA . GLY A 1 234 ? 23.226 -11.669 -11.597 1.00 85.19 234 GLY A CA 1
ATOM 1796 C C . GLY A 1 234 ? 23.322 -12.190 -13.025 1.00 85.19 234 GLY A C 1
ATOM 1797 O O . GLY A 1 234 ? 24.235 -11.803 -13.749 1.00 85.19 234 GLY A O 1
ATOM 1798 N N . GLU A 1 235 ? 22.367 -13.018 -13.441 1.00 90.44 235 GLU A N 1
ATOM 1799 C CA . GLU A 1 235 ? 22.275 -13.565 -14.788 1.00 90.44 235 GLU A CA 1
ATOM 1800 C C . GLU A 1 235 ? 21.275 -12.768 -15.628 1.00 90.44 235 GLU A C 1
ATOM 1802 O O . GLU A 1 235 ? 20.354 -12.148 -15.102 1.00 90.44 235 GLU A O 1
ATOM 1807 N N . LEU A 1 236 ? 21.394 -12.820 -16.956 1.00 92.19 236 LEU A N 1
ATOM 1808 C CA . LEU A 1 236 ? 20.456 -12.137 -17.860 1.00 92.19 236 LEU A CA 1
ATOM 1809 C C . LEU A 1 236 ? 19.026 -12.715 -17.795 1.00 92.19 236 LEU A C 1
ATOM 1811 O O . LEU A 1 236 ? 18.057 -12.038 -18.137 1.00 92.19 236 LEU A O 1
ATOM 1815 N N . GLY A 1 237 ? 18.875 -13.967 -17.359 1.00 94.50 237 GLY A N 1
ATOM 1816 C CA . GLY A 1 237 ? 17.598 -14.677 -17.405 1.00 94.50 237 GLY A CA 1
ATOM 1817 C C . GLY A 1 237 ? 17.176 -15.037 -18.838 1.00 94.50 237 GLY A C 1
ATOM 1818 O O . GLY A 1 237 ? 17.902 -14.770 -19.802 1.00 94.50 237 GLY A O 1
ATOM 1819 N N . PRO A 1 238 ? 16.010 -15.673 -19.017 1.00 96.38 238 PRO A N 1
ATOM 1820 C CA . PRO A 1 238 ? 15.646 -16.319 -20.278 1.00 96.38 238 PRO A CA 1
ATOM 1821 C C . PRO A 1 238 ? 15.356 -15.342 -21.427 1.00 96.38 238 PRO A C 1
ATOM 1823 O O . PRO A 1 238 ? 15.590 -15.683 -22.587 1.00 96.38 238 PRO A O 1
ATOM 1826 N N . VAL A 1 239 ? 14.876 -14.131 -21.120 1.00 96.69 239 VAL A N 1
ATOM 1827 C CA . VAL A 1 239 ? 14.530 -13.117 -22.131 1.00 96.69 239 VAL A CA 1
ATOM 1828 C C . VAL A 1 239 ? 15.770 -12.347 -22.587 1.00 96.69 239 VAL A C 1
ATOM 1830 O O . VAL A 1 239 ? 16.082 -12.336 -23.776 1.00 96.69 239 VAL A O 1
ATOM 1833 N N . LEU A 1 240 ? 16.533 -11.748 -21.664 1.00 95.38 240 LEU A N 1
ATOM 1834 C CA . LEU A 1 240 ? 17.716 -10.962 -22.043 1.00 95.38 240 LEU A CA 1
ATOM 1835 C C . LEU A 1 240 ? 18.871 -11.833 -22.550 1.00 95.38 240 LEU A C 1
ATOM 1837 O O . LEU A 1 240 ? 19.724 -11.327 -23.266 1.00 95.38 240 LEU A O 1
ATOM 1841 N N . SER A 1 241 ? 18.905 -13.136 -22.251 1.00 96.06 241 SER A N 1
ATOM 1842 C CA . SER A 1 241 ? 19.885 -14.035 -22.886 1.00 96.06 241 SER A CA 1
ATOM 1843 C C . SER A 1 241 ? 19.661 -14.172 -24.397 1.00 96.06 241 SER A C 1
ATOM 1845 O O . SER A 1 241 ? 20.612 -14.406 -25.137 1.00 96.06 241 SER A O 1
ATOM 1847 N N . GLN A 1 242 ? 18.415 -14.026 -24.862 1.00 96.00 242 GLN A N 1
ATOM 1848 C CA . GLN A 1 242 ? 18.062 -14.042 -26.288 1.00 96.00 242 GLN A CA 1
ATOM 1849 C C . GLN A 1 242 ? 18.170 -12.652 -26.926 1.00 96.00 242 GLN A C 1
ATOM 1851 O O . GLN A 1 242 ? 18.464 -12.547 -28.115 1.00 96.00 242 GLN A O 1
ATOM 1856 N N . HIS A 1 243 ? 17.962 -11.606 -26.124 1.00 95.69 243 HIS A N 1
ATOM 1857 C CA . HIS A 1 243 ? 17.988 -10.205 -26.536 1.00 95.69 243 HIS A CA 1
ATOM 1858 C C . HIS A 1 243 ? 18.878 -9.365 -25.606 1.00 95.69 243 HIS A C 1
ATOM 1860 O O . HIS A 1 243 ? 18.371 -8.540 -24.839 1.00 95.69 243 HIS A O 1
ATOM 1866 N N . PRO A 1 244 ? 20.208 -9.566 -25.601 1.00 93.94 244 PRO A N 1
ATOM 1867 C CA . PRO A 1 244 ? 21.101 -8.847 -24.691 1.00 93.94 244 PRO A CA 1
ATOM 1868 C C . PRO A 1 244 ? 21.097 -7.331 -24.929 1.00 93.94 244 PRO A C 1
ATOM 1870 O O . PRO A 1 244 ? 21.324 -6.558 -24.000 1.00 93.94 244 PRO A O 1
ATOM 1873 N N . GLU A 1 245 ? 20.776 -6.888 -26.147 1.00 93.88 245 GLU A N 1
ATOM 1874 C CA . GLU A 1 245 ? 20.628 -5.479 -26.515 1.00 93.88 245 GLU A CA 1
ATOM 1875 C C . GLU A 1 245 ? 19.430 -4.785 -25.841 1.00 93.88 245 GLU A C 1
ATOM 1877 O O . GLU A 1 245 ? 19.325 -3.560 -25.867 1.00 93.88 245 GLU A O 1
ATOM 1882 N N . TRP A 1 246 ? 18.535 -5.546 -25.204 1.00 95.81 246 TRP A N 1
ATOM 1883 C CA . TRP A 1 246 ? 17.398 -5.013 -24.448 1.00 95.81 246 TRP A CA 1
ATOM 1884 C C . TRP A 1 246 ? 17.751 -4.642 -23.007 1.00 95.81 246 TRP A C 1
ATOM 1886 O O . TRP A 1 246 ? 16.916 -4.058 -22.314 1.00 95.81 246 TRP A O 1
ATOM 1896 N N . ALA A 1 247 ? 18.944 -4.988 -22.527 1.00 94.19 247 ALA A N 1
ATOM 1897 C CA . ALA A 1 247 ? 19.345 -4.718 -21.155 1.00 94.19 247 ALA A CA 1
ATOM 1898 C C . ALA A 1 247 ? 19.642 -3.227 -20.929 1.00 94.19 247 ALA A C 1
ATOM 1900 O O . ALA A 1 247 ? 20.191 -2.533 -21.785 1.00 94.19 247 ALA A O 1
ATOM 1901 N N . ALA A 1 248 ? 19.319 -2.730 -19.737 1.00 91.94 248 ALA A N 1
ATOM 1902 C CA . ALA A 1 248 ? 19.756 -1.414 -19.300 1.00 91.94 248 ALA A CA 1
ATOM 1903 C C . ALA A 1 248 ? 21.272 -1.427 -19.049 1.00 91.94 248 ALA A C 1
ATOM 1905 O O . ALA A 1 248 ? 21.782 -2.227 -18.262 1.00 91.94 248 ALA A O 1
ATOM 1906 N N . VAL A 1 249 ? 21.982 -0.503 -19.693 1.00 91.25 249 VAL A N 1
ATOM 1907 C CA . VAL A 1 249 ? 23.438 -0.367 -19.571 1.00 91.25 249 VAL A CA 1
ATOM 1908 C C . VAL A 1 249 ? 23.775 0.753 -18.590 1.00 91.25 249 VAL A C 1
ATOM 1910 O O . VAL A 1 249 ? 23.222 1.859 -18.668 1.00 91.25 249 VAL A O 1
ATOM 1913 N N . ALA A 1 250 ? 24.672 0.451 -17.652 1.00 88.19 250 ALA A N 1
ATOM 1914 C CA . ALA A 1 250 ? 25.181 1.406 -16.683 1.00 88.19 250 ALA A CA 1
ATOM 1915 C C . ALA A 1 250 ? 26.191 2.373 -17.318 1.00 88.19 250 ALA A C 1
ATOM 1917 O O . ALA A 1 250 ? 26.741 2.147 -18.392 1.00 88.19 250 ALA A O 1
ATOM 1918 N N . SER A 1 251 ? 26.473 3.465 -16.617 1.00 85.62 251 SER A N 1
ATOM 1919 C CA . SER A 1 251 ? 27.370 4.532 -17.077 1.00 85.62 251 SER A CA 1
ATOM 1920 C C . SER A 1 251 ? 28.848 4.133 -17.253 1.00 85.62 251 SER A C 1
ATOM 1922 O O . SER A 1 251 ? 29.649 4.949 -17.708 1.00 85.62 251 SER A O 1
ATOM 1924 N N . ASP A 1 252 ? 29.233 2.908 -16.885 1.00 84.88 252 ASP A N 1
ATOM 1925 C CA . ASP A 1 252 ? 30.539 2.302 -17.179 1.00 84.88 252 ASP A CA 1
ATOM 1926 C C . ASP A 1 252 ? 30.521 1.412 -18.441 1.00 84.88 252 ASP A C 1
ATOM 1928 O O . ASP A 1 252 ? 31.530 0.788 -18.775 1.00 84.88 252 ASP A O 1
ATOM 1932 N N . GLY A 1 253 ? 29.384 1.364 -19.145 1.00 84.50 253 GLY A N 1
ATOM 1933 C CA . GLY A 1 253 ? 29.174 0.589 -20.364 1.00 84.50 253 GLY A CA 1
ATOM 1934 C C . GLY A 1 253 ? 28.828 -0.882 -20.131 1.00 84.50 253 GLY A C 1
ATOM 1935 O O . GLY A 1 253 ? 28.774 -1.639 -21.098 1.00 84.50 253 GLY A O 1
ATOM 1936 N N . LYS A 1 254 ? 28.605 -1.316 -18.884 1.00 84.12 254 LYS A N 1
ATOM 1937 C CA . LYS A 1 254 ? 28.308 -2.719 -18.562 1.00 84.12 254 LYS A CA 1
ATOM 1938 C C . LYS A 1 254 ? 26.836 -2.933 -18.229 1.00 84.12 254 LYS A C 1
ATOM 1940 O O . LYS A 1 254 ? 26.161 -2.051 -17.696 1.00 84.12 254 LYS A O 1
ATOM 1945 N N . ILE A 1 255 ? 26.356 -4.149 -18.489 1.00 80.88 255 ILE A N 1
ATOM 1946 C CA . ILE A 1 255 ? 25.158 -4.663 -17.821 1.00 80.88 255 ILE A CA 1
ATOM 1947 C C . ILE A 1 255 ? 25.584 -4.957 -16.375 1.00 80.88 255 ILE A C 1
ATOM 1949 O O . ILE A 1 255 ? 26.593 -5.643 -16.179 1.00 80.88 255 ILE A O 1
ATOM 1953 N N . PRO A 1 256 ? 24.923 -4.381 -15.364 1.00 66.38 256 PRO A N 1
ATOM 1954 C CA . PRO A 1 256 ? 25.507 -4.324 -14.035 1.00 66.38 256 PRO A CA 1
ATOM 1955 C C . PRO A 1 256 ? 25.613 -5.686 -13.358 1.00 66.38 256 PRO A C 1
ATOM 1957 O O . PRO A 1 256 ? 24.664 -6.463 -13.333 1.00 66.38 256 PRO A O 1
ATOM 1960 N N . THR A 1 257 ? 26.704 -5.855 -12.620 1.00 53.50 257 THR A N 1
ATOM 1961 C CA . THR A 1 257 ? 26.752 -6.653 -11.392 1.00 53.50 257 THR A CA 1
ATOM 1962 C C . THR A 1 257 ? 26.629 -5.676 -10.215 1.00 53.50 257 THR A C 1
ATOM 1964 O O . THR A 1 257 ? 27.628 -5.230 -9.650 1.00 53.50 257 THR A O 1
ATOM 1967 N N . THR A 1 258 ? 25.409 -5.209 -9.932 1.00 56.12 258 THR A N 1
ATOM 1968 C CA . THR A 1 258 ? 25.132 -4.306 -8.793 1.00 56.12 258 THR A CA 1
ATOM 1969 C C . THR A 1 258 ? 25.396 -5.002 -7.444 1.00 56.12 258 THR A C 1
ATOM 1971 O O . THR A 1 258 ? 25.500 -6.227 -7.420 1.00 56.12 258 THR A O 1
ATOM 1974 N N . PRO A 1 259 ? 25.414 -4.289 -6.292 1.00 58.00 259 PRO A N 1
ATOM 1975 C CA . PRO A 1 259 ? 25.498 -4.921 -4.964 1.00 58.00 259 PRO A CA 1
ATOM 1976 C C . PRO A 1 259 ? 24.410 -5.974 -4.685 1.00 58.00 259 PRO A C 1
ATOM 1978 O O . PRO A 1 259 ? 24.556 -6.776 -3.769 1.00 58.00 259 PRO A O 1
ATOM 1981 N N . TYR A 1 260 ? 23.332 -5.971 -5.478 1.00 65.75 260 TYR A N 1
ATOM 1982 C CA . TYR A 1 260 ? 22.190 -6.877 -5.367 1.00 65.75 260 TYR A CA 1
ATOM 1983 C C . TYR A 1 260 ? 21.978 -7.737 -6.618 1.00 65.75 260 TYR A C 1
ATOM 1985 O O . TYR A 1 260 ? 20.917 -8.331 -6.758 1.00 65.75 260 TYR A O 1
ATOM 1993 N N . ASN A 1 261 ? 22.949 -7.782 -7.539 1.00 79.50 261 ASN A N 1
ATOM 1994 C CA . ASN A 1 261 ? 22.897 -8.623 -8.738 1.00 79.50 261 ASN A CA 1
ATOM 1995 C C . ASN A 1 261 ? 21.625 -8.439 -9.599 1.00 79.50 261 ASN A C 1
ATOM 1997 O O . ASN A 1 261 ? 21.156 -9.378 -10.241 1.00 79.50 261 ASN A O 1
ATOM 2001 N N . LEU A 1 262 ? 21.053 -7.229 -9.606 1.00 87.12 262 LEU A N 1
ATOM 2002 C CA . LEU A 1 262 ? 19.843 -6.928 -10.371 1.00 87.12 262 LEU A CA 1
ATOM 2003 C C . LEU A 1 262 ? 20.154 -6.626 -11.839 1.00 87.12 262 LEU A C 1
ATOM 2005 O O . LEU A 1 262 ? 20.966 -5.738 -12.118 1.00 87.12 262 LEU A O 1
ATOM 2009 N N . VAL A 1 263 ? 19.415 -7.260 -12.748 1.00 91.38 263 VAL A N 1
ATOM 2010 C CA . VAL A 1 263 ? 19.413 -6.964 -14.188 1.00 91.38 263 VAL A CA 1
ATOM 2011 C C . VAL A 1 263 ? 18.064 -6.362 -14.578 1.00 91.38 263 VAL A C 1
ATOM 2013 O O . VAL A 1 263 ? 17.022 -6.733 -14.037 1.00 91.38 263 VAL A O 1
ATOM 2016 N N . TRP A 1 264 ? 18.082 -5.396 -15.496 1.00 93.62 264 TRP A N 1
ATOM 2017 C CA . TRP A 1 264 ? 16.921 -4.578 -15.844 1.00 93.62 264 TRP A CA 1
ATOM 2018 C C . TRP A 1 264 ? 16.779 -4.416 -17.352 1.00 93.62 264 TRP A C 1
ATOM 2020 O O . TRP A 1 264 ? 17.771 -4.417 -18.081 1.00 93.62 264 TRP A O 1
ATOM 2030 N N . PHE A 1 265 ? 15.546 -4.223 -17.806 1.00 96.06 265 PHE A N 1
ATOM 2031 C CA . PHE A 1 265 ? 15.238 -3.882 -19.189 1.00 96.06 265 PHE A CA 1
ATOM 2032 C C . PHE A 1 265 ? 15.455 -2.387 -19.463 1.00 96.06 265 PHE A C 1
ATOM 2034 O O . PHE A 1 265 ? 15.205 -1.539 -18.606 1.00 96.06 265 PHE A O 1
ATOM 2041 N N . ASN A 1 266 ? 15.869 -2.049 -20.684 1.00 95.56 266 ASN A N 1
ATOM 2042 C CA . ASN A 1 266 ? 15.942 -0.676 -21.170 1.00 95.56 266 ASN A CA 1
ATOM 2043 C C . ASN A 1 266 ? 14.536 -0.168 -21.569 1.00 95.56 266 ASN A C 1
ATOM 2045 O O . ASN A 1 266 ? 14.004 -0.610 -22.591 1.00 95.56 266 ASN A O 1
ATOM 2049 N N . PRO A 1 267 ? 13.935 0.804 -20.852 1.00 96.19 267 PRO A N 1
ATOM 2050 C CA . PRO A 1 267 ? 12.591 1.306 -21.159 1.00 96.19 267 PRO A CA 1
ATOM 2051 C C . PRO A 1 267 ? 12.491 2.063 -22.494 1.00 96.19 267 PRO A C 1
ATOM 2053 O O . PRO A 1 267 ? 11.377 2.267 -22.988 1.00 96.19 267 PRO A O 1
ATOM 2056 N N . ALA A 1 268 ? 13.611 2.498 -23.080 1.00 96.12 268 ALA A N 1
ATOM 2057 C CA . ALA A 1 268 ? 13.629 3.176 -24.375 1.00 96.12 268 ALA A CA 1
ATOM 2058 C C . ALA A 1 268 ? 13.598 2.191 -25.557 1.00 96.12 268 ALA A C 1
ATOM 2060 O O . ALA A 1 268 ? 13.094 2.542 -26.626 1.00 96.12 268 ALA A O 1
ATOM 2061 N N . HIS A 1 269 ? 14.097 0.961 -25.380 1.00 97.38 269 HIS A N 1
ATOM 2062 C CA . HIS A 1 269 ? 14.246 0.013 -26.483 1.00 97.38 269 HIS A CA 1
ATOM 2063 C C . HIS A 1 269 ? 12.872 -0.455 -27.007 1.00 97.38 269 HIS A C 1
ATOM 2065 O O . HIS A 1 269 ? 12.044 -0.935 -26.228 1.00 97.38 269 HIS A O 1
ATOM 2071 N N . PRO A 1 270 ? 12.588 -0.371 -28.320 1.00 97.06 270 PRO A N 1
ATOM 2072 C CA . PRO A 1 270 ? 11.257 -0.647 -28.860 1.00 97.06 270 PRO A CA 1
ATOM 2073 C C . PRO A 1 270 ? 10.807 -2.092 -28.617 1.00 97.06 270 PRO A C 1
ATOM 2075 O O . PRO A 1 270 ? 9.645 -2.302 -28.269 1.00 97.06 270 PRO A O 1
ATOM 2078 N N . GLY A 1 271 ? 11.732 -3.057 -28.709 1.00 97.88 271 GLY A N 1
ATOM 2079 C CA . GLY A 1 271 ? 11.461 -4.470 -28.422 1.00 97.88 271 GLY A CA 1
ATOM 2080 C C . GLY A 1 271 ? 11.042 -4.716 -26.969 1.00 97.88 271 GLY A C 1
ATOM 2081 O O . GLY A 1 271 ? 10.054 -5.401 -26.728 1.00 97.88 271 GLY A O 1
ATOM 2082 N N . VAL A 1 272 ? 11.694 -4.050 -26.006 1.00 97.81 272 VAL A N 1
ATOM 2083 C CA . VAL A 1 272 ? 11.303 -4.098 -24.584 1.00 97.81 272 VAL A CA 1
ATOM 2084 C C . VAL A 1 272 ? 9.900 -3.541 -24.400 1.00 97.81 272 VAL A C 1
ATOM 2086 O O . VAL A 1 272 ? 9.061 -4.146 -23.737 1.00 97.81 272 VAL A O 1
ATOM 2089 N N . ARG A 1 273 ? 9.629 -2.377 -24.996 1.00 98.19 273 ARG A N 1
ATOM 2090 C CA . ARG A 1 273 ? 8.335 -1.700 -24.859 1.00 98.19 273 ARG A CA 1
ATOM 2091 C C . ARG A 1 273 ? 7.203 -2.556 -25.414 1.00 98.19 273 ARG A C 1
ATOM 2093 O O . ARG A 1 273 ? 6.125 -2.577 -24.828 1.00 98.19 273 ARG A O 1
ATOM 2100 N N . GLU A 1 274 ? 7.426 -3.241 -26.532 1.00 98.44 274 GLU A N 1
ATOM 2101 C CA . GLU A 1 274 ? 6.466 -4.186 -27.102 1.00 98.44 274 GLU A CA 1
ATOM 2102 C C . GLU A 1 274 ? 6.289 -5.426 -26.221 1.00 98.44 274 GLU A C 1
ATOM 2104 O O . GLU A 1 274 ? 5.159 -5.721 -25.837 1.00 98.44 274 GLU A O 1
ATOM 2109 N N . PHE A 1 275 ? 7.387 -6.079 -25.832 1.00 98.12 275 PHE A N 1
ATOM 2110 C CA . PHE A 1 275 ? 7.382 -7.249 -24.954 1.00 98.12 275 PHE A CA 1
ATOM 2111 C C . PHE A 1 275 ? 6.610 -6.988 -23.653 1.00 98.12 275 PHE A C 1
ATOM 2113 O O . PHE A 1 275 ? 5.642 -7.683 -23.361 1.00 98.12 275 PHE A O 1
ATOM 2120 N N . LEU A 1 276 ? 6.970 -5.943 -22.903 1.00 98.06 276 LEU A N 1
ATOM 2121 C CA . LEU A 1 276 ? 6.344 -5.636 -21.613 1.00 98.06 276 LEU A CA 1
ATOM 2122 C C . LEU A 1 276 ? 4.867 -5.245 -21.750 1.00 98.06 276 LEU A C 1
ATOM 2124 O O . LEU A 1 276 ? 4.045 -5.638 -20.922 1.00 98.06 276 LEU A O 1
ATOM 2128 N N . THR A 1 277 ? 4.514 -4.503 -22.807 1.00 98.56 277 THR A N 1
ATOM 2129 C CA . THR A 1 277 ? 3.112 -4.151 -23.093 1.00 98.56 277 THR A CA 1
ATOM 2130 C C . THR A 1 277 ? 2.285 -5.403 -23.366 1.00 98.56 277 THR A C 1
ATOM 2132 O O . THR A 1 277 ? 1.199 -5.559 -22.809 1.00 98.56 277 THR A O 1
ATOM 2135 N N . ASN A 1 278 ? 2.800 -6.298 -24.208 1.00 98.25 278 ASN A N 1
ATOM 2136 C CA . ASN A 1 278 ? 2.092 -7.503 -24.611 1.00 98.25 278 ASN A CA 1
ATOM 2137 C C . ASN A 1 278 ? 1.970 -8.509 -23.458 1.00 98.25 278 ASN A C 1
ATOM 2139 O O . ASN A 1 278 ? 0.884 -9.043 -23.255 1.00 98.25 278 ASN A O 1
ATOM 2143 N N . SER A 1 279 ? 3.018 -8.693 -22.649 1.00 97.12 279 SER A N 1
ATOM 2144 C CA . SER A 1 279 ? 2.987 -9.552 -21.455 1.00 97.12 279 SER A CA 1
ATOM 2145 C C . SER A 1 279 ? 1.953 -9.076 -20.426 1.00 97.12 279 SER A C 1
ATOM 2147 O O . SER A 1 279 ? 1.177 -9.868 -19.894 1.00 97.12 279 SER A O 1
ATOM 2149 N N . ALA A 1 280 ? 1.870 -7.766 -20.171 1.00 97.06 280 ALA A N 1
ATOM 2150 C CA . ALA A 1 280 ? 0.860 -7.221 -19.262 1.00 97.06 280 ALA A CA 1
ATOM 2151 C C . ALA A 1 280 ? -0.570 -7.345 -19.826 1.00 97.06 280 ALA A C 1
ATOM 2153 O O . ALA A 1 280 ? -1.511 -7.650 -19.090 1.00 97.06 280 ALA A O 1
ATOM 2154 N N . ALA A 1 281 ? -0.743 -7.142 -21.136 1.00 97.81 281 ALA A N 1
ATOM 2155 C CA . ALA A 1 281 ? -2.027 -7.337 -21.804 1.00 97.81 281 ALA A CA 1
ATOM 2156 C C . ALA A 1 281 ? -2.459 -8.815 -21.825 1.00 97.81 281 ALA A C 1
ATOM 2158 O O . ALA A 1 281 ? -3.653 -9.095 -21.729 1.00 97.81 281 ALA A O 1
ATOM 2159 N N . GLU A 1 282 ? -1.514 -9.754 -21.922 1.00 97.88 282 GLU A N 1
ATOM 2160 C CA . GLU A 1 282 ? -1.764 -11.198 -21.855 1.00 97.88 282 GLU A CA 1
ATOM 2161 C C . GLU A 1 282 ? -2.365 -11.598 -20.504 1.00 97.88 282 GLU A C 1
ATOM 2163 O O . GLU A 1 282 ? -3.388 -12.283 -20.475 1.00 97.88 282 GLU A O 1
ATOM 2168 N N . LEU A 1 283 ? -1.808 -11.093 -19.395 1.00 97.75 283 LEU A N 1
ATOM 2169 C CA . LEU A 1 283 ? -2.368 -11.304 -18.057 1.00 97.75 283 LEU A CA 1
ATOM 2170 C C . LEU A 1 283 ? -3.831 -10.839 -17.977 1.00 97.75 283 LEU A C 1
ATOM 2172 O O . LEU A 1 283 ? -4.704 -11.579 -17.527 1.00 97.75 283 LEU A O 1
ATOM 2176 N N . ALA A 1 284 ? -4.118 -9.633 -18.473 1.00 97.75 284 ALA A N 1
ATOM 2177 C CA . ALA A 1 284 ? -5.474 -9.089 -18.474 1.00 97.75 284 ALA A CA 1
ATOM 2178 C C . ALA A 1 284 ? -6.433 -9.856 -19.403 1.00 97.75 284 ALA A C 1
ATOM 2180 O O . ALA A 1 284 ? -7.617 -9.984 -19.093 1.00 97.75 284 ALA A O 1
ATOM 2181 N N . ALA A 1 285 ? -5.951 -10.369 -20.536 1.00 98.06 285 ALA A N 1
ATOM 2182 C CA . ALA A 1 285 ? -6.773 -11.102 -21.493 1.00 98.06 285 ALA A CA 1
ATOM 2183 C C . ALA A 1 285 ? -7.108 -12.524 -21.020 1.00 98.06 285 ALA A C 1
ATOM 2185 O O . ALA A 1 285 ? -8.248 -12.963 -21.176 1.00 98.06 285 ALA A O 1
ATOM 2186 N N . ASN A 1 286 ? -6.133 -13.226 -20.441 1.00 97.81 286 ASN A N 1
ATOM 2187 C CA . ASN A 1 286 ? -6.210 -14.674 -20.250 1.00 97.81 286 ASN A CA 1
ATOM 2188 C C . ASN A 1 286 ? -6.605 -15.092 -18.830 1.00 97.81 286 ASN A C 1
ATOM 2190 O O . ASN A 1 286 ? -7.091 -16.206 -18.648 1.00 97.81 286 ASN A O 1
ATOM 2194 N N . TYR A 1 287 ? -6.447 -14.214 -17.835 1.00 98.38 287 TYR A N 1
ATOM 2195 C CA . TYR A 1 287 ? -6.682 -14.553 -16.431 1.00 98.38 287 TYR A CA 1
ATOM 2196 C C . TYR A 1 287 ? -7.836 -13.737 -15.836 1.00 98.38 287 TYR A C 1
ATOM 2198 O O . TYR A 1 287 ? -7.994 -12.555 -16.167 1.00 98.38 287 TYR A O 1
ATOM 2206 N N . PRO A 1 288 ? -8.662 -14.327 -14.951 1.00 97.75 288 PRO A N 1
ATOM 2207 C CA . PRO A 1 288 ? -9.704 -13.614 -14.219 1.00 97.75 288 PRO A CA 1
ATOM 2208 C C . PRO A 1 288 ? -9.085 -12.779 -13.091 1.00 97.75 288 PRO A C 1
ATOM 2210 O O . PRO A 1 288 ? -9.201 -13.114 -11.928 1.00 97.75 288 PRO A O 1
ATOM 2213 N N . ILE A 1 289 ? -8.383 -11.704 -13.427 1.00 98.50 289 ILE A N 1
ATOM 2214 C CA . ILE A 1 289 ? -7.718 -10.842 -12.439 1.00 98.50 289 ILE A CA 1
ATOM 2215 C C . ILE A 1 289 ? -8.647 -9.716 -11.964 1.00 98.50 289 ILE A C 1
ATOM 2217 O O . ILE A 1 289 ? -9.507 -9.262 -12.726 1.00 98.50 289 ILE A O 1
ATOM 2221 N N . ASP A 1 290 ? -8.444 -9.243 -10.731 1.00 98.62 290 ASP A N 1
ATOM 2222 C CA . ASP A 1 290 ? -9.251 -8.176 -10.105 1.00 98.62 290 ASP A CA 1
ATOM 2223 C C . ASP A 1 290 ? -8.594 -6.792 -10.194 1.00 98.62 290 ASP A C 1
ATOM 2225 O O . ASP A 1 290 ? -9.229 -5.766 -9.958 1.00 98.62 290 ASP A O 1
ATOM 2229 N N . GLY A 1 291 ? -7.310 -6.765 -10.540 1.00 98.44 291 GLY A N 1
ATOM 2230 C CA . GLY A 1 291 ? -6.481 -5.576 -10.660 1.00 98.44 291 GLY A CA 1
ATOM 2231 C C . GLY A 1 291 ? -5.083 -5.939 -11.136 1.00 98.44 291 GLY A C 1
ATOM 2232 O O . GLY A 1 291 ? -4.771 -7.114 -11.305 1.00 98.44 291 GLY A O 1
ATOM 2233 N N . VAL A 1 292 ? -4.227 -4.943 -11.346 1.00 98.75 292 VAL A N 1
ATOM 2234 C CA . VAL A 1 292 ? -2.800 -5.151 -11.639 1.00 98.75 292 VAL A CA 1
ATOM 2235 C C . VAL A 1 292 ? -1.970 -4.281 -10.708 1.00 98.75 292 VAL A C 1
ATOM 2237 O O . VAL A 1 292 ? -2.230 -3.084 -10.583 1.00 98.75 292 VAL A O 1
ATOM 2240 N N . GLN A 1 293 ? -0.958 -4.872 -10.074 1.00 98.62 293 GLN A N 1
ATOM 2241 C CA . GLN A 1 293 ? 0.062 -4.139 -9.330 1.00 98.62 293 GLN A CA 1
ATOM 2242 C C . GLN A 1 293 ? 1.297 -3.965 -10.221 1.00 98.62 293 GLN A C 1
ATOM 2244 O O . GLN A 1 293 ? 1.966 -4.936 -10.566 1.00 98.62 293 GLN A O 1
ATOM 2249 N N . LEU A 1 294 ? 1.627 -2.722 -10.559 1.00 98.50 294 LEU A N 1
ATOM 2250 C CA . LEU A 1 294 ? 2.820 -2.354 -11.315 1.00 98.50 294 LEU A CA 1
ATOM 2251 C C . LEU A 1 294 ? 3.892 -1.834 -10.352 1.00 98.50 294 LEU A C 1
ATOM 2253 O O . LEU A 1 294 ? 3.743 -0.802 -9.696 1.00 98.50 294 LEU A O 1
ATOM 2257 N N . ASP A 1 295 ? 4.991 -2.565 -10.256 1.00 96.19 295 ASP A N 1
ATOM 2258 C CA . ASP A 1 295 ? 6.150 -2.217 -9.433 1.00 96.19 295 ASP A CA 1
ATOM 2259 C C . ASP A 1 295 ? 7.392 -2.134 -10.327 1.00 96.19 295 ASP A C 1
ATOM 2261 O O . ASP A 1 295 ? 7.338 -2.477 -11.509 1.00 96.19 295 ASP A O 1
ATOM 2265 N N . TYR A 1 296 ? 8.517 -1.660 -9.793 1.00 95.25 296 TYR A N 1
ATOM 2266 C CA . TYR A 1 296 ? 9.756 -1.482 -10.556 1.00 95.25 296 TYR A CA 1
ATOM 2267 C C . TYR A 1 296 ? 9.546 -0.630 -11.828 1.00 95.25 296 TYR A C 1
ATOM 2269 O O . TYR A 1 296 ? 10.254 -0.782 -12.820 1.00 95.25 296 TYR A O 1
ATOM 2277 N N . VAL A 1 297 ? 8.582 0.300 -11.803 1.00 96.75 297 VAL A N 1
ATOM 2278 C CA . VAL A 1 297 ? 8.321 1.273 -12.877 1.00 96.75 297 VAL A CA 1
ATOM 2279 C C . VAL A 1 297 ? 9.341 2.405 -12.757 1.00 96.75 297 VAL A C 1
ATOM 2281 O O . VAL A 1 297 ? 9.000 3.502 -12.333 1.00 96.75 297 VAL A O 1
ATOM 2284 N N . ARG A 1 298 ? 10.626 2.098 -12.953 1.00 94.00 298 ARG A N 1
ATOM 2285 C CA . ARG A 1 298 ? 11.753 3.005 -12.692 1.00 94.00 298 ARG A CA 1
ATOM 2286 C C . ARG A 1 298 ? 13.048 2.517 -13.322 1.00 94.00 298 ARG A C 1
ATOM 2288 O O . ARG A 1 298 ? 13.136 1.363 -13.732 1.00 94.00 298 ARG A O 1
ATOM 2295 N N . TYR A 1 299 ? 14.066 3.371 -13.304 1.00 91.12 299 TYR A N 1
ATOM 2296 C CA . TYR A 1 299 ? 15.436 2.944 -13.563 1.00 91.12 299 TYR A CA 1
ATOM 2297 C C . TYR A 1 299 ? 16.085 2.284 -12.333 1.00 91.12 299 TYR A C 1
ATOM 2299 O O . TYR A 1 299 ? 15.621 2.472 -11.198 1.00 91.12 299 TYR A O 1
ATOM 2307 N N . PRO A 1 300 ? 17.185 1.533 -12.530 1.00 85.44 300 PRO A N 1
ATOM 2308 C CA . PRO A 1 300 ? 17.859 0.782 -11.473 1.00 85.44 300 PRO A CA 1
ATOM 2309 C C . PRO A 1 300 ? 18.703 1.655 -10.541 1.00 85.44 300 PRO A C 1
ATOM 2311 O O . PRO A 1 300 ? 19.436 1.123 -9.707 1.00 85.44 300 PRO A O 1
ATOM 2314 N N . ASN A 1 301 ? 18.633 2.980 -10.687 1.00 83.12 301 ASN A N 1
ATOM 2315 C CA . ASN A 1 301 ? 19.282 3.929 -9.799 1.00 83.12 301 ASN A CA 1
ATOM 2316 C C . ASN A 1 301 ? 18.906 3.612 -8.342 1.00 83.12 301 ASN A C 1
ATOM 2318 O O . ASN A 1 301 ? 17.784 3.192 -8.025 1.00 83.12 301 ASN A O 1
ATOM 2322 N N . GLN A 1 302 ? 19.869 3.791 -7.445 1.00 72.81 302 GLN A N 1
ATOM 2323 C CA . GLN A 1 302 ? 19.683 3.570 -6.017 1.00 72.81 302 GLN A CA 1
ATOM 2324 C C . GLN A 1 302 ? 20.274 4.737 -5.246 1.00 72.81 302 GLN A C 1
ATOM 2326 O O . GLN A 1 302 ? 21.331 5.267 -5.590 1.00 72.81 302 GLN A O 1
ATOM 2331 N N . TYR A 1 303 ? 19.588 5.125 -4.177 1.00 67.56 303 TYR A N 1
ATOM 2332 C CA . TYR A 1 303 ? 20.101 6.152 -3.292 1.00 67.56 303 TYR A CA 1
ATOM 2333 C C . TYR A 1 303 ? 21.400 5.678 -2.625 1.00 67.56 303 TYR A C 1
ATOM 2335 O O . TYR A 1 303 ? 21.475 4.557 -2.125 1.00 67.56 303 TYR A O 1
ATOM 2343 N N . GLY A 1 304 ? 22.428 6.528 -2.640 1.00 67.25 304 GLY A N 1
ATOM 2344 C CA . GLY A 1 304 ? 23.743 6.217 -2.068 1.00 67.25 304 GLY A CA 1
ATOM 2345 C C . GLY A 1 304 ? 24.645 5.322 -2.929 1.00 67.25 304 GLY A C 1
ATOM 2346 O O . GLY A 1 304 ? 25.755 5.018 -2.498 1.00 67.25 304 GLY A O 1
ATOM 2347 N N . VAL A 1 305 ? 24.217 4.929 -4.134 1.00 72.88 305 VAL A N 1
ATOM 2348 C CA . VAL A 1 305 ? 25.044 4.186 -5.097 1.00 72.88 305 VAL A CA 1
ATOM 2349 C C . VAL A 1 305 ? 25.220 5.039 -6.348 1.00 72.88 305 VAL A C 1
ATOM 2351 O O . VAL A 1 305 ? 24.257 5.265 -7.069 1.00 72.88 305 VAL A O 1
ATOM 2354 N N . ASP A 1 306 ? 26.446 5.483 -6.639 1.00 75.44 306 ASP A N 1
ATOM 2355 C CA . ASP A 1 306 ? 26.764 6.341 -7.794 1.00 75.44 306 ASP A CA 1
ATOM 2356 C C . ASP A 1 306 ? 26.845 5.539 -9.112 1.00 75.44 306 ASP A C 1
ATOM 2358 O O . ASP A 1 306 ? 27.842 5.564 -9.833 1.00 75.44 306 ASP A O 1
ATOM 2362 N N . THR A 1 307 ? 25.795 4.776 -9.424 1.00 77.94 307 THR A N 1
ATOM 2363 C CA . THR A 1 307 ? 25.628 4.081 -10.709 1.00 77.94 307 THR A CA 1
ATOM 2364 C C . THR A 1 307 ? 24.397 4.624 -11.422 1.00 77.94 307 THR A C 1
ATOM 2366 O O . THR A 1 307 ? 23.280 4.476 -10.931 1.00 77.94 307 THR A O 1
ATOM 2369 N N . ASP A 1 308 ? 24.617 5.244 -12.583 1.00 84.75 308 ASP A N 1
ATOM 2370 C CA . ASP A 1 308 ? 23.562 5.787 -13.443 1.00 84.75 308 ASP A CA 1
ATOM 2371 C C . ASP A 1 308 ? 23.337 4.909 -14.689 1.00 84.75 308 ASP A C 1
ATOM 2373 O O . ASP A 1 308 ? 24.234 4.160 -15.083 1.00 84.75 308 ASP A O 1
ATOM 2377 N N . TYR A 1 309 ? 22.157 4.998 -15.309 1.00 88.38 309 TYR A N 1
ATOM 2378 C CA . TYR A 1 309 ? 21.664 4.029 -16.301 1.00 88.38 309 TYR A CA 1
ATOM 2379 C C . TYR A 1 309 ? 21.095 4.663 -17.579 1.00 88.38 309 TYR A C 1
ATOM 2381 O O . TYR A 1 309 ? 20.743 5.846 -17.599 1.00 88.38 309 TYR A O 1
ATOM 2389 N N . SER A 1 310 ? 20.897 3.824 -18.609 1.00 87.38 310 SER A N 1
ATOM 2390 C CA . SER A 1 310 ? 20.465 4.147 -19.996 1.00 87.38 310 SER A CA 1
ATOM 2391 C C . SER A 1 310 ? 21.580 4.653 -20.908 1.00 87.38 310 SER A C 1
ATOM 2393 O O . SER A 1 310 ? 21.368 5.525 -21.748 1.00 87.38 310 SER A O 1
ATOM 2395 N N . TYR A 1 311 ? 22.786 4.123 -20.727 1.00 91.56 311 TYR A N 1
ATOM 2396 C CA . TYR A 1 311 ? 23.951 4.489 -21.536 1.00 91.56 311 TYR A CA 1
ATOM 2397 C C . TYR A 1 311 ? 24.204 3.529 -22.705 1.00 91.56 311 TYR A C 1
ATOM 2399 O O . TYR A 1 311 ? 25.301 3.507 -23.259 1.00 91.56 311 TYR A O 1
ATOM 2407 N N . ASP A 1 312 ? 23.200 2.734 -23.074 1.00 92.12 312 ASP A N 1
ATOM 2408 C CA . ASP A 1 312 ? 23.232 1.903 -24.272 1.00 92.12 312 ASP A CA 1
ATOM 2409 C C . ASP A 1 312 ? 23.202 2.768 -25.540 1.00 92.12 312 ASP A C 1
ATOM 2411 O O . ASP A 1 312 ? 22.652 3.874 -25.550 1.00 92.12 312 ASP A O 1
ATOM 2415 N N . ASP A 1 313 ? 23.781 2.253 -26.624 1.00 92.06 313 ASP A N 1
ATOM 2416 C CA . ASP A 1 313 ? 23.937 3.014 -27.865 1.00 92.06 313 ASP A CA 1
ATOM 2417 C C . ASP A 1 313 ? 22.591 3.448 -28.465 1.00 92.06 313 ASP A C 1
ATOM 2419 O O . ASP A 1 313 ? 22.491 4.556 -28.991 1.00 92.06 313 ASP A O 1
ATOM 2423 N N . TYR A 1 314 ? 21.537 2.629 -28.343 1.00 93.31 314 TYR A N 1
ATOM 2424 C CA . TYR A 1 314 ? 20.209 2.993 -28.840 1.00 93.31 314 TYR A CA 1
ATOM 2425 C C . TYR A 1 314 ? 19.689 4.250 -28.134 1.00 93.31 314 TYR A C 1
ATOM 2427 O O . TYR A 1 314 ? 19.324 5.226 -28.794 1.00 93.31 314 TYR A O 1
ATOM 2435 N N . THR A 1 315 ? 19.689 4.257 -26.799 1.00 95.44 315 THR A N 1
ATOM 2436 C CA . THR A 1 315 ? 19.204 5.399 -26.017 1.00 95.44 315 THR A CA 1
ATOM 2437 C C . THR A 1 315 ? 20.067 6.640 -26.233 1.00 95.44 315 THR A C 1
ATOM 2439 O O . THR A 1 315 ? 19.537 7.739 -26.406 1.00 95.44 315 THR A O 1
ATOM 2442 N N . VAL A 1 316 ? 21.391 6.478 -26.274 1.00 95.12 316 VAL A N 1
ATOM 2443 C CA . VAL A 1 316 ? 22.328 7.583 -26.511 1.00 95.12 316 VAL A CA 1
ATOM 2444 C C . VAL A 1 316 ? 22.075 8.252 -27.863 1.00 95.12 316 VAL A C 1
ATOM 2446 O O . VAL A 1 316 ? 22.019 9.482 -27.934 1.00 95.12 316 VAL A O 1
ATOM 2449 N N . GLU A 1 317 ? 21.881 7.479 -28.933 1.00 95.88 317 GLU A N 1
ATOM 2450 C CA . GLU A 1 317 ? 21.603 8.055 -30.252 1.00 95.88 317 GLU A CA 1
ATOM 2451 C C . GLU A 1 317 ? 20.238 8.760 -30.302 1.00 95.88 317 GLU A C 1
ATOM 2453 O O . GLU A 1 317 ? 20.137 9.823 -30.916 1.00 95.88 317 GLU A O 1
ATOM 2458 N N . GLN A 1 318 ? 19.207 8.264 -29.601 1.00 96.00 318 GLN A N 1
ATOM 2459 C CA . GLN A 1 318 ? 17.924 8.981 -29.478 1.00 96.00 318 GLN A CA 1
ATOM 2460 C C . GLN A 1 318 ? 18.104 10.376 -28.867 1.00 96.00 318 GLN A C 1
ATOM 2462 O O . GLN A 1 318 ? 17.575 11.360 -29.383 1.00 96.00 318 GLN A O 1
ATOM 2467 N N . VAL A 1 319 ? 18.894 10.485 -27.801 1.00 96.38 319 VAL A N 1
ATOM 2468 C CA . VAL A 1 319 ? 19.139 11.763 -27.115 1.00 96.38 319 VAL A CA 1
ATOM 2469 C C . VAL A 1 319 ? 19.940 12.712 -27.991 1.00 96.38 319 VAL A C 1
ATOM 2471 O O . VAL A 1 319 ? 19.593 13.886 -28.095 1.00 96.38 319 VAL A O 1
ATOM 2474 N N . LYS A 1 320 ? 20.969 12.207 -28.680 1.00 96.50 320 LYS A N 1
ATOM 2475 C CA . LYS A 1 320 ? 21.758 13.004 -29.627 1.00 96.50 320 LYS A CA 1
ATOM 2476 C C . LYS A 1 320 ? 20.881 13.560 -30.746 1.00 96.50 320 LYS A C 1
ATOM 2478 O O . LYS A 1 320 ? 21.043 14.721 -31.111 1.00 96.50 320 LYS A O 1
ATOM 2483 N N . MET A 1 321 ? 19.933 12.770 -31.251 1.00 96.25 321 MET A N 1
ATOM 2484 C CA . MET A 1 321 ? 18.983 13.214 -32.274 1.00 96.25 321 MET A CA 1
ATOM 2485 C C . MET A 1 321 ? 17.976 14.249 -31.753 1.00 96.25 321 MET A C 1
ATOM 2487 O O . MET A 1 321 ? 17.689 15.211 -32.460 1.00 96.25 321 MET A O 1
ATOM 2491 N N . LEU A 1 322 ? 17.440 14.068 -30.542 1.00 95.69 322 LEU A N 1
ATOM 2492 C CA . LEU A 1 322 ? 16.394 14.935 -29.983 1.00 95.69 322 LEU A CA 1
ATOM 2493 C C . LEU A 1 322 ? 16.934 16.240 -29.382 1.00 95.69 322 LEU A C 1
ATOM 2495 O O . LEU A 1 322 ? 16.302 17.284 -29.527 1.00 95.69 322 LEU A O 1
ATOM 2499 N N . TYR A 1 323 ? 18.087 16.180 -28.717 1.00 95.25 323 TYR A N 1
ATOM 2500 C CA . TYR A 1 323 ? 18.622 17.275 -27.899 1.00 95.25 323 TYR A CA 1
ATOM 2501 C C . TYR A 1 323 ? 20.001 17.775 -28.353 1.00 95.25 323 TYR A C 1
ATOM 2503 O O . TYR A 1 323 ? 20.470 18.806 -27.877 1.00 95.25 323 TYR A O 1
ATOM 2511 N N . GLY A 1 324 ? 20.669 17.085 -29.284 1.00 96.00 324 GLY A N 1
ATOM 2512 C CA . GLY A 1 324 ? 21.924 17.558 -29.879 1.00 96.00 324 GLY A CA 1
ATOM 2513 C C . GLY A 1 324 ? 23.180 17.375 -29.018 1.00 96.00 324 GLY A C 1
ATOM 2514 O O . GLY A 1 324 ? 24.220 17.942 -29.353 1.00 96.00 324 GLY A O 1
ATOM 2515 N N . PHE A 1 325 ? 23.125 16.589 -27.937 1.00 95.25 325 PHE A N 1
ATOM 2516 C CA . PHE A 1 325 ? 24.285 16.281 -27.092 1.00 95.25 325 PHE A CA 1
ATOM 2517 C C . PHE A 1 325 ? 24.406 14.784 -26.787 1.00 95.25 325 PHE A C 1
ATOM 2519 O O . PHE A 1 325 ? 23.428 14.043 -26.828 1.00 95.25 325 PHE A O 1
ATOM 2526 N N . ASP A 1 326 ? 25.622 14.339 -26.456 1.00 95.25 326 ASP A N 1
ATOM 2527 C CA . ASP A 1 326 ? 25.879 12.972 -25.993 1.00 95.25 326 ASP A CA 1
ATOM 2528 C C . ASP A 1 326 ? 25.802 12.911 -24.453 1.00 95.25 326 ASP A C 1
ATOM 2530 O O . ASP A 1 326 ? 26.656 13.518 -23.790 1.00 95.25 326 ASP A O 1
ATOM 2534 N N . PRO A 1 327 ? 24.831 12.188 -23.856 1.00 93.25 327 PRO A N 1
ATOM 2535 C CA . PRO A 1 327 ? 24.660 12.125 -22.403 1.00 93.25 327 PRO A CA 1
ATOM 2536 C C . PRO A 1 327 ? 25.873 11.519 -21.676 1.00 93.25 327 PRO A C 1
ATOM 2538 O O . PRO A 1 327 ? 26.055 11.774 -20.487 1.00 93.25 327 PRO A O 1
ATOM 2541 N N . ARG A 1 328 ? 26.751 10.772 -22.367 1.00 91.56 328 ARG A N 1
ATOM 2542 C CA . ARG A 1 328 ? 27.999 10.224 -21.793 1.00 91.56 328 ARG A CA 1
ATOM 2543 C C . ARG A 1 328 ? 29.030 11.299 -21.456 1.00 91.56 328 ARG A C 1
ATOM 2545 O O . ARG A 1 328 ? 29.939 11.048 -20.672 1.00 91.56 328 ARG A O 1
ATOM 2552 N N . THR A 1 329 ? 28.904 12.485 -22.048 1.00 91.69 329 THR A N 1
ATOM 2553 C CA . THR A 1 329 ? 29.824 13.608 -21.816 1.00 91.69 329 THR A CA 1
ATOM 2554 C C . THR A 1 329 ? 29.411 14.502 -20.649 1.00 91.69 329 THR A C 1
ATOM 2556 O O . THR A 1 329 ? 30.184 15.369 -20.241 1.00 91.69 329 THR A O 1
ATOM 2559 N N . LEU A 1 330 ? 28.209 14.304 -20.098 1.00 89.12 330 LEU A N 1
ATOM 2560 C CA . LEU A 1 330 ? 27.693 15.136 -19.018 1.00 89.12 330 LEU A CA 1
ATOM 2561 C C . LEU A 1 330 ? 28.410 14.841 -17.690 1.00 89.12 330 LEU A C 1
ATOM 2563 O O . LEU A 1 330 ? 28.692 13.678 -17.380 1.00 89.12 330 LEU A O 1
ATOM 2567 N N . PRO A 1 331 ? 28.672 15.869 -16.860 1.00 83.00 331 PRO A N 1
ATOM 2568 C CA . PRO A 1 331 ? 29.141 15.644 -15.502 1.00 83.00 331 PRO A CA 1
ATOM 2569 C C . PRO A 1 331 ? 28.050 14.917 -14.707 1.00 83.00 331 PRO A C 1
ATOM 2571 O O . PRO A 1 331 ? 26.919 15.391 -14.606 1.00 83.00 331 PRO A O 1
ATOM 2574 N N . ARG A 1 332 ? 28.397 13.757 -14.142 1.00 78.69 332 ARG A N 1
ATOM 2575 C CA . ARG A 1 332 ? 27.461 12.936 -13.367 1.00 78.69 332 ARG A CA 1
ATOM 2576 C C . ARG A 1 332 ? 27.316 13.506 -11.951 1.00 78.69 332 ARG A C 1
ATOM 2578 O O . ARG A 1 332 ? 28.324 13.583 -11.244 1.00 78.69 332 ARG A O 1
ATOM 2585 N N . PRO A 1 333 ? 26.106 13.905 -11.520 1.00 74.75 333 PRO A N 1
ATOM 2586 C CA . PRO A 1 333 ? 25.875 14.242 -10.123 1.00 74.75 333 PRO A CA 1
ATOM 2587 C C . PRO A 1 333 ? 26.019 12.982 -9.263 1.00 74.75 333 PRO A C 1
ATOM 2589 O O . PRO A 1 333 ? 25.702 11.879 -9.709 1.00 74.75 333 PRO A O 1
ATOM 2592 N N . ARG A 1 334 ? 26.470 13.140 -8.015 1.00 75.38 334 ARG A N 1
ATOM 2593 C CA . ARG A 1 334 ? 26.397 12.042 -7.045 1.00 75.38 334 ARG A CA 1
ATOM 2594 C C . ARG A 1 334 ? 24.935 11.816 -6.693 1.00 75.38 334 ARG A C 1
ATOM 2596 O O . ARG A 1 334 ? 24.245 12.757 -6.296 1.00 75.38 334 ARG A O 1
ATOM 2603 N N . LEU A 1 335 ? 24.459 10.581 -6.816 1.00 70.75 335 LEU A N 1
ATOM 2604 C CA . LEU A 1 335 ? 23.042 10.269 -6.601 1.00 70.75 335 LEU A CA 1
ATOM 2605 C C . LEU A 1 335 ? 22.639 10.494 -5.135 1.00 70.75 335 LEU A C 1
ATOM 2607 O O . LEU A 1 335 ? 21.500 10.866 -4.856 1.00 70.75 335 LEU A O 1
ATOM 2611 N N . GLY A 1 336 ? 23.590 10.365 -4.201 1.00 67.62 336 GLY A N 1
ATOM 2612 C CA . GLY A 1 336 ? 23.399 10.754 -2.800 1.00 67.62 336 GLY A CA 1
ATOM 2613 C C . GLY A 1 336 ? 23.118 12.250 -2.602 1.00 67.62 336 GLY A C 1
ATOM 2614 O O . GLY A 1 336 ? 22.291 12.608 -1.768 1.00 67.62 336 GLY A O 1
ATOM 2615 N N . ASP A 1 337 ? 23.730 13.129 -3.404 1.00 71.88 337 ASP A N 1
ATOM 2616 C CA . ASP A 1 337 ? 23.497 14.577 -3.309 1.00 71.88 337 ASP A CA 1
ATOM 2617 C C . ASP A 1 337 ? 22.086 14.937 -3.820 1.00 71.88 337 ASP A C 1
ATOM 2619 O O . ASP A 1 337 ? 21.428 15.819 -3.262 1.00 71.88 337 ASP A O 1
ATOM 2623 N N . MET A 1 338 ? 21.584 14.200 -4.823 1.00 68.00 338 MET A N 1
ATOM 2624 C CA . MET A 1 338 ? 20.264 14.407 -5.439 1.00 68.00 338 MET A CA 1
ATOM 2625 C C . MET A 1 338 ? 19.073 13.994 -4.563 1.00 68.00 338 MET A C 1
ATOM 2627 O O . MET A 1 338 ? 17.966 14.482 -4.764 1.00 68.00 338 MET A O 1
ATOM 2631 N N . GLY A 1 339 ? 19.266 13.109 -3.586 1.00 62.81 339 GLY A N 1
ATOM 2632 C CA . GLY A 1 339 ? 18.209 12.769 -2.622 1.00 62.81 339 GLY A CA 1
ATOM 2633 C C . GLY A 1 339 ? 18.313 13.533 -1.301 1.00 62.81 339 GLY A C 1
ATOM 2634 O O . GLY A 1 339 ? 17.660 13.150 -0.335 1.00 62.81 339 GLY A O 1
ATOM 2635 N N . SER A 1 340 ? 19.128 14.591 -1.226 1.00 67.50 340 SER A N 1
ATOM 2636 C CA . SER A 1 340 ? 19.247 15.444 -0.037 1.00 67.50 340 SER A CA 1
ATOM 2637 C C . SER A 1 340 ? 18.143 16.515 0.028 1.00 67.50 340 SER A C 1
ATOM 2639 O O . SER A 1 340 ? 17.617 16.956 -0.989 1.00 67.50 340 SER A O 1
ATOM 2641 N N . ALA A 1 341 ? 17.807 17.004 1.229 1.00 64.94 341 ALA A N 1
ATOM 2642 C CA . ALA A 1 341 ? 16.689 17.949 1.424 1.00 64.94 341 ALA A CA 1
ATOM 2643 C C . ALA A 1 341 ? 16.893 19.319 0.742 1.00 64.94 341 ALA A C 1
ATOM 2645 O O . ALA A 1 341 ? 15.933 20.053 0.478 1.00 64.94 341 ALA A O 1
ATOM 2646 N N . GLY A 1 342 ? 18.149 19.673 0.465 1.00 65.88 342 GLY A N 1
ATOM 2647 C CA . GLY A 1 342 ? 18.524 20.903 -0.227 1.00 65.88 342 GLY A CA 1
ATOM 2648 C C . GLY A 1 342 ? 18.473 20.798 -1.749 1.00 65.88 342 GLY A C 1
ATOM 2649 O O . GLY A 1 342 ? 18.439 21.837 -2.397 1.00 65.88 342 GLY A O 1
ATOM 2650 N N . TYR A 1 343 ? 18.424 19.587 -2.312 1.00 70.12 343 TYR A N 1
ATOM 2651 C CA . TYR A 1 343 ? 18.485 19.388 -3.754 1.00 70.12 343 TYR A CA 1
ATOM 2652 C C . TYR A 1 343 ? 17.265 19.979 -4.461 1.00 70.12 343 TYR A C 1
ATOM 2654 O O . TYR A 1 343 ? 16.116 19.773 -4.045 1.00 70.12 343 TYR A O 1
ATOM 2662 N N . ARG A 1 344 ? 17.503 20.710 -5.547 1.00 73.38 344 ARG A N 1
ATOM 2663 C CA . ARG A 1 344 ? 16.473 21.125 -6.496 1.00 73.38 344 ARG A CA 1
ATOM 2664 C C . ARG A 1 344 ? 16.848 20.581 -7.866 1.00 73.38 344 ARG A C 1
ATOM 2666 O O . ARG A 1 344 ? 17.992 20.679 -8.290 1.00 73.38 344 ARG A O 1
ATOM 2673 N N . VAL A 1 345 ? 15.863 20.061 -8.601 1.00 68.19 345 VAL A N 1
ATOM 2674 C CA . VAL A 1 345 ? 16.075 19.572 -9.979 1.00 68.19 345 VAL A CA 1
ATOM 2675 C C . VAL A 1 345 ? 16.725 20.651 -10.858 1.00 68.19 345 VAL A C 1
ATOM 2677 O O . VAL A 1 345 ? 17.601 20.347 -11.666 1.00 68.19 345 VAL A O 1
ATOM 2680 N N . GLY A 1 346 ? 16.361 21.918 -10.630 1.00 72.44 346 GLY A N 1
ATOM 2681 C CA . GLY A 1 346 ? 16.923 23.080 -11.321 1.00 72.44 346 GLY A CA 1
ATOM 2682 C C . GLY A 1 346 ? 18.408 23.362 -11.055 1.00 72.44 346 GLY A C 1
ATOM 2683 O O . GLY A 1 346 ? 18.990 24.153 -11.790 1.00 72.44 346 GLY A O 1
ATOM 2684 N N . ASP A 1 347 ? 19.030 22.722 -10.058 1.00 77.25 347 ASP A N 1
ATOM 2685 C CA . ASP A 1 347 ? 20.458 22.894 -9.750 1.00 77.25 347 ASP A CA 1
ATOM 2686 C C . ASP A 1 347 ? 21.362 22.154 -10.753 1.00 77.25 347 ASP A C 1
ATOM 2688 O O . ASP A 1 347 ? 22.566 22.411 -10.832 1.00 77.25 347 ASP A O 1
ATOM 2692 N N . LEU A 1 348 ? 20.801 21.219 -11.528 1.00 82.00 348 LEU A N 1
ATOM 2693 C CA . LEU A 1 348 ? 21.539 20.485 -12.551 1.00 82.00 348 LEU A CA 1
ATOM 2694 C C . LEU A 1 348 ? 21.775 21.345 -13.804 1.00 82.00 348 LEU A C 1
ATOM 2696 O O . LEU A 1 348 ? 20.918 22.155 -14.162 1.00 82.00 348 LEU A O 1
ATOM 2700 N N . PRO A 1 349 ? 22.878 21.134 -14.548 1.00 87.88 349 PRO A N 1
ATOM 2701 C CA . PRO A 1 349 ? 23.038 21.723 -15.876 1.00 87.88 349 PRO A CA 1
ATOM 2702 C C . PRO A 1 349 ? 21.839 21.400 -16.777 1.00 87.88 349 PRO A C 1
ATOM 2704 O O . PRO A 1 349 ? 21.311 20.290 -16.712 1.00 87.88 349 PRO A O 1
ATOM 2707 N N . GLN A 1 350 ? 21.448 22.331 -17.653 1.00 90.50 350 GLN A N 1
ATOM 2708 C CA . GLN A 1 350 ? 20.268 22.177 -18.516 1.00 90.50 350 GLN A CA 1
ATOM 2709 C C . GLN A 1 350 ? 20.255 20.838 -19.275 1.00 90.50 350 GLN A C 1
ATOM 2711 O O . GLN A 1 350 ? 19.264 20.120 -19.213 1.00 90.50 350 GLN A O 1
ATOM 2716 N N . ALA A 1 351 ? 21.370 20.449 -19.900 1.00 92.44 351 ALA A N 1
ATOM 2717 C CA . ALA A 1 351 ? 21.468 19.177 -20.620 1.00 92.44 351 ALA A CA 1
ATOM 2718 C C . ALA A 1 351 ? 21.235 17.946 -19.714 1.00 92.44 351 ALA A C 1
ATOM 2720 O O . ALA A 1 351 ? 20.688 16.939 -20.150 1.00 92.44 351 ALA A O 1
ATOM 2721 N N . MET A 1 352 ? 21.592 18.020 -18.426 1.00 90.19 352 MET A N 1
ATOM 2722 C CA . MET A 1 352 ? 21.296 16.952 -17.465 1.00 90.19 352 MET A CA 1
ATOM 2723 C C . MET A 1 352 ? 19.815 16.943 -17.059 1.00 90.19 352 MET A C 1
ATOM 2725 O O . MET A 1 352 ? 19.240 15.871 -16.875 1.00 90.19 352 MET A O 1
ATOM 2729 N N . GLN A 1 353 ? 19.177 18.114 -16.953 1.00 90.12 353 GLN A N 1
ATOM 2730 C CA . GLN A 1 353 ? 17.726 18.201 -16.749 1.00 90.12 353 GLN A CA 1
ATOM 2731 C C . GLN A 1 353 ? 16.968 17.610 -17.947 1.00 90.12 353 GLN A C 1
ATOM 2733 O O . GLN A 1 353 ? 16.057 16.813 -17.753 1.00 90.12 353 GLN A O 1
ATOM 2738 N N . GLU A 1 354 ? 17.384 17.928 -19.175 1.00 93.62 354 GLU A N 1
ATOM 2739 C CA . GLU A 1 354 ? 16.826 17.365 -20.414 1.00 93.62 354 GLU A CA 1
ATOM 2740 C C . GLU A 1 354 ? 17.028 15.845 -20.488 1.00 93.62 354 GLU A C 1
ATOM 2742 O O . GLU A 1 354 ? 16.098 15.110 -20.824 1.00 93.62 354 GLU A O 1
ATOM 2747 N N . TRP A 1 355 ? 18.205 15.350 -20.089 1.00 93.56 355 TRP A N 1
ATOM 2748 C CA . TRP A 1 355 ? 18.475 13.915 -20.010 1.00 93.56 355 TRP A CA 1
ATOM 2749 C C . TRP A 1 355 ? 17.580 13.198 -18.988 1.00 93.56 355 TRP A C 1
ATOM 2751 O O . TRP A 1 355 ? 17.036 12.130 -19.272 1.00 93.56 355 TRP A O 1
ATOM 2761 N N . ASN A 1 356 ? 17.379 13.785 -17.805 1.00 91.88 356 ASN A N 1
ATOM 2762 C CA . ASN A 1 356 ? 16.452 13.248 -16.808 1.00 91.88 356 ASN A CA 1
ATOM 2763 C C . ASN A 1 356 ? 15.004 13.278 -17.303 1.00 91.88 356 ASN A C 1
ATOM 2765 O O . ASN A 1 356 ? 14.320 12.265 -17.187 1.00 91.88 356 ASN A O 1
ATOM 2769 N N . ALA A 1 357 ? 14.570 14.376 -17.924 1.00 92.62 357 ALA A N 1
ATOM 2770 C CA . ALA A 1 357 ? 13.226 14.504 -18.479 1.00 92.62 357 ALA A CA 1
ATOM 2771 C C . ALA A 1 357 ? 12.946 13.446 -19.559 1.00 92.62 357 ALA A C 1
ATOM 2773 O O . ALA A 1 357 ? 11.881 12.829 -19.556 1.00 92.62 357 ALA A O 1
ATOM 2774 N N . TYR A 1 358 ? 13.914 13.171 -20.440 1.00 95.81 358 TYR A N 1
ATOM 2775 C CA . TYR A 1 358 ? 13.799 12.088 -21.418 1.00 95.81 358 TYR A CA 1
ATOM 2776 C C . TYR A 1 358 ? 13.603 10.725 -20.735 1.00 95.81 358 TYR A C 1
ATOM 2778 O O . TYR A 1 358 ? 12.705 9.967 -21.100 1.00 95.81 358 TYR A O 1
ATOM 2786 N N . ARG A 1 359 ? 14.411 10.415 -19.713 1.00 95.06 359 ARG A N 1
ATOM 2787 C CA . ARG A 1 359 ? 14.331 9.146 -18.969 1.00 95.06 359 ARG A CA 1
ATOM 2788 C C . ARG A 1 359 ? 13.010 8.993 -18.216 1.00 95.06 359 ARG A C 1
ATOM 2790 O O . ARG A 1 359 ? 12.371 7.944 -18.303 1.00 95.06 359 ARG A O 1
ATOM 2797 N N . GLU A 1 360 ? 12.566 10.047 -17.542 1.00 95.12 360 GLU A N 1
ATOM 2798 C CA . GLU A 1 360 ? 11.249 10.103 -16.902 1.00 95.12 360 GLU A CA 1
ATOM 2799 C C . GLU A 1 360 ? 10.123 9.846 -17.911 1.00 95.12 360 GLU A C 1
ATOM 2801 O O . GLU A 1 360 ? 9.202 9.076 -17.624 1.00 95.12 360 GLU A O 1
ATOM 2806 N N . GLU A 1 361 ? 10.199 10.426 -19.112 1.00 96.44 361 GLU A N 1
ATOM 2807 C CA . GLU A 1 361 ? 9.193 10.211 -20.152 1.00 96.44 361 GLU A CA 1
ATOM 2808 C C . GLU A 1 361 ? 9.251 8.794 -20.738 1.00 96.44 361 GLU A C 1
ATOM 2810 O O . GLU A 1 361 ? 8.204 8.215 -21.027 1.00 96.44 361 GLU A O 1
ATOM 2815 N N . MET A 1 362 ? 10.427 8.173 -20.874 1.00 97.12 362 MET A N 1
ATOM 2816 C CA . MET A 1 362 ? 10.522 6.778 -21.333 1.00 97.12 362 MET A CA 1
ATOM 2817 C C . MET A 1 362 ? 9.806 5.815 -20.385 1.00 97.12 362 MET A C 1
ATOM 2819 O O . MET A 1 362 ? 9.062 4.946 -20.854 1.00 97.12 362 MET A O 1
ATOM 2823 N N . VAL A 1 363 ? 9.959 6.016 -19.073 1.00 97.50 363 VAL A N 1
ATOM 2824 C CA . VAL A 1 363 ? 9.241 5.260 -18.036 1.00 97.50 363 VAL A CA 1
ATOM 2825 C C . VAL A 1 363 ? 7.744 5.588 -18.059 1.00 97.50 363 VAL A C 1
ATOM 2827 O O . VAL A 1 363 ? 6.910 4.684 -18.119 1.00 97.50 363 VAL A O 1
ATOM 2830 N N . SER A 1 364 ? 7.387 6.874 -18.068 1.00 97.69 364 SER A N 1
ATOM 2831 C CA . SER A 1 364 ? 5.992 7.333 -17.976 1.00 97.69 364 SER A CA 1
ATOM 2832 C C . SER A 1 364 ? 5.158 6.942 -19.199 1.00 97.69 364 SER A C 1
ATOM 2834 O O . SER A 1 364 ? 4.023 6.483 -19.065 1.00 97.69 364 SER A O 1
ATOM 2836 N N . SER A 1 365 ? 5.717 7.069 -20.403 1.00 97.75 365 SER A N 1
ATOM 2837 C CA . SER A 1 365 ? 5.059 6.648 -21.645 1.00 97.75 365 SER A CA 1
ATOM 2838 C C . SER A 1 365 ? 4.951 5.128 -21.767 1.00 97.75 365 SER A C 1
ATOM 2840 O O . SER A 1 365 ? 3.963 4.637 -22.315 1.00 97.75 365 SER A O 1
ATOM 2842 N N . LEU A 1 366 ? 5.926 4.365 -21.251 1.00 98.31 366 LEU A N 1
ATOM 2843 C CA . LEU A 1 366 ? 5.825 2.905 -21.186 1.00 98.31 366 LEU A CA 1
ATOM 2844 C C . LEU A 1 366 ? 4.684 2.488 -20.257 1.00 98.31 366 LEU A C 1
ATOM 2846 O O . LEU A 1 366 ? 3.849 1.681 -20.658 1.00 98.31 366 LEU A O 1
ATOM 2850 N N . LEU A 1 367 ? 4.609 3.078 -19.059 1.00 98.38 367 LEU A N 1
ATOM 2851 C CA . LEU A 1 367 ? 3.499 2.853 -18.135 1.00 98.38 367 LEU A CA 1
ATOM 2852 C C . LEU A 1 367 ? 2.156 3.170 -18.807 1.00 98.38 367 LEU A C 1
ATOM 2854 O O . LEU A 1 367 ? 1.240 2.354 -18.757 1.00 98.38 367 LEU A O 1
ATOM 2858 N N . GLY A 1 368 ? 2.060 4.308 -19.502 1.00 97.94 368 GLY A N 1
ATOM 2859 C CA . GLY A 1 368 ? 0.866 4.680 -20.262 1.00 97.94 368 GLY A CA 1
ATOM 2860 C C . GLY A 1 368 ? 0.480 3.651 -21.328 1.00 97.94 368 GLY A C 1
ATOM 2861 O O . GLY A 1 368 ? -0.689 3.282 -21.434 1.00 97.94 368 GLY A O 1
ATOM 2862 N N . ARG A 1 369 ? 1.458 3.134 -22.084 1.00 98.25 369 ARG A N 1
ATOM 2863 C CA . ARG A 1 369 ? 1.241 2.086 -23.094 1.00 98.25 369 ARG A CA 1
ATOM 2864 C C . ARG A 1 369 ? 0.742 0.781 -22.464 1.00 98.25 369 ARG A C 1
ATOM 2866 O O . ARG A 1 369 ? -0.206 0.194 -22.979 1.00 98.25 369 ARG A O 1
ATOM 2873 N N . VAL A 1 370 ? 1.346 0.364 -21.353 1.00 98.56 370 VAL A N 1
ATOM 2874 C CA . VAL A 1 370 ? 0.975 -0.843 -20.598 1.00 98.56 370 VAL A CA 1
ATOM 2875 C C . VAL A 1 370 ? -0.442 -0.726 -20.038 1.00 98.56 370 VAL A C 1
ATOM 2877 O O . VAL A 1 370 ? -1.268 -1.599 -20.288 1.00 98.56 370 VAL A O 1
ATOM 2880 N N . VAL A 1 371 ? -0.755 0.370 -19.340 1.00 98.12 371 VAL A N 1
ATOM 2881 C CA . VAL A 1 371 ? -2.087 0.608 -18.758 1.00 98.12 371 VAL A CA 1
ATOM 2882 C C . VAL A 1 371 ? -3.158 0.647 -19.841 1.00 98.12 371 VAL A C 1
ATOM 2884 O O . VAL A 1 371 ? -4.187 -0.014 -19.711 1.00 98.12 371 VAL A O 1
ATOM 2887 N N . LYS A 1 372 ? -2.892 1.345 -20.951 1.00 96.94 372 LYS A N 1
ATOM 2888 C CA . LYS A 1 372 ? -3.798 1.367 -22.100 1.00 96.94 372 LYS A CA 1
ATOM 2889 C C . LYS A 1 372 ? -4.063 -0.044 -22.629 1.00 96.94 372 LYS A C 1
ATOM 2891 O O . LYS A 1 372 ? -5.220 -0.401 -22.821 1.00 96.94 372 LYS A O 1
ATOM 2896 N N . ALA A 1 373 ? -3.020 -0.847 -22.837 1.00 98.19 373 ALA A N 1
ATOM 2897 C CA . ALA A 1 373 ? -3.166 -2.206 -23.352 1.00 98.19 373 ALA A CA 1
ATOM 2898 C C . ALA A 1 373 ? -3.927 -3.124 -22.377 1.00 98.19 373 ALA A C 1
ATOM 2900 O O . ALA A 1 373 ? -4.756 -3.920 -22.814 1.00 98.19 373 ALA A O 1
ATOM 2901 N N . ILE A 1 374 ? -3.715 -2.976 -21.064 1.00 98.19 374 ILE A N 1
ATOM 2902 C CA . ILE A 1 374 ? -4.509 -3.664 -20.034 1.00 98.19 374 ILE A CA 1
ATOM 2903 C C . ILE A 1 374 ? -5.988 -3.268 -20.156 1.00 98.19 374 ILE A C 1
ATOM 2905 O O . ILE A 1 374 ? -6.851 -4.142 -20.235 1.00 98.19 374 ILE A O 1
ATOM 2909 N N . HIS A 1 375 ? -6.299 -1.970 -20.224 1.00 95.50 375 HIS A N 1
ATOM 2910 C CA . HIS A 1 375 ? -7.680 -1.476 -20.319 1.00 95.50 375 HIS A CA 1
ATOM 2911 C C . HIS A 1 375 ? -8.366 -1.800 -21.648 1.00 95.50 375 HIS A C 1
ATOM 2913 O O . HIS A 1 375 ? -9.583 -1.951 -21.668 1.00 95.50 375 HIS A O 1
ATOM 2919 N N . GLU A 1 376 ? -7.620 -1.978 -22.739 1.00 95.81 376 GLU A N 1
ATOM 2920 C CA . GLU A 1 376 ? -8.157 -2.509 -23.999 1.00 95.81 376 GLU A CA 1
ATOM 2921 C C . GLU A 1 376 ? -8.651 -3.960 -23.856 1.00 95.81 376 GLU A C 1
ATOM 2923 O O . GLU A 1 376 ? -9.563 -4.367 -24.577 1.00 95.81 376 GLU A O 1
ATOM 2928 N N . LYS A 1 377 ? -8.079 -4.744 -22.928 1.00 96.75 377 LYS A N 1
ATOM 2929 C CA . LYS A 1 377 ? -8.519 -6.119 -22.625 1.00 96.75 377 LYS A CA 1
ATOM 2930 C C . LYS A 1 377 ? -9.567 -6.173 -21.515 1.00 96.75 377 LYS A C 1
ATOM 2932 O O . LYS A 1 377 ? -10.534 -6.921 -21.633 1.00 96.75 377 LYS A O 1
ATOM 2937 N N . ARG A 1 378 ? -9.393 -5.378 -20.456 1.00 94.44 378 ARG A N 1
ATOM 2938 C CA . ARG A 1 378 ? -10.317 -5.258 -19.317 1.00 94.44 378 ARG A CA 1
ATOM 2939 C C . ARG A 1 378 ? -10.543 -3.784 -18.954 1.00 94.44 378 ARG A C 1
ATOM 2941 O O . ARG A 1 378 ? -9.820 -3.244 -18.113 1.00 94.44 378 ARG A O 1
ATOM 2948 N N . PRO A 1 379 ? -11.533 -3.117 -19.575 1.00 90.75 379 PRO A N 1
ATOM 2949 C CA . PRO A 1 379 ? -11.831 -1.715 -19.304 1.00 90.75 379 PRO A CA 1
ATOM 2950 C C . PRO A 1 379 ? -12.128 -1.460 -17.825 1.00 90.75 379 PRO A C 1
ATOM 2952 O O . PRO A 1 379 ? -12.901 -2.191 -17.209 1.00 90.75 379 PRO A O 1
ATOM 2955 N N . GLY A 1 380 ? -11.522 -0.413 -17.263 1.00 87.62 380 GLY A N 1
ATOM 2956 C CA . GLY A 1 380 ? -11.784 0.025 -15.889 1.00 87.62 380 GLY A CA 1
ATOM 2957 C C . GLY A 1 380 ? -11.199 -0.869 -14.792 1.00 87.62 380 GLY A C 1
ATOM 2958 O O . GLY A 1 380 ? -11.443 -0.593 -13.620 1.00 87.62 380 GLY A O 1
ATOM 2959 N N . ILE A 1 381 ? -10.423 -1.910 -15.130 1.00 94.69 381 ILE A N 1
ATOM 2960 C CA . ILE A 1 381 ? -9.772 -2.731 -14.104 1.00 94.69 381 ILE A CA 1
ATOM 2961 C C . ILE A 1 381 ? -8.807 -1.863 -13.265 1.00 94.69 381 ILE A C 1
ATOM 2963 O O . ILE A 1 381 ? -8.050 -1.067 -13.842 1.00 94.69 381 ILE A O 1
ATOM 2967 N N . PRO A 1 382 ? -8.822 -1.977 -11.922 1.00 96.88 382 PRO A N 1
ATOM 2968 C CA . PRO A 1 382 ? -7.928 -1.228 -11.053 1.00 96.88 382 PRO A CA 1
ATOM 2969 C C . PRO A 1 382 ? -6.449 -1.411 -11.398 1.00 96.88 382 PRO A C 1
ATOM 2971 O O . PRO A 1 382 ? -5.938 -2.530 -11.459 1.00 96.88 382 PRO A O 1
ATOM 2974 N N . ILE A 1 383 ? -5.744 -0.290 -11.548 1.00 98.50 383 ILE A N 1
ATOM 2975 C CA . ILE A 1 383 ? -4.284 -0.259 -11.643 1.00 98.50 383 ILE A CA 1
ATOM 2976 C C . ILE A 1 383 ? -3.724 0.301 -10.343 1.00 98.50 383 ILE A C 1
ATOM 2978 O O . ILE A 1 383 ? -4.095 1.405 -9.923 1.00 98.50 383 ILE A O 1
ATOM 2982 N N . SER A 1 384 ? -2.815 -0.450 -9.726 1.00 98.62 384 SER A N 1
ATOM 2983 C CA . SER A 1 384 ? -1.995 0.025 -8.623 1.00 98.62 384 SER A CA 1
ATOM 2984 C C . SER A 1 384 ? -0.542 0.198 -9.045 1.00 98.62 384 SER A C 1
ATOM 2986 O O . SER A 1 384 ? -0.027 -0.583 -9.840 1.00 98.62 384 SER A O 1
ATOM 2988 N N . VAL A 1 385 ? 0.117 1.237 -8.530 1.00 98.06 385 VAL A N 1
ATOM 2989 C CA . VAL A 1 385 ? 1.536 1.513 -8.786 1.00 98.06 385 VAL A CA 1
ATOM 2990 C C . VAL A 1 385 ? 2.260 1.760 -7.465 1.00 98.06 385 VAL A C 1
ATOM 2992 O O . VAL A 1 385 ? 1.713 2.414 -6.576 1.00 98.06 385 VAL A O 1
ATOM 2995 N N . ALA A 1 386 ? 3.487 1.251 -7.328 1.00 95.88 386 ALA A N 1
ATOM 2996 C CA . ALA A 1 386 ? 4.318 1.430 -6.133 1.00 95.88 386 ALA A CA 1
ATOM 2997 C C . ALA A 1 386 ? 5.413 2.504 -6.329 1.00 95.88 386 ALA A C 1
ATOM 2999 O O . ALA A 1 386 ? 6.485 2.200 -6.863 1.00 95.88 386 ALA A O 1
ATOM 3000 N N . PRO A 1 387 ? 5.174 3.769 -5.926 1.00 94.25 387 PRO A N 1
ATOM 3001 C CA . PRO A 1 387 ? 6.205 4.799 -5.963 1.00 94.25 387 PRO A CA 1
ATOM 3002 C C . PRO A 1 387 ? 7.185 4.679 -4.785 1.00 94.25 387 PRO A C 1
ATOM 3004 O O . PRO A 1 387 ? 6.803 4.344 -3.658 1.00 94.25 387 PRO A O 1
ATOM 3007 N N . LEU A 1 388 ? 8.450 5.026 -5.028 1.00 92.12 388 LEU A N 1
ATOM 3008 C CA . LEU A 1 388 ? 9.400 5.326 -3.961 1.00 92.12 388 LEU A CA 1
ATOM 3009 C C . LEU A 1 388 ? 9.016 6.622 -3.243 1.00 92.12 388 LEU A C 1
ATOM 3011 O O . LEU A 1 388 ? 8.470 7.558 -3.827 1.00 92.12 388 LEU A O 1
ATOM 3015 N N . VAL A 1 389 ? 9.338 6.653 -1.954 1.00 91.62 389 VAL A N 1
ATOM 3016 C CA . VAL A 1 389 ? 9.103 7.776 -1.044 1.00 91.62 389 VAL A CA 1
ATOM 3017 C C . VAL A 1 389 ? 10.353 8.040 -0.215 1.00 91.62 389 VAL A C 1
ATOM 3019 O O . VAL A 1 389 ? 11.316 7.273 -0.255 1.00 91.62 389 VAL A O 1
ATOM 3022 N N . ALA A 1 390 ? 10.355 9.124 0.554 1.00 88.44 390 ALA A N 1
ATOM 3023 C CA . ALA A 1 390 ? 11.552 9.610 1.217 1.00 88.44 390 ALA A CA 1
ATOM 3024 C C . ALA A 1 390 ? 11.820 8.952 2.572 1.00 88.44 390 ALA A C 1
ATOM 3026 O O . ALA A 1 390 ? 11.900 9.642 3.585 1.00 88.44 390 ALA A O 1
ATOM 3027 N N . ASN A 1 391 ? 12.010 7.629 2.615 1.00 83.62 391 ASN A N 1
ATOM 3028 C CA . ASN A 1 391 ? 12.228 6.892 3.872 1.00 83.62 391 ASN A CA 1
ATOM 3029 C C . ASN A 1 391 ? 13.341 7.503 4.748 1.00 83.62 391 ASN A C 1
ATOM 3031 O O . ASN A 1 391 ? 13.203 7.575 5.967 1.00 83.62 391 ASN A O 1
ATOM 3035 N N . TRP A 1 392 ? 14.394 8.044 4.127 1.00 78.75 392 TRP A N 1
ATOM 3036 C CA . TRP A 1 392 ? 15.562 8.626 4.807 1.00 78.75 392 TRP A CA 1
ATOM 3037 C C . TRP A 1 392 ? 15.591 10.166 4.830 1.00 78.75 392 TRP A C 1
ATOM 3039 O O . TRP A 1 392 ? 16.630 10.765 5.099 1.00 78.75 392 TRP A O 1
ATOM 3049 N N . GLY A 1 393 ? 14.462 10.828 4.559 1.00 78.00 393 GLY A N 1
ATOM 3050 C CA . GLY A 1 393 ? 14.383 12.289 4.433 1.00 78.00 393 GLY A CA 1
ATOM 3051 C C . GLY A 1 393 ? 14.730 12.775 3.023 1.00 78.00 393 GLY A C 1
ATOM 3052 O O . GLY A 1 393 ? 14.773 11.993 2.088 1.00 78.00 393 GLY A O 1
ATOM 3053 N N . GLY A 1 394 ? 14.922 14.077 2.818 1.00 73.00 394 GLY A N 1
ATOM 3054 C CA . GLY A 1 394 ? 15.308 14.596 1.495 1.00 73.00 394 GLY A CA 1
ATOM 3055 C C . GLY A 1 394 ? 14.173 14.930 0.520 1.00 73.00 394 GLY A C 1
ATOM 3056 O O . GLY A 1 394 ? 14.405 15.597 -0.481 1.00 73.00 394 GLY A O 1
ATOM 3057 N N . GLY A 1 395 ? 12.935 14.571 0.864 1.00 85.00 395 GLY A N 1
ATOM 3058 C CA . GLY A 1 395 ? 11.724 14.955 0.136 1.00 85.00 395 GLY A CA 1
ATOM 3059 C C . GLY A 1 395 ? 11.182 13.842 -0.760 1.00 85.00 395 GLY A C 1
ATOM 3060 O O . GLY A 1 395 ? 11.924 13.215 -1.515 1.00 85.00 395 GLY A O 1
ATOM 3061 N N . THR A 1 396 ? 9.869 13.611 -0.679 1.00 89.00 396 THR A N 1
ATOM 3062 C CA . THR A 1 396 ? 9.168 12.493 -1.333 1.00 89.00 396 THR A CA 1
ATOM 3063 C C . THR A 1 396 ? 9.369 12.475 -2.852 1.00 89.00 396 THR A C 1
ATOM 3065 O O . THR A 1 396 ? 9.751 11.447 -3.402 1.00 89.00 396 THR A O 1
ATOM 3068 N N . LEU A 1 397 ? 9.169 13.612 -3.534 1.00 88.06 397 LEU A N 1
ATOM 3069 C CA . LEU A 1 397 ? 9.383 13.707 -4.985 1.00 88.06 397 LEU A CA 1
ATOM 3070 C C . LEU A 1 397 ? 10.859 13.669 -5.390 1.00 88.06 397 LEU A C 1
ATOM 3072 O O . LEU A 1 397 ? 11.172 12.885 -6.279 1.00 88.06 397 LEU A O 1
ATOM 3076 N N . PRO A 1 398 ? 11.780 14.430 -4.763 1.00 84.88 398 PRO A N 1
ATOM 3077 C CA . PRO A 1 398 ? 13.206 14.305 -5.058 1.00 84.88 398 PRO A CA 1
ATOM 3078 C C . PRO A 1 398 ? 13.711 12.857 -5.047 1.00 84.88 398 PRO A C 1
ATOM 3080 O O . PRO A 1 398 ? 14.360 12.438 -6.000 1.00 84.88 398 PRO A O 1
ATOM 3083 N N . GLN A 1 399 ? 13.344 12.059 -4.036 1.00 84.88 399 GLN A N 1
ATOM 3084 C CA . GLN A 1 399 ? 13.742 10.647 -3.983 1.00 84.88 399 GLN A CA 1
ATOM 3085 C C . GLN A 1 399 ? 13.136 9.800 -5.109 1.00 84.88 399 GLN A C 1
ATOM 3087 O O . GLN A 1 399 ? 13.823 8.947 -5.670 1.00 84.88 399 GLN A O 1
ATOM 3092 N N . ALA A 1 400 ? 11.876 10.039 -5.476 1.00 89.25 400 ALA A N 1
ATOM 3093 C CA . ALA A 1 400 ? 11.264 9.361 -6.614 1.00 89.25 400 ALA A CA 1
ATOM 3094 C C . ALA A 1 400 ? 11.955 9.742 -7.941 1.00 89.25 400 ALA A C 1
ATOM 3096 O O . ALA A 1 400 ? 12.188 8.887 -8.793 1.00 89.25 400 ALA A O 1
ATOM 3097 N N . LEU A 1 401 ? 12.363 11.001 -8.107 1.00 87.38 401 LEU A N 1
ATOM 3098 C CA . LEU A 1 401 ? 13.024 11.485 -9.323 1.00 87.38 401 LEU A CA 1
ATOM 3099 C C . LEU A 1 401 ? 14.472 10.992 -9.474 1.00 87.38 401 LEU A C 1
ATOM 3101 O O . LEU A 1 401 ? 14.938 10.855 -10.601 1.00 87.38 401 LEU A O 1
ATOM 3105 N N . VAL A 1 402 ? 15.163 10.626 -8.385 1.00 84.56 402 VAL A N 1
ATOM 3106 C CA . VAL A 1 402 ? 16.488 9.958 -8.442 1.00 84.56 402 VAL A CA 1
ATOM 3107 C C . VAL A 1 402 ? 16.444 8.656 -9.251 1.00 84.56 402 VAL A C 1
ATOM 3109 O O . VAL A 1 402 ? 17.442 8.267 -9.857 1.00 84.56 402 VAL A O 1
ATOM 3112 N N . VAL A 1 403 ? 15.287 7.992 -9.269 1.00 88.19 403 VAL A N 1
ATOM 3113 C CA . VAL A 1 403 ? 15.030 6.765 -10.038 1.00 88.19 403 VAL A CA 1
ATOM 3114 C C . VAL A 1 403 ? 14.098 6.997 -11.234 1.00 88.19 403 VAL A C 1
ATOM 3116 O O . VAL A 1 403 ? 13.580 6.040 -11.816 1.00 88.19 403 VAL A O 1
ATOM 3119 N N . HIS A 1 404 ? 13.861 8.270 -11.569 1.00 92.25 404 HIS A N 1
ATOM 3120 C CA . HIS A 1 404 ? 13.008 8.736 -12.667 1.00 92.25 404 HIS A CA 1
ATOM 3121 C C . HIS A 1 404 ? 11.543 8.291 -12.552 1.00 92.25 404 HIS A C 1
ATOM 3123 O O . HIS A 1 404 ? 10.858 8.079 -13.553 1.00 92.25 404 HIS A O 1
ATOM 3129 N N . GLN A 1 405 ? 11.037 8.165 -11.321 1.00 93.00 405 GLN A N 1
ATOM 3130 C CA . GLN A 1 405 ? 9.615 7.966 -11.045 1.00 93.00 405 GLN A CA 1
ATOM 3131 C C . GLN A 1 405 ? 8.883 9.300 -10.934 1.00 93.00 405 GLN A C 1
ATOM 3133 O O . GLN A 1 405 ? 8.701 9.840 -9.843 1.00 93.00 405 GLN A O 1
ATOM 3138 N N . ASN A 1 406 ? 8.394 9.806 -12.063 1.00 93.00 406 ASN A N 1
ATOM 3139 C CA . ASN A 1 406 ? 7.532 10.986 -12.087 1.00 93.00 406 ASN A CA 1
ATOM 3140 C C . ASN A 1 406 ? 6.054 10.606 -11.881 1.00 93.00 406 ASN A C 1
ATOM 3142 O O . ASN A 1 406 ? 5.197 10.773 -12.750 1.00 93.00 406 ASN A O 1
ATOM 3146 N N . TRP A 1 407 ? 5.752 10.044 -10.712 1.00 95.25 407 TRP A N 1
ATOM 3147 C CA . TRP A 1 407 ? 4.414 9.543 -10.409 1.00 95.25 407 TRP A CA 1
ATOM 3148 C C . TRP A 1 407 ? 3.301 10.605 -10.342 1.00 95.25 407 TRP A C 1
ATOM 3150 O O . TRP A 1 407 ? 2.162 10.235 -10.637 1.00 95.25 407 TRP A O 1
ATOM 3160 N N . PRO A 1 408 ? 3.542 11.903 -10.045 1.00 94.38 408 PRO A N 1
ATOM 3161 C CA . PRO A 1 408 ? 2.492 12.916 -10.179 1.00 94.38 408 PRO A CA 1
ATOM 3162 C C . PRO A 1 408 ? 1.959 13.016 -11.611 1.00 94.38 408 PRO A C 1
ATOM 3164 O O . PRO A 1 408 ? 0.744 13.033 -11.809 1.00 94.38 408 PRO A O 1
ATOM 3167 N N . VAL A 1 409 ? 2.844 12.970 -12.615 1.00 94.06 409 VAL A N 1
ATOM 3168 C CA . VAL A 1 409 ? 2.450 12.946 -14.033 1.00 94.06 409 VAL A CA 1
ATOM 3169 C C . VAL A 1 409 ? 1.642 11.688 -14.357 1.00 94.06 409 VAL A C 1
ATOM 3171 O O . VAL A 1 409 ? 0.706 11.739 -15.154 1.00 94.06 409 VAL A O 1
ATOM 3174 N N . TRP A 1 410 ? 1.934 10.552 -13.719 1.00 96.44 410 TRP A N 1
ATOM 3175 C CA . TRP A 1 410 ? 1.144 9.331 -13.914 1.00 96.44 410 TRP A CA 1
ATOM 3176 C C . TRP A 1 410 ? -0.296 9.499 -13.422 1.00 96.44 410 TRP A C 1
ATOM 3178 O O . TRP A 1 410 ? -1.224 9.021 -14.074 1.00 96.44 410 TRP A O 1
ATOM 3188 N N . LEU A 1 411 ? -0.502 10.220 -12.315 1.00 95.69 411 LEU A N 1
ATOM 3189 C CA . LEU A 1 411 ? -1.841 10.568 -11.840 1.00 95.69 411 LEU A CA 1
ATOM 3190 C C . LEU A 1 411 ? -2.535 11.557 -12.778 1.00 95.69 411 LEU A C 1
ATOM 3192 O O . LEU A 1 411 ? -3.705 11.370 -13.104 1.00 95.69 411 LEU A O 1
ATOM 3196 N N . GLU A 1 412 ? -1.831 12.582 -13.259 1.00 93.75 412 GLU A N 1
ATOM 3197 C CA . GLU A 1 412 ? -2.363 13.517 -14.264 1.00 93.75 412 GLU A CA 1
ATOM 3198 C C . GLU A 1 412 ? -2.822 12.795 -15.538 1.00 93.75 412 GLU A C 1
ATOM 3200 O O . GLU A 1 412 ? -3.854 13.137 -16.111 1.00 93.75 412 GLU A O 1
ATOM 3205 N N . ARG A 1 413 ? -2.108 11.733 -15.926 1.00 93.25 413 ARG A N 1
ATOM 3206 C CA . ARG A 1 413 ? -2.416 10.872 -17.075 1.00 93.25 413 ARG A CA 1
ATOM 3207 C C . ARG A 1 413 ? -3.396 9.728 -16.768 1.00 93.25 413 ARG A C 1
ATOM 3209 O O . ARG A 1 413 ? -3.601 8.880 -17.630 1.00 93.25 413 ARG A O 1
ATOM 3216 N N . HIS A 1 414 ? -4.017 9.696 -15.583 1.00 93.31 414 HIS A N 1
ATOM 3217 C CA . HIS A 1 414 ? -4.992 8.668 -15.175 1.00 93.31 414 HIS A CA 1
ATOM 3218 C C . HIS A 1 414 ? -4.443 7.225 -15.195 1.00 93.31 414 HIS A C 1
ATOM 3220 O O . HIS A 1 414 ? -5.166 6.277 -15.489 1.00 93.31 414 HIS A O 1
ATOM 3226 N N . LEU A 1 415 ? -3.158 7.035 -14.882 1.00 95.62 415 LEU A N 1
ATOM 3227 C CA . LEU A 1 415 ? -2.494 5.729 -15.009 1.00 95.62 415 LEU A CA 1
ATOM 3228 C C . LEU A 1 415 ? -2.604 4.839 -13.763 1.00 95.62 415 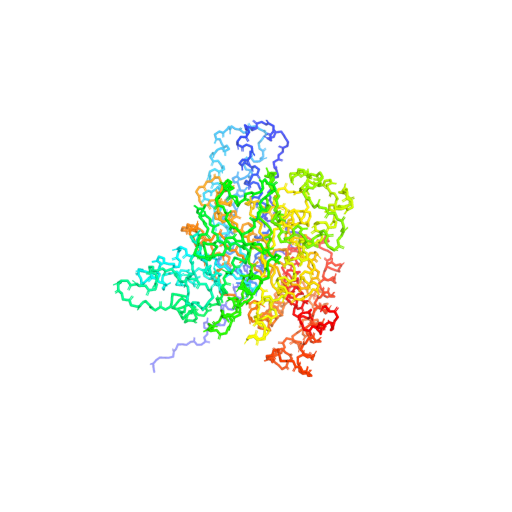LEU A C 1
ATOM 3230 O O . LEU A 1 415 ? -2.213 3.678 -13.815 1.00 95.62 415 LEU A O 1
ATOM 3234 N N . ALA A 1 416 ? -3.111 5.359 -12.643 1.00 96.50 416 ALA A N 1
ATOM 3235 C CA . ALA A 1 416 ? -3.251 4.605 -11.400 1.00 96.50 416 ALA A CA 1
ATOM 3236 C C . ALA A 1 416 ? -4.511 5.019 -10.632 1.00 96.50 416 ALA A C 1
ATOM 3238 O O . ALA A 1 416 ? -4.771 6.210 -10.449 1.00 96.50 416 ALA A O 1
ATOM 3239 N N . LEU A 1 417 ? -5.253 4.025 -10.139 1.00 97.12 417 LEU A N 1
ATOM 3240 C CA . LEU A 1 417 ? -6.328 4.216 -9.162 1.00 97.12 417 LEU A CA 1
ATOM 3241 C C . LEU A 1 417 ? -5.785 4.151 -7.727 1.00 97.12 417 LEU A C 1
ATOM 3243 O O . LEU A 1 417 ? -6.272 4.877 -6.861 1.00 97.12 417 LEU A O 1
ATOM 3247 N N . LEU A 1 418 ? -4.780 3.303 -7.479 1.00 98.56 418 LEU A N 1
ATOM 3248 C CA . LEU A 1 418 ? -4.185 3.087 -6.160 1.00 98.56 418 LEU A CA 1
ATOM 3249 C C . LEU A 1 418 ? -2.670 3.326 -6.186 1.00 98.56 418 LEU A C 1
ATOM 3251 O O . LEU A 1 418 ? -1.935 2.625 -6.878 1.00 98.56 418 LEU A O 1
ATOM 3255 N N . LEU A 1 419 ? -2.178 4.245 -5.364 1.00 98.25 419 LEU A N 1
ATOM 3256 C CA . LEU A 1 419 ? -0.758 4.323 -5.037 1.00 98.25 419 LEU A CA 1
ATOM 3257 C C . LEU A 1 419 ? -0.450 3.434 -3.834 1.00 98.25 419 LEU A C 1
ATOM 3259 O O . LEU A 1 419 ? -1.093 3.556 -2.791 1.00 98.25 419 LEU A O 1
ATOM 3263 N N . SER A 1 420 ? 0.575 2.594 -3.958 1.00 97.56 420 SER A N 1
ATOM 3264 C CA . SER A 1 420 ? 1.114 1.802 -2.852 1.00 97.56 420 SER A CA 1
ATOM 3265 C C . SER A 1 420 ? 2.556 2.215 -2.530 1.00 97.56 420 SER A C 1
ATOM 3267 O O . SER A 1 420 ? 3.497 1.504 -2.883 1.00 97.56 420 SER A O 1
ATOM 3269 N N . PRO A 1 421 ? 2.764 3.403 -1.922 1.00 96.94 421 PRO A N 1
ATOM 3270 C CA . PRO A 1 421 ? 4.101 3.940 -1.681 1.00 96.94 421 PRO A CA 1
ATOM 3271 C C . PRO A 1 421 ? 4.941 3.041 -0.768 1.00 96.94 421 PRO A C 1
ATOM 3273 O O . PRO A 1 421 ? 4.431 2.467 0.193 1.00 96.94 421 PRO A O 1
ATOM 3276 N N . LEU A 1 422 ? 6.241 2.942 -1.051 1.00 95.38 422 LEU A N 1
ATOM 3277 C CA . LEU A 1 422 ? 7.174 2.045 -0.359 1.00 95.38 422 LEU A CA 1
ATOM 3278 C C . LEU A 1 422 ? 7.729 2.664 0.940 1.00 95.38 422 LEU A C 1
ATOM 3280 O O . LEU A 1 422 ? 8.893 3.064 0.997 1.00 95.38 422 LEU A O 1
ATOM 3284 N N . THR A 1 423 ? 6.902 2.756 1.986 1.00 94.69 423 THR A N 1
ATOM 3285 C CA . THR A 1 423 ? 7.240 3.342 3.303 1.00 94.69 423 THR A CA 1
ATOM 3286 C C . THR A 1 423 ? 7.979 2.359 4.223 1.00 94.69 423 THR A C 1
ATOM 3288 O O . THR A 1 423 ? 7.500 1.991 5.292 1.00 94.69 423 THR A O 1
ATOM 3291 N N . TYR A 1 424 ? 9.146 1.881 3.799 1.00 92.56 424 TYR A N 1
ATOM 3292 C CA . TYR A 1 424 ? 9.916 0.845 4.498 1.00 92.56 424 TYR A CA 1
ATOM 3293 C C . TYR A 1 424 ? 10.900 1.425 5.521 1.00 92.56 424 TYR A C 1
ATOM 3295 O O . TYR A 1 424 ? 12.113 1.285 5.366 1.00 92.56 424 TYR A O 1
ATOM 3303 N N . SER A 1 425 ? 10.385 2.081 6.561 1.00 88.12 425 SER A N 1
ATOM 3304 C CA . SER A 1 425 ? 11.204 2.679 7.628 1.00 88.12 425 SER A CA 1
ATOM 3305 C C . SER A 1 425 ? 11.165 1.926 8.958 1.00 88.12 425 SER A C 1
ATOM 3307 O O . SER A 1 425 ? 12.144 1.997 9.694 1.00 88.12 425 SER A O 1
ATOM 3309 N N . GLY A 1 426 ? 10.052 1.259 9.294 1.00 89.31 426 GLY A N 1
ATOM 3310 C CA . GLY A 1 426 ? 9.819 0.727 10.645 1.00 89.31 426 GLY A CA 1
ATOM 3311 C C . GLY A 1 426 ? 9.579 1.817 11.699 1.00 89.31 426 GLY A C 1
ATOM 3312 O O . GLY A 1 426 ? 9.543 1.528 12.890 1.00 89.31 426 GLY A O 1
ATOM 3313 N N . ASP A 1 427 ? 9.454 3.080 11.274 1.00 91.00 427 ASP A N 1
ATOM 3314 C CA . ASP A 1 427 ? 9.193 4.233 12.138 1.00 91.00 427 ASP A CA 1
ATOM 3315 C C . ASP A 1 427 ? 7.832 4.843 11.765 1.00 91.00 427 ASP A C 1
ATOM 3317 O O . ASP A 1 427 ? 7.725 5.477 10.701 1.00 91.00 427 ASP A O 1
ATOM 3321 N N . PRO A 1 428 ? 6.816 4.748 12.648 1.00 93.12 428 PRO A N 1
ATOM 3322 C CA . PRO A 1 428 ? 5.489 5.313 12.417 1.00 93.12 428 PRO A CA 1
ATOM 3323 C C . PRO A 1 428 ? 5.494 6.808 12.065 1.00 93.12 428 PRO A C 1
ATOM 3325 O O . PRO A 1 428 ? 4.616 7.275 11.342 1.00 93.12 428 PRO A O 1
ATOM 3328 N N . ARG A 1 429 ? 6.493 7.581 12.514 1.00 92.94 429 ARG A N 1
ATOM 3329 C CA . ARG A 1 429 ? 6.613 9.015 12.190 1.00 92.94 429 ARG A CA 1
ATOM 3330 C C . ARG A 1 429 ? 7.000 9.239 10.732 1.00 92.94 429 ARG A C 1
ATOM 3332 O O . ARG A 1 429 ? 6.547 10.199 10.111 1.00 92.94 429 ARG A O 1
ATOM 3339 N N . VAL A 1 430 ? 7.836 8.361 10.179 1.00 94.00 430 VAL A N 1
ATOM 3340 C CA . VAL A 1 430 ? 8.202 8.394 8.758 1.00 94.00 430 VAL A CA 1
ATOM 3341 C C . VAL A 1 430 ? 7.006 7.980 7.909 1.00 94.00 430 VAL A C 1
ATOM 3343 O O . VAL A 1 430 ? 6.699 8.677 6.945 1.00 94.00 430 VAL A O 1
ATOM 3346 N N . VAL A 1 431 ? 6.277 6.933 8.313 1.00 96.06 431 VAL A N 1
ATOM 3347 C CA . VAL A 1 431 ? 5.022 6.538 7.652 1.00 96.06 431 VAL A CA 1
ATOM 3348 C C . VAL A 1 431 ? 4.025 7.697 7.654 1.00 96.06 431 VAL A C 1
ATOM 3350 O O . VAL A 1 431 ? 3.466 8.016 6.610 1.00 96.06 431 VAL A O 1
ATOM 3353 N N . GLN A 1 432 ? 3.854 8.389 8.786 1.00 96.00 432 GLN A N 1
ATOM 3354 C CA . GLN A 1 432 ? 2.938 9.528 8.901 1.00 96.00 432 GLN A CA 1
ATOM 3355 C C . GLN A 1 432 ? 3.318 10.663 7.947 1.00 96.00 432 GLN A C 1
ATOM 3357 O O . GLN A 1 432 ? 2.460 11.194 7.242 1.00 96.00 432 GLN A O 1
ATOM 3362 N N . ARG A 1 433 ? 4.606 11.022 7.915 1.00 95.56 433 ARG A N 1
ATOM 3363 C CA . ARG A 1 433 ? 5.126 12.075 7.040 1.00 95.56 433 ARG A CA 1
ATOM 3364 C C . ARG A 1 433 ? 4.924 11.727 5.568 1.00 95.56 433 ARG A C 1
ATOM 3366 O O . ARG A 1 433 ? 4.383 12.539 4.825 1.00 95.56 433 ARG A O 1
ATOM 3373 N N . GLU A 1 434 ? 5.351 10.539 5.140 1.00 95.88 434 GLU A N 1
ATOM 3374 C CA . GLU A 1 434 ? 5.265 10.152 3.729 1.00 95.88 434 GLU A CA 1
ATOM 3375 C C . GLU A 1 434 ? 3.819 9.918 3.285 1.00 95.88 434 GLU A C 1
ATOM 3377 O O . GLU A 1 434 ? 3.468 10.315 2.179 1.00 95.88 434 GLU A O 1
ATOM 3382 N N . LEU A 1 435 ? 2.956 9.358 4.140 1.00 95.94 435 LEU A N 1
ATOM 3383 C CA . LEU A 1 435 ? 1.527 9.254 3.846 1.00 95.94 435 LEU A CA 1
ATOM 3384 C C . LEU A 1 435 ? 0.910 10.638 3.628 1.00 95.94 435 LEU A C 1
ATOM 3386 O O . LEU A 1 435 ? 0.244 10.841 2.616 1.00 95.94 435 LEU A O 1
ATOM 3390 N N . GLY A 1 436 ? 1.170 11.592 4.529 1.00 95.38 436 GLY A N 1
ATOM 3391 C CA . GLY A 1 436 ? 0.692 12.969 4.391 1.00 95.38 436 GLY A CA 1
ATOM 3392 C C . GLY A 1 436 ? 1.158 13.616 3.085 1.00 95.38 436 GLY A C 1
ATOM 3393 O O . GLY A 1 436 ? 0.331 14.105 2.316 1.00 95.38 436 GLY A O 1
ATOM 3394 N N . ASN A 1 437 ? 2.458 13.526 2.787 1.00 95.31 437 ASN A N 1
ATOM 3395 C CA . ASN A 1 437 ? 3.034 14.065 1.553 1.00 95.31 437 ASN A CA 1
ATOM 3396 C C . ASN A 1 437 ? 2.413 13.429 0.300 1.00 95.31 437 ASN A C 1
ATOM 3398 O O . ASN A 1 437 ? 2.079 14.133 -0.651 1.00 95.31 437 ASN A O 1
ATOM 3402 N N . VAL A 1 438 ? 2.255 12.101 0.274 1.00 96.25 438 VAL A N 1
ATOM 3403 C CA . VAL A 1 438 ? 1.686 11.391 -0.882 1.00 96.25 438 VAL A CA 1
ATOM 3404 C C . VAL A 1 438 ? 0.205 11.719 -1.055 1.00 96.25 438 VAL A C 1
ATOM 3406 O O . VAL A 1 438 ? -0.220 11.944 -2.184 1.00 96.25 438 VAL A O 1
ATOM 3409 N N . VAL A 1 439 ? -0.580 11.789 0.025 1.00 95.25 439 VAL A N 1
ATOM 3410 C CA . VAL A 1 439 ? -2.001 12.176 -0.029 1.00 95.25 439 VAL A CA 1
ATOM 3411 C C . VAL A 1 439 ? -2.162 13.604 -0.554 1.00 95.25 439 VAL A C 1
ATOM 3413 O O . VAL A 1 439 ? -3.003 13.842 -1.424 1.00 95.25 439 VAL A O 1
ATOM 3416 N N . GLU A 1 440 ? -1.336 14.539 -0.080 1.00 94.44 440 GLU A N 1
ATOM 3417 C CA . GLU A 1 440 ? -1.338 15.931 -0.542 1.00 94.44 440 GLU A CA 1
ATOM 3418 C C . GLU A 1 440 ? -1.008 16.028 -2.035 1.00 94.44 440 GLU A C 1
ATOM 3420 O O . GLU A 1 440 ? -1.766 16.614 -2.807 1.00 94.44 440 GLU A O 1
ATOM 3425 N N . LEU A 1 441 ? 0.085 15.396 -2.463 1.00 94.19 441 LEU A N 1
ATOM 3426 C CA . LEU A 1 441 ? 0.536 15.395 -3.855 1.00 94.19 441 LEU A CA 1
ATOM 3427 C C . LEU A 1 441 ? -0.430 14.655 -4.793 1.00 94.19 441 LEU A C 1
ATOM 3429 O O . LEU A 1 441 ? -0.651 15.090 -5.924 1.00 94.19 441 LEU A O 1
ATOM 3433 N N . ALA A 1 442 ? -1.042 13.559 -4.334 1.00 95.38 442 ALA A N 1
ATOM 3434 C CA . ALA A 1 442 ? -2.082 12.872 -5.088 1.00 95.38 442 ALA A CA 1
ATOM 3435 C C . ALA A 1 442 ? -3.314 13.767 -5.273 1.00 95.38 442 ALA A C 1
ATOM 3437 O O . ALA A 1 442 ? -3.963 13.703 -6.322 1.00 95.38 442 ALA A O 1
ATOM 3438 N N . ALA A 1 443 ? -3.623 14.616 -4.284 1.00 94.69 443 ALA A N 1
ATOM 3439 C CA . ALA A 1 443 ? -4.699 15.607 -4.320 1.00 94.69 443 ALA A CA 1
ATOM 3440 C C . ALA A 1 443 ? -6.026 15.011 -4.832 1.00 94.69 443 ALA A C 1
ATOM 3442 O O . ALA A 1 443 ? -6.695 15.549 -5.717 1.00 94.69 443 ALA A O 1
ATOM 3443 N N . GLY A 1 444 ? -6.371 13.837 -4.293 1.00 94.44 444 GLY A N 1
ATOM 3444 C CA . GLY A 1 444 ? -7.602 13.113 -4.604 1.00 94.44 444 GLY A CA 1
ATOM 3445 C C . GLY A 1 444 ? -7.646 12.441 -5.980 1.00 94.44 444 GLY A C 1
ATOM 3446 O O . GLY A 1 444 ? -8.713 11.989 -6.370 1.00 94.44 444 GLY A O 1
ATOM 3447 N N . ARG A 1 445 ? -6.538 12.361 -6.731 1.00 96.06 445 ARG A N 1
ATOM 3448 C CA . ARG A 1 445 ? -6.495 11.695 -8.053 1.00 96.06 445 ARG A CA 1
ATOM 3449 C C . ARG A 1 445 ? -6.355 10.171 -7.976 1.00 96.06 445 ARG A C 1
ATOM 3451 O O . ARG A 1 445 ? -6.728 9.472 -8.915 1.00 96.06 445 ARG A O 1
ATOM 3458 N N . ALA A 1 446 ? -5.839 9.669 -6.858 1.00 97.19 446 ALA A N 1
ATOM 3459 C CA . ALA A 1 446 ? -5.708 8.250 -6.554 1.00 97.19 446 ALA A CA 1
ATOM 3460 C C . ALA A 1 446 ? -5.949 8.004 -5.064 1.00 97.19 446 ALA A C 1
ATOM 3462 O O . ALA A 1 446 ? -5.766 8.896 -4.231 1.00 97.19 446 ALA A O 1
ATOM 3463 N N . MET A 1 447 ? -6.338 6.777 -4.741 1.00 97.88 447 MET A N 1
ATOM 3464 C CA . MET A 1 447 ? -6.324 6.276 -3.375 1.00 97.88 447 MET A CA 1
ATOM 3465 C C . MET A 1 447 ? -4.889 5.937 -2.956 1.00 97.88 447 MET A C 1
ATOM 3467 O O . MET A 1 447 ? -4.041 5.668 -3.807 1.00 97.88 447 MET A O 1
ATOM 3471 N N . VAL A 1 448 ? -4.616 5.904 -1.650 1.00 98.12 448 VAL A N 1
ATOM 3472 C CA . VAL A 1 448 ? -3.277 5.614 -1.117 1.00 98.12 448 VAL A CA 1
ATOM 3473 C C . VAL A 1 448 ? -3.350 4.463 -0.115 1.00 98.12 448 VAL A C 1
ATOM 3475 O O . VAL A 1 448 ? -4.117 4.529 0.846 1.00 98.12 448 VAL A O 1
ATOM 3478 N N . ALA A 1 449 ? -2.549 3.420 -0.338 1.00 97.94 449 ALA A N 1
ATOM 3479 C CA . ALA A 1 449 ? -2.372 2.287 0.568 1.00 97.94 449 ALA A CA 1
ATOM 3480 C C . ALA A 1 449 ? -0.873 1.977 0.749 1.00 97.94 449 ALA A C 1
ATOM 3482 O O . ALA A 1 449 ? -0.317 1.183 -0.018 1.00 97.94 449 ALA A O 1
ATOM 3483 N N . PRO A 1 450 ? -0.187 2.624 1.712 1.00 97.50 450 PRO A N 1
ATOM 3484 C CA . PRO A 1 450 ? 1.257 2.487 1.883 1.00 97.50 450 PRO A CA 1
ATOM 3485 C C . PRO A 1 450 ? 1.688 1.048 2.180 1.00 97.50 450 PRO A C 1
ATOM 3487 O O . PRO A 1 450 ? 0.933 0.247 2.738 1.00 97.50 450 PRO A O 1
ATOM 3490 N N . SER A 1 451 ? 2.922 0.733 1.793 1.00 97.50 451 SER A N 1
ATOM 3491 C CA . SER A 1 451 ? 3.563 -0.555 2.038 1.00 97.50 451 SER A CA 1
ATOM 3492 C C . SER A 1 451 ? 4.370 -0.509 3.334 1.00 97.50 451 SER A C 1
ATOM 3494 O O . SER A 1 451 ? 5.329 0.251 3.447 1.00 97.50 451 SER A O 1
ATOM 3496 N N . LEU A 1 452 ? 3.996 -1.347 4.295 1.00 97.31 452 LEU A N 1
ATOM 3497 C CA . LEU A 1 452 ? 4.610 -1.466 5.617 1.00 97.31 452 LEU A CA 1
ATOM 3498 C C . LEU A 1 452 ? 5.555 -2.673 5.623 1.00 97.31 452 LEU A C 1
ATOM 3500 O O . LEU A 1 452 ? 5.155 -3.763 5.209 1.00 97.31 452 LEU A O 1
ATOM 3504 N N . SER A 1 453 ? 6.806 -2.495 6.053 1.00 96.31 453 SER A N 1
ATOM 3505 C CA . SER A 1 453 ? 7.818 -3.562 6.010 1.00 96.31 453 SER A CA 1
ATOM 3506 C C . SER A 1 453 ? 7.883 -4.330 7.323 1.00 96.31 453 SER A C 1
ATOM 3508 O O . SER A 1 453 ? 8.340 -3.796 8.332 1.00 96.31 453 SER A O 1
ATOM 3510 N N . ILE A 1 454 ? 7.527 -5.617 7.282 1.00 96.19 454 ILE A N 1
ATOM 3511 C CA . ILE A 1 454 ? 7.620 -6.527 8.431 1.00 96.19 454 ILE A CA 1
ATOM 3512 C C . ILE A 1 454 ? 9.054 -6.625 8.961 1.00 96.19 454 ILE A C 1
ATOM 3514 O O . ILE A 1 454 ? 9.274 -6.637 10.168 1.00 96.19 454 ILE A O 1
ATOM 3518 N N . GLN A 1 455 ? 10.043 -6.633 8.069 1.00 94.31 455 GLN A N 1
ATOM 3519 C CA . GLN A 1 455 ? 11.445 -6.683 8.479 1.00 94.31 455 GLN A CA 1
ATOM 3520 C C . GLN A 1 455 ? 11.868 -5.416 9.231 1.00 94.31 455 GLN A C 1
ATOM 3522 O O . GLN A 1 455 ? 12.606 -5.510 10.206 1.00 94.31 455 GLN A O 1
ATOM 3527 N N . GLN A 1 456 ? 11.406 -4.237 8.802 1.00 94.38 456 GLN A N 1
ATOM 3528 C CA . GLN A 1 456 ? 11.776 -2.979 9.457 1.00 94.38 456 GLN A CA 1
ATOM 3529 C C . GLN A 1 456 ? 11.063 -2.801 10.799 1.00 94.38 456 GLN A C 1
ATOM 3531 O O . GLN A 1 456 ? 11.702 -2.380 11.759 1.00 94.38 456 GLN A O 1
ATOM 3536 N N . VAL A 1 457 ? 9.786 -3.184 10.913 1.00 94.00 457 VAL A N 1
ATOM 3537 C CA . VAL A 1 457 ? 9.085 -3.151 12.213 1.00 94.00 457 VAL A CA 1
ATOM 3538 C C . VAL A 1 457 ? 9.657 -4.173 13.197 1.00 94.00 457 VAL A C 1
ATOM 3540 O O . VAL A 1 457 ? 9.744 -3.885 14.385 1.00 94.00 457 VAL A O 1
ATOM 3543 N N . ASP A 1 458 ? 10.128 -5.332 12.722 1.00 93.81 458 ASP A N 1
ATOM 3544 C CA . ASP A 1 458 ? 10.855 -6.302 13.550 1.00 93.81 458 ASP A CA 1
ATOM 3545 C C . ASP A 1 458 ? 12.169 -5.725 14.097 1.00 93.81 458 ASP A C 1
ATOM 3547 O O . ASP A 1 458 ? 12.499 -5.936 15.264 1.00 93.81 458 ASP A O 1
ATOM 3551 N N . ILE A 1 459 ? 12.916 -4.992 13.263 1.00 90.69 459 ILE A N 1
ATOM 3552 C CA . ILE A 1 459 ? 14.141 -4.297 13.680 1.00 90.69 459 ILE A CA 1
ATOM 3553 C C . ILE A 1 459 ? 13.806 -3.200 14.702 1.00 90.69 459 ILE A C 1
ATOM 3555 O O . ILE A 1 459 ? 14.495 -3.086 15.712 1.00 90.69 459 ILE A O 1
ATOM 3559 N N . ALA A 1 460 ? 12.741 -2.428 14.471 1.00 86.50 460 ALA A N 1
ATOM 3560 C CA . ALA A 1 460 ? 12.329 -1.320 15.334 1.00 86.50 460 ALA A CA 1
ATOM 3561 C C . ALA A 1 460 ? 11.691 -1.757 16.667 1.00 86.50 460 ALA A C 1
ATOM 3563 O O . ALA A 1 460 ? 11.741 -1.017 17.648 1.00 86.50 460 ALA A O 1
ATOM 3564 N N . GLY A 1 461 ? 11.080 -2.944 16.720 1.00 81.69 461 GLY A N 1
ATOM 3565 C CA . GLY A 1 461 ? 10.390 -3.444 17.908 1.00 81.69 461 GLY A CA 1
ATOM 3566 C C . GLY A 1 461 ? 11.307 -3.670 19.114 1.00 81.69 461 GLY A C 1
ATOM 3567 O O . GLY A 1 461 ? 10.857 -3.496 20.242 1.00 81.69 461 GLY A O 1
ATOM 3568 N N . GLU A 1 462 ? 12.582 -4.010 18.898 1.00 77.81 462 GLU A N 1
ATOM 3569 C CA . GLU A 1 462 ? 13.584 -4.283 19.949 1.00 77.81 462 GLU A CA 1
ATOM 3570 C C . GLU A 1 462 ? 13.125 -5.277 21.048 1.00 77.81 462 GLU A C 1
ATOM 3572 O O . GLU A 1 462 ? 13.462 -5.133 22.220 1.00 77.81 462 GLU A O 1
ATOM 3577 N N . GLY A 1 463 ? 12.381 -6.335 20.698 1.00 75.06 463 GLY A N 1
ATOM 3578 C CA . GLY A 1 463 ? 12.020 -7.396 21.649 1.00 75.06 463 GLY A CA 1
ATOM 3579 C C . GLY A 1 463 ? 10.932 -8.357 21.153 1.00 75.06 463 GLY A C 1
ATOM 3580 O O . GLY A 1 463 ? 10.298 -8.095 20.127 1.00 75.06 463 GLY A O 1
ATOM 3581 N N . PRO A 1 464 ? 10.698 -9.487 21.852 1.00 77.75 464 PRO A N 1
ATOM 3582 C CA . PRO A 1 464 ? 9.688 -10.473 21.458 1.00 77.75 464 PRO A CA 1
ATOM 3583 C C . PRO A 1 464 ? 8.281 -9.864 21.409 1.00 77.75 464 PRO A C 1
ATOM 3585 O O . PRO A 1 464 ? 7.840 -9.254 22.380 1.00 77.75 464 PRO A O 1
ATOM 3588 N N . GLY A 1 465 ? 7.555 -10.030 20.300 1.00 83.50 465 GLY A N 1
ATOM 3589 C CA . GLY A 1 465 ? 6.198 -9.500 20.142 1.00 83.50 465 GLY A CA 1
ATOM 3590 C C . GLY A 1 465 ? 6.102 -7.989 19.905 1.00 83.50 465 GLY A C 1
ATOM 3591 O O . GLY A 1 465 ? 5.030 -7.509 19.533 1.00 83.50 465 GLY A O 1
ATOM 3592 N N . LEU A 1 466 ? 7.189 -7.228 20.069 1.00 92.81 466 LEU A N 1
ATOM 3593 C CA . LEU A 1 466 ? 7.179 -5.775 19.886 1.00 92.81 466 LEU A CA 1
ATOM 3594 C C . LEU A 1 466 ? 7.207 -5.367 18.409 1.00 92.81 466 LEU A C 1
ATOM 3596 O O . LEU A 1 466 ? 6.655 -4.324 18.072 1.00 92.81 466 LEU A O 1
ATOM 3600 N N . GLY A 1 467 ? 7.721 -6.216 17.510 1.00 95.00 467 GLY A N 1
ATOM 3601 C CA . GLY A 1 467 ? 7.565 -6.018 16.061 1.00 95.00 467 GLY A CA 1
ATOM 3602 C C . GLY A 1 467 ? 6.091 -5.982 15.639 1.00 95.00 467 GLY A C 1
ATOM 3603 O O . GLY A 1 467 ? 5.678 -5.147 14.836 1.00 95.00 467 GLY A O 1
ATOM 3604 N N . ALA A 1 468 ? 5.251 -6.803 16.278 1.00 95.69 468 ALA A N 1
ATOM 3605 C CA . ALA A 1 468 ? 3.805 -6.765 16.080 1.00 95.69 468 ALA A CA 1
ATOM 3606 C C . ALA A 1 468 ? 3.151 -5.491 16.646 1.00 95.69 468 ALA A C 1
ATOM 3608 O O . ALA A 1 468 ? 2.166 -5.016 16.082 1.00 95.69 468 ALA A O 1
ATOM 3609 N N . VAL A 1 469 ? 3.690 -4.917 17.729 1.00 97.00 469 VAL A N 1
ATOM 3610 C CA . VAL A 1 469 ? 3.246 -3.611 18.242 1.00 97.00 469 VAL A CA 1
ATOM 3611 C C . VAL A 1 469 ? 3.596 -2.510 17.246 1.00 97.00 469 VAL A C 1
ATOM 3613 O O . VAL A 1 469 ? 2.709 -1.746 16.878 1.00 97.00 469 VAL A O 1
ATOM 3616 N N . GLU A 1 470 ? 4.835 -2.454 16.754 1.00 96.75 470 GLU A N 1
ATOM 3617 C CA . GLU A 1 470 ? 5.249 -1.454 15.759 1.00 96.75 470 GLU A CA 1
ATOM 3618 C C . GLU A 1 470 ? 4.446 -1.569 14.455 1.00 96.75 470 GLU A C 1
ATOM 3620 O O . GLU A 1 470 ? 4.006 -0.555 13.915 1.00 96.75 470 GLU A O 1
ATOM 3625 N N . LEU A 1 471 ? 4.118 -2.790 14.017 1.00 97.56 471 LEU A N 1
ATOM 3626 C CA . LEU A 1 471 ? 3.188 -3.002 12.907 1.00 97.56 471 LEU A CA 1
ATOM 3627 C C . LEU A 1 471 ? 1.819 -2.353 13.162 1.00 97.56 471 LEU A C 1
ATOM 3629 O O . LEU A 1 471 ? 1.301 -1.641 12.303 1.00 97.56 471 LEU A O 1
ATOM 3633 N N . LEU A 1 472 ? 1.219 -2.580 14.337 1.00 97.81 472 LEU A N 1
ATOM 3634 C CA . LEU A 1 472 ? -0.078 -1.987 14.684 1.00 97.81 472 LEU A CA 1
ATOM 3635 C C . LEU A 1 472 ? -0.001 -0.461 14.849 1.00 97.81 472 LEU A C 1
ATOM 3637 O O . LEU A 1 472 ? -0.985 0.227 14.576 1.00 97.81 472 LEU A O 1
ATOM 3641 N N . ARG A 1 473 ? 1.157 0.079 15.246 1.00 97.31 473 ARG A N 1
ATOM 3642 C CA . ARG A 1 473 ? 1.406 1.526 15.302 1.00 97.31 473 ARG A CA 1
ATOM 3643 C C . ARG A 1 473 ? 1.459 2.152 13.918 1.00 97.31 473 ARG A C 1
ATOM 3645 O O . ARG A 1 473 ? 0.873 3.215 13.723 1.00 97.31 473 ARG A O 1
ATOM 3652 N N . GLU A 1 474 ? 2.131 1.511 12.964 1.00 97.38 474 GLU A N 1
ATOM 3653 C CA . GLU A 1 474 ? 2.124 1.957 11.568 1.00 97.38 474 GLU A CA 1
ATOM 3654 C C . GLU A 1 474 ? 0.718 1.838 10.961 1.00 97.38 474 GLU A C 1
ATOM 3656 O O . GLU A 1 474 ? 0.255 2.781 10.324 1.00 97.38 474 GLU A O 1
ATOM 3661 N N . VAL A 1 475 ? -0.013 0.749 11.233 1.00 97.50 475 VAL A N 1
ATOM 3662 C CA . VAL A 1 475 ? -1.426 0.607 10.832 1.00 97.50 475 VAL A CA 1
ATOM 3663 C C . VAL A 1 475 ? -2.278 1.755 11.371 1.00 97.50 475 VAL A C 1
ATOM 3665 O O . VAL A 1 475 ? -3.004 2.381 10.603 1.00 97.50 475 VAL A O 1
ATOM 3668 N N . ASP A 1 476 ? -2.173 2.076 12.662 1.00 96.50 476 ASP A N 1
ATOM 3669 C CA . ASP A 1 476 ? -2.894 3.202 13.260 1.00 96.50 476 ASP A CA 1
ATOM 3670 C C . ASP A 1 476 ? -2.571 4.523 12.549 1.00 96.50 476 ASP A C 1
ATOM 3672 O O . ASP A 1 476 ? -3.486 5.257 12.181 1.00 96.50 476 ASP A O 1
ATOM 3676 N N . VAL A 1 477 ? -1.293 4.801 12.272 1.00 96.06 477 VAL A N 1
ATOM 3677 C CA . VAL A 1 477 ? -0.884 5.993 11.510 1.00 96.06 477 VAL A CA 1
ATOM 3678 C C . VAL A 1 477 ? -1.580 6.058 10.150 1.00 96.06 477 VAL A C 1
ATOM 3680 O O . VAL A 1 477 ? -2.088 7.118 9.774 1.00 96.06 477 VAL A O 1
ATOM 3683 N N . VAL A 1 478 ? -1.657 4.936 9.430 1.00 96.19 478 VAL A N 1
ATOM 3684 C CA . VAL A 1 478 ? -2.356 4.878 8.140 1.00 96.19 478 VAL A CA 1
ATOM 3685 C C . VAL A 1 478 ? -3.848 5.146 8.303 1.00 96.19 478 VAL A C 1
ATOM 3687 O O . VAL A 1 478 ? -4.424 5.911 7.524 1.00 96.19 478 VAL A O 1
ATOM 3690 N N . GLN A 1 479 ? -4.460 4.586 9.348 1.00 94.25 479 GLN A N 1
ATOM 3691 C CA . GLN A 1 479 ? -5.861 4.834 9.664 1.00 94.25 479 GLN A CA 1
ATOM 3692 C C . GLN A 1 479 ? -6.129 6.307 9.998 1.00 94.25 479 GLN A C 1
ATOM 3694 O O . GLN A 1 479 ? -7.198 6.798 9.651 1.00 94.25 479 GLN A O 1
ATOM 3699 N N . GLN A 1 480 ? -5.183 7.033 10.607 1.00 91.31 480 GLN A N 1
ATOM 3700 C CA . GLN A 1 480 ? -5.331 8.472 10.874 1.00 91.31 480 GLN A CA 1
ATOM 3701 C C . GLN A 1 480 ? -5.123 9.356 9.633 1.00 91.31 480 GLN A C 1
ATOM 3703 O O . GLN A 1 480 ? -5.703 10.436 9.543 1.00 91.31 480 GLN A O 1
ATOM 3708 N N . GLY A 1 481 ? -4.258 8.943 8.701 1.00 88.44 481 GLY A N 1
ATOM 3709 C CA . GLY A 1 481 ? -3.698 9.823 7.667 1.00 88.44 481 GLY A CA 1
ATOM 3710 C C . GLY A 1 481 ? -4.444 9.875 6.331 1.00 88.44 481 GLY A C 1
ATOM 3711 O O . GLY A 1 481 ? -3.902 10.414 5.371 1.00 88.44 481 GLY A O 1
ATOM 3712 N N . GLY A 1 482 ? -5.651 9.309 6.233 1.00 82.44 482 GLY A N 1
ATOM 3713 C CA . GLY A 1 482 ? -6.429 9.291 4.985 1.00 82.44 482 GLY A CA 1
ATOM 3714 C C . GLY A 1 482 ? -6.028 8.191 3.995 1.00 82.44 482 GLY A C 1
ATOM 3715 O O . GLY A 1 482 ? -6.427 8.236 2.831 1.00 82.44 482 GLY A O 1
ATOM 3716 N N . GLY A 1 483 ? -5.265 7.190 4.447 1.00 91.00 483 GLY A N 1
ATOM 3717 C CA . GLY A 1 483 ? -5.048 5.964 3.685 1.00 91.00 483 GLY A CA 1
ATOM 3718 C C . GLY A 1 483 ? -6.321 5.112 3.620 1.00 91.00 483 GLY A C 1
ATOM 3719 O O . GLY A 1 483 ? -7.067 4.994 4.598 1.00 91.00 483 GLY A O 1
ATOM 3720 N N . VAL A 1 484 ? -6.562 4.483 2.467 1.00 95.75 484 VAL A N 1
ATOM 3721 C CA . VAL A 1 484 ? -7.717 3.584 2.257 1.00 95.75 484 VAL A CA 1
ATOM 3722 C C . VAL A 1 484 ? -7.433 2.138 2.681 1.00 95.75 484 VAL A C 1
ATOM 3724 O O . VAL A 1 484 ? -8.274 1.260 2.508 1.00 95.75 484 VAL A O 1
ATOM 3727 N N . GLY A 1 485 ? -6.230 1.869 3.183 1.00 96.69 485 GLY A N 1
ATOM 3728 C CA . GLY A 1 485 ? -5.739 0.541 3.528 1.00 96.69 485 GLY A CA 1
ATOM 3729 C C . GLY A 1 485 ? -4.218 0.486 3.457 1.00 96.69 485 GLY A C 1
ATOM 3730 O O . GLY A 1 485 ? -3.566 1.527 3.504 1.00 96.69 485 GLY A O 1
ATOM 3731 N N . TYR A 1 486 ? -3.643 -0.710 3.366 1.00 95.88 486 TYR A N 1
ATOM 3732 C CA . TYR A 1 486 ? -2.191 -0.900 3.432 1.00 95.88 486 TYR A CA 1
ATOM 3733 C C . TYR A 1 486 ? -1.738 -2.241 2.841 1.00 95.88 486 TYR A C 1
ATOM 3735 O O . TYR A 1 486 ? -2.494 -3.216 2.777 1.00 95.88 486 TYR A O 1
ATOM 3743 N N . ARG A 1 487 ? -0.464 -2.276 2.432 1.00 97.75 487 ARG A N 1
ATOM 3744 C CA . ARG A 1 487 ? 0.267 -3.462 1.969 1.00 97.75 487 ARG A CA 1
ATOM 3745 C C . ARG A 1 487 ? 1.212 -3.945 3.063 1.00 97.75 487 ARG A C 1
ATOM 3747 O O . ARG A 1 487 ? 2.144 -3.238 3.420 1.00 97.75 487 ARG A O 1
ATOM 3754 N N . ILE A 1 488 ? 0.989 -5.151 3.588 1.00 98.06 488 ILE A N 1
ATOM 3755 C CA . ILE A 1 488 ? 1.826 -5.735 4.648 1.00 98.06 488 ILE A CA 1
ATOM 3756 C C . ILE A 1 488 ? 2.947 -6.556 4.009 1.00 98.06 488 ILE A C 1
ATOM 3758 O O . ILE A 1 488 ? 2.768 -7.732 3.700 1.00 98.06 488 ILE A O 1
ATOM 3762 N N . PHE A 1 489 ? 4.093 -5.929 3.753 1.00 96.38 489 PHE A N 1
ATOM 3763 C CA . PHE A 1 489 ? 5.195 -6.532 3.010 1.00 96.38 489 PHE A CA 1
ATOM 3764 C C . PHE A 1 489 ? 6.103 -7.367 3.935 1.00 96.38 489 PHE A C 1
ATOM 3766 O O . PHE A 1 489 ? 6.788 -6.815 4.794 1.00 96.38 489 PHE A O 1
ATOM 3773 N N . ALA A 1 490 ? 6.162 -8.699 3.818 1.00 93.38 490 ALA A N 1
ATOM 3774 C CA . ALA A 1 490 ? 5.467 -9.594 2.876 1.00 93.38 490 ALA A CA 1
ATOM 3775 C C . ALA A 1 490 ? 5.200 -10.976 3.507 1.00 93.38 490 ALA A C 1
ATOM 3777 O O . ALA A 1 490 ? 5.728 -11.270 4.583 1.00 93.38 490 ALA A O 1
ATOM 3778 N N . PHE A 1 491 ? 4.432 -11.837 2.820 1.00 97.19 491 PHE A N 1
ATOM 3779 C CA . PHE A 1 491 ? 4.110 -13.210 3.246 1.00 97.19 491 PHE A CA 1
ATOM 3780 C C . PHE A 1 491 ? 5.283 -13.994 3.872 1.00 97.19 491 PHE A C 1
ATOM 3782 O O . PHE A 1 491 ? 5.119 -14.454 5.004 1.00 97.19 491 PHE A O 1
ATOM 3789 N N . PRO A 1 492 ? 6.475 -14.107 3.242 1.00 95.56 492 PRO A N 1
ATOM 3790 C CA . PRO A 1 492 ? 7.582 -14.900 3.794 1.00 95.56 492 PRO A CA 1
ATOM 3791 C C . PRO A 1 492 ? 8.191 -14.327 5.084 1.00 95.56 492 PRO A C 1
ATOM 3793 O O . PRO A 1 492 ? 8.974 -15.006 5.746 1.00 95.56 492 PRO A O 1
ATOM 3796 N N . HIS A 1 493 ? 7.874 -13.082 5.448 1.00 95.19 493 HIS A N 1
ATOM 3797 C CA . HIS A 1 493 ? 8.418 -12.412 6.634 1.00 95.19 493 HIS A CA 1
ATOM 3798 C C . HIS A 1 493 ? 7.444 -12.415 7.818 1.00 95.19 493 HIS A C 1
ATOM 3800 O O . HIS A 1 493 ? 7.837 -12.121 8.947 1.00 95.19 493 HIS A O 1
ATOM 3806 N N . LEU A 1 494 ? 6.171 -12.753 7.596 1.00 96.06 494 LEU A N 1
ATOM 3807 C CA . LEU A 1 494 ? 5.161 -12.752 8.649 1.00 96.06 494 LEU A CA 1
ATOM 3808 C C . LEU A 1 494 ? 5.374 -13.909 9.638 1.00 96.06 494 LEU A C 1
ATOM 3810 O O . LEU A 1 494 ? 5.200 -15.084 9.316 1.00 96.06 494 LEU A O 1
ATOM 3814 N N . LYS A 1 495 ? 5.689 -13.553 10.886 1.00 95.56 495 LYS A N 1
ATOM 3815 C CA . LYS A 1 495 ? 5.778 -14.457 12.037 1.00 95.56 495 LYS A CA 1
ATOM 3816 C C . LYS A 1 495 ? 4.403 -14.665 12.676 1.00 95.56 495 LYS A C 1
ATOM 3818 O O . LYS A 1 495 ? 3.473 -13.889 12.458 1.00 95.56 495 LYS A O 1
ATOM 3823 N N . ALA A 1 496 ? 4.281 -15.683 13.529 1.00 95.88 496 ALA A N 1
ATOM 3824 C CA . ALA A 1 496 ? 3.030 -16.016 14.221 1.00 95.88 496 ALA A CA 1
ATOM 3825 C C . ALA A 1 496 ? 2.426 -14.834 15.010 1.00 95.88 496 ALA A C 1
ATOM 3827 O O . ALA A 1 496 ? 1.207 -14.671 15.051 1.00 95.88 496 ALA A O 1
ATOM 3828 N N . GLU A 1 497 ? 3.268 -13.991 15.610 1.00 95.12 497 GLU A N 1
ATOM 3829 C CA . GLU A 1 497 ? 2.836 -12.784 16.322 1.00 95.12 497 GLU A CA 1
ATOM 3830 C C . GLU A 1 497 ? 2.232 -11.722 15.396 1.00 95.12 497 GLU A C 1
ATOM 3832 O O . GLU A 1 497 ? 1.205 -11.146 15.750 1.00 95.12 497 GLU A O 1
ATOM 3837 N N . HIS A 1 498 ? 2.772 -11.537 14.186 1.00 97.25 498 HIS A N 1
ATOM 3838 C CA . HIS A 1 498 ? 2.208 -10.632 13.179 1.00 97.25 498 HIS A CA 1
ATOM 3839 C C . HIS A 1 498 ? 0.842 -11.127 12.705 1.00 97.25 498 HIS A C 1
ATOM 3841 O O . HIS A 1 498 ? -0.137 -10.382 12.749 1.00 97.25 498 HIS A O 1
ATOM 3847 N N . TRP A 1 499 ? 0.748 -12.412 12.343 1.00 97.62 499 TRP A N 1
ATOM 3848 C CA . TRP A 1 499 ? -0.520 -13.040 11.961 1.00 97.62 499 TRP A CA 1
ATOM 3849 C C . TRP A 1 499 ? -1.578 -12.877 13.056 1.00 97.62 499 TRP A C 1
ATOM 3851 O O . TRP A 1 499 ? -2.709 -12.489 12.774 1.00 97.62 499 TRP A O 1
ATOM 3861 N N . ARG A 1 500 ? -1.209 -13.110 14.322 1.00 96.81 500 ARG A N 1
ATOM 3862 C CA . ARG A 1 500 ? -2.115 -12.947 15.465 1.00 96.81 500 ARG A CA 1
ATOM 3863 C C . ARG A 1 500 ? -2.523 -11.490 15.685 1.00 96.81 500 ARG A C 1
ATOM 3865 O O . ARG A 1 500 ? -3.697 -11.247 15.960 1.00 96.81 500 ARG A O 1
ATOM 3872 N N . ALA A 1 501 ? -1.583 -10.551 15.614 1.00 97.00 501 ALA A N 1
ATOM 3873 C CA . ALA A 1 501 ? -1.843 -9.130 15.830 1.00 97.00 501 ALA A CA 1
ATOM 3874 C C . ALA A 1 501 ? -2.783 -8.554 14.767 1.00 97.00 501 ALA A C 1
ATOM 3876 O O . ALA A 1 501 ? -3.686 -7.794 15.107 1.00 97.00 501 ALA A O 1
ATOM 3877 N N . LEU A 1 502 ? -2.639 -8.978 13.511 1.00 98.19 502 LEU A N 1
ATOM 3878 C CA . LEU A 1 502 ? -3.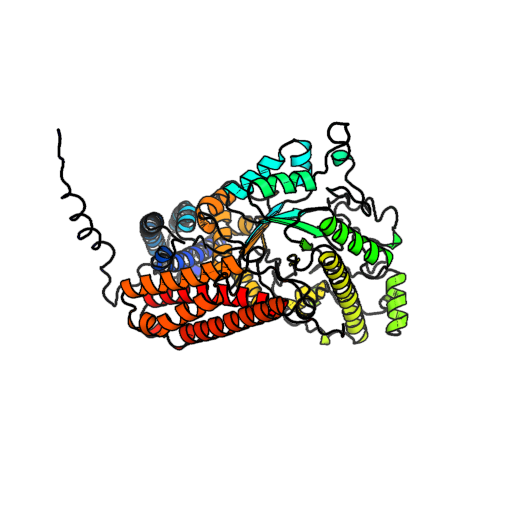574 -8.635 12.444 1.00 98.19 502 LEU A CA 1
ATOM 3879 C C . LEU A 1 502 ? -4.929 -9.320 12.673 1.00 98.19 502 LEU A C 1
ATOM 3881 O O . LEU A 1 502 ? -5.916 -8.638 12.946 1.00 98.19 502 LEU A O 1
ATOM 3885 N N . ALA A 1 503 ? -4.969 -10.657 12.685 1.00 98.06 503 ALA A N 1
ATOM 3886 C CA . ALA A 1 503 ? -6.206 -11.447 12.715 1.00 98.06 503 ALA A CA 1
ATOM 3887 C C . ALA A 1 503 ? -7.100 -11.173 13.931 1.00 98.06 503 ALA A C 1
ATOM 3889 O O . ALA A 1 503 ? -8.320 -11.257 13.852 1.00 98.06 503 ALA A O 1
ATOM 3890 N N . LYS A 1 504 ? -6.499 -10.885 15.089 1.00 96.94 504 LYS A N 1
ATOM 3891 C CA . LYS A 1 504 ? -7.222 -10.619 16.343 1.00 96.94 504 LYS A CA 1
ATOM 3892 C C . LYS A 1 504 ? -7.184 -9.146 16.749 1.00 96.94 504 LYS A C 1
ATOM 3894 O O . LYS A 1 504 ? -7.637 -8.833 17.850 1.00 96.94 504 LYS A O 1
ATOM 3899 N N . GLY A 1 505 ? -6.598 -8.289 15.916 1.00 97.25 505 GLY A N 1
ATOM 3900 C CA . GLY A 1 505 ? -6.442 -6.857 16.135 1.00 97.25 505 GLY A CA 1
ATOM 3901 C C . GLY A 1 505 ? -7.026 -6.067 14.967 1.00 97.25 505 GLY A C 1
ATOM 3902 O O . GLY A 1 505 ? -8.246 -6.008 14.802 1.00 97.25 505 GLY A O 1
ATOM 3903 N N . ALA A 1 506 ? -6.167 -5.471 14.140 1.00 96.94 506 ALA A N 1
ATOM 3904 C CA . ALA A 1 506 ? -6.585 -4.573 13.058 1.00 96.94 506 ALA A CA 1
ATOM 3905 C C . ALA A 1 506 ? -7.533 -5.235 12.036 1.00 96.94 506 ALA A C 1
ATOM 3907 O O . ALA A 1 506 ? -8.408 -4.579 11.478 1.00 96.94 506 ALA A O 1
ATOM 3908 N N . PHE A 1 507 ? -7.431 -6.549 11.828 1.00 98.00 507 PHE A N 1
ATOM 3909 C CA . PHE A 1 507 ? -8.235 -7.307 10.863 1.00 98.00 507 PHE A CA 1
ATOM 3910 C C . PHE A 1 507 ? -9.304 -8.197 11.506 1.00 98.00 507 PHE A C 1
ATOM 3912 O O . PHE A 1 507 ? -9.886 -9.043 10.830 1.00 98.00 507 PHE A O 1
ATOM 3919 N N . ARG A 1 508 ? -9.603 -8.003 12.800 1.00 96.88 508 ARG A N 1
ATOM 3920 C CA . ARG A 1 508 ? -10.533 -8.870 13.547 1.00 96.88 508 ARG A CA 1
ATOM 3921 C C . ARG A 1 508 ? -11.939 -8.950 12.944 1.00 96.88 508 ARG A C 1
ATOM 3923 O O . ARG A 1 508 ? -12.663 -9.906 13.211 1.00 96.88 508 ARG A O 1
ATOM 3930 N N . ARG A 1 509 ? -12.347 -7.939 12.169 1.00 96.06 509 ARG A N 1
ATOM 3931 C CA . ARG A 1 509 ? -13.598 -7.922 11.406 1.00 96.06 509 ARG A CA 1
ATOM 3932 C C . ARG A 1 509 ? -13.299 -7.880 9.906 1.00 96.06 509 ARG A C 1
ATOM 3934 O O . ARG A 1 509 ? -12.334 -7.222 9.511 1.00 96.06 509 ARG A O 1
ATOM 3941 N N . PRO A 1 510 ? -14.127 -8.521 9.062 1.00 96.44 510 PRO A N 1
ATOM 3942 C CA . PRO A 1 510 ? -14.047 -8.350 7.614 1.00 96.44 510 PRO A CA 1
ATOM 3943 C C . PRO A 1 510 ? -14.166 -6.876 7.212 1.00 96.44 510 PRO A C 1
ATOM 3945 O O . PRO A 1 510 ? -14.892 -6.119 7.859 1.00 96.44 510 PRO A O 1
ATOM 3948 N N . ALA A 1 511 ? -13.487 -6.499 6.129 1.00 97.75 511 ALA A N 1
ATOM 3949 C CA . ALA A 1 511 ? -13.565 -5.163 5.555 1.00 97.75 511 ALA A CA 1
ATOM 3950 C C . ALA A 1 511 ? -13.837 -5.209 4.053 1.00 97.75 511 ALA A C 1
ATOM 3952 O O . ALA A 1 511 ? -13.265 -6.040 3.340 1.00 97.75 511 ALA A O 1
ATOM 3953 N N . THR A 1 512 ? -14.668 -4.279 3.590 1.00 98.06 512 THR A N 1
ATOM 3954 C CA . THR A 1 512 ? -14.937 -4.055 2.169 1.00 98.06 512 THR A CA 1
ATOM 3955 C C . THR A 1 512 ? -13.726 -3.402 1.525 1.00 98.06 512 THR A C 1
ATOM 3957 O O . THR A 1 512 ? -13.180 -2.433 2.058 1.00 98.06 512 THR A O 1
ATOM 3960 N N . ASN A 1 513 ? -13.308 -3.927 0.376 1.00 98.00 513 ASN A N 1
ATOM 3961 C CA . ASN A 1 513 ? -12.166 -3.408 -0.359 1.00 98.00 513 ASN A CA 1
ATOM 3962 C C . ASN A 1 513 ? -12.604 -2.213 -1.239 1.00 98.00 513 ASN A C 1
ATOM 3964 O O . ASN A 1 513 ? -13.297 -2.416 -2.238 1.00 98.00 513 ASN A O 1
ATOM 3968 N N . PRO A 1 514 ? -12.185 -0.969 -0.927 1.00 97.44 514 PRO A N 1
ATOM 3969 C CA . PRO A 1 514 ? -12.608 0.223 -1.665 1.00 97.44 514 PRO A CA 1
ATOM 3970 C C . PRO A 1 514 ? -12.071 0.298 -3.100 1.00 97.44 514 PRO A C 1
ATOM 3972 O O . PRO A 1 514 ? -12.567 1.105 -3.881 1.00 97.44 514 PRO A O 1
ATOM 3975 N N . VAL A 1 515 ? -11.072 -0.513 -3.458 1.00 97.38 515 VAL A N 1
ATOM 3976 C CA . VAL A 1 515 ? -10.443 -0.501 -4.787 1.00 97.38 515 VAL A CA 1
ATOM 3977 C C . VAL A 1 515 ? -11.243 -1.335 -5.787 1.00 97.38 515 VAL A C 1
ATOM 3979 O O . VAL A 1 515 ? -11.395 -0.927 -6.934 1.00 97.38 515 VAL A O 1
ATOM 3982 N N . VAL A 1 516 ? -11.773 -2.481 -5.350 1.00 96.06 516 VAL A N 1
ATOM 3983 C CA . VAL A 1 516 ? -12.561 -3.400 -6.196 1.00 96.06 516 VAL A CA 1
ATOM 3984 C C . VAL A 1 516 ? -14.072 -3.204 -6.028 1.00 96.06 516 VAL A C 1
ATOM 3986 O O . VAL A 1 516 ? -14.826 -3.421 -6.971 1.00 96.06 516 VAL A O 1
ATOM 3989 N N . GLU A 1 517 ? -14.524 -2.710 -4.868 1.00 95.31 517 GLU A N 1
ATOM 3990 C CA . GLU A 1 517 ? -15.939 -2.446 -4.563 1.00 95.31 517 GLU A CA 1
ATOM 3991 C C . GLU A 1 517 ? -16.184 -1.003 -4.058 1.00 95.31 517 GLU A C 1
ATOM 3993 O O . GLU A 1 517 ? -16.775 -0.796 -2.989 1.00 95.31 517 GLU A O 1
ATOM 3998 N N . PRO A 1 518 ? -15.785 0.040 -4.816 1.00 95.75 518 PRO A N 1
ATOM 3999 C CA . PRO A 1 518 ? -15.819 1.430 -4.352 1.00 95.75 518 PRO A CA 1
ATOM 4000 C C . PRO A 1 518 ? -17.214 1.901 -3.922 1.00 95.75 518 PRO A C 1
ATOM 4002 O O . PRO A 1 518 ? -17.362 2.581 -2.909 1.00 95.75 518 PRO A O 1
ATOM 4005 N N . ALA A 1 519 ? -18.269 1.516 -4.647 1.00 94.88 519 ALA A N 1
ATOM 4006 C CA . ALA A 1 519 ? -19.638 1.906 -4.308 1.00 94.88 519 ALA A CA 1
ATOM 4007 C C . ALA A 1 519 ? -20.127 1.280 -2.987 1.00 94.88 519 ALA A C 1
ATOM 4009 O O . ALA A 1 519 ? -20.814 1.942 -2.205 1.00 94.88 519 ALA A O 1
ATOM 4010 N N . ALA A 1 520 ? -19.772 0.017 -2.722 1.00 95.88 520 ALA A N 1
ATOM 4011 C CA . ALA A 1 520 ? -20.115 -0.653 -1.468 1.00 95.88 520 ALA A CA 1
ATOM 4012 C C . ALA A 1 520 ? -19.349 -0.034 -0.292 1.00 95.88 520 ALA A C 1
ATOM 4014 O O . ALA A 1 520 ? -19.958 0.288 0.728 1.00 95.88 520 ALA A O 1
ATOM 4015 N N . ALA A 1 521 ? -18.057 0.237 -0.485 1.00 97.56 521 ALA A N 1
ATOM 4016 C CA . ALA A 1 521 ? -17.225 0.951 0.475 1.00 97.56 521 ALA A CA 1
ATOM 4017 C C . ALA A 1 521 ? -17.798 2.337 0.826 1.00 97.56 521 ALA A C 1
ATOM 4019 O O . ALA A 1 521 ? -17.947 2.670 2.000 1.00 97.56 521 ALA A O 1
ATOM 4020 N N . ALA A 1 522 ? -18.206 3.130 -0.171 1.00 97.69 522 ALA A N 1
ATOM 4021 C CA . ALA A 1 522 ? -18.783 4.455 0.065 1.00 97.69 522 ALA A CA 1
ATOM 4022 C C . ALA A 1 522 ? -20.100 4.391 0.853 1.00 97.69 522 ALA A C 1
ATOM 4024 O O . ALA A 1 522 ? -20.308 5.191 1.766 1.00 97.69 522 ALA A O 1
ATOM 4025 N N . ARG A 1 523 ? -20.983 3.431 0.539 1.00 97.12 523 ARG A N 1
ATOM 4026 C CA . ARG A 1 523 ? -22.208 3.191 1.324 1.00 97.12 523 ARG A CA 1
ATOM 4027 C C . ARG A 1 523 ? -21.890 2.889 2.776 1.00 97.12 523 ARG A C 1
ATOM 4029 O O . ARG A 1 523 ? -22.491 3.476 3.667 1.00 97.12 523 ARG A O 1
ATOM 4036 N N . GLN A 1 524 ? -20.944 1.991 2.997 1.00 97.06 524 GLN A N 1
ATOM 4037 C CA . GLN A 1 524 ? -20.587 1.536 4.326 1.00 97.06 524 GLN A CA 1
ATOM 4038 C C . GLN A 1 524 ? -20.001 2.660 5.187 1.00 97.06 524 GLN A C 1
ATOM 4040 O O . GLN A 1 524 ? -20.432 2.814 6.324 1.00 97.06 524 GLN A O 1
ATOM 4045 N N . LEU A 1 525 ? -19.135 3.513 4.630 1.00 97.75 525 LEU A N 1
ATOM 4046 C CA . LEU A 1 525 ? -18.612 4.698 5.328 1.00 97.75 525 LEU A CA 1
ATOM 4047 C C . LEU A 1 525 ? -19.712 5.712 5.680 1.00 97.75 525 LEU A C 1
ATOM 4049 O O . LEU A 1 525 ? -19.692 6.316 6.751 1.00 97.75 525 LEU A O 1
ATOM 4053 N N . VAL A 1 526 ? -20.702 5.903 4.800 1.00 97.75 526 VAL A N 1
ATOM 4054 C CA . VAL A 1 526 ? -21.852 6.769 5.108 1.00 97.75 526 VAL A CA 1
ATOM 4055 C C . VAL A 1 526 ? -22.706 6.177 6.231 1.00 97.75 526 VAL A C 1
ATOM 4057 O O . VAL A 1 526 ? -23.131 6.914 7.120 1.00 97.75 526 VAL A O 1
ATOM 4060 N N . GLU A 1 527 ? -22.939 4.865 6.232 1.00 96.81 527 GLU A N 1
ATOM 4061 C CA . GLU A 1 527 ? -23.666 4.196 7.316 1.00 96.81 527 GLU A CA 1
ATOM 4062 C C . GLU A 1 527 ? -22.888 4.227 8.642 1.00 96.81 527 GLU A C 1
ATOM 4064 O O . GLU A 1 527 ? -23.487 4.456 9.693 1.00 96.81 527 GLU A O 1
ATOM 4069 N N . GLU A 1 528 ? -21.558 4.106 8.620 1.00 96.81 528 GLU A N 1
ATOM 4070 C CA . GLU A 1 528 ? -20.722 4.335 9.805 1.00 96.81 528 GLU A CA 1
ATOM 4071 C C . GLU A 1 528 ? -20.880 5.758 10.342 1.00 96.81 528 GLU A C 1
ATOM 4073 O O . GLU A 1 528 ? -21.120 5.938 11.536 1.00 96.81 528 GLU A O 1
ATOM 4078 N N . ALA A 1 529 ? -20.841 6.773 9.473 1.00 96.81 529 ALA A N 1
ATOM 4079 C CA . ALA A 1 529 ? -21.066 8.158 9.878 1.00 96.81 529 ALA A CA 1
ATOM 4080 C C . ALA A 1 529 ? -22.459 8.360 10.509 1.00 96.81 529 ALA A C 1
ATOM 4082 O O . ALA A 1 529 ? -22.592 9.101 11.486 1.00 96.81 529 ALA A O 1
ATOM 4083 N N . LYS A 1 530 ? -23.499 7.671 10.012 1.00 95.69 530 LYS A N 1
ATOM 4084 C CA . LYS A 1 530 ? -24.840 7.685 10.631 1.00 95.69 530 LYS A CA 1
ATOM 4085 C C . LYS A 1 530 ? -24.840 7.056 12.019 1.00 95.69 530 LYS A C 1
ATOM 4087 O O . LYS A 1 530 ? -25.404 7.633 12.950 1.00 95.69 530 LYS A O 1
ATOM 4092 N N . LEU A 1 531 ? -24.223 5.882 12.165 1.00 95.56 531 LEU A N 1
ATOM 4093 C CA . LEU A 1 531 ? -24.121 5.183 13.448 1.00 95.56 531 LEU A CA 1
ATOM 4094 C C . LEU A 1 531 ? -23.353 6.017 14.477 1.00 95.56 531 LEU A C 1
ATOM 4096 O O . LEU A 1 531 ? -23.792 6.111 15.624 1.00 95.56 531 LEU A O 1
ATOM 4100 N N . LEU A 1 532 ? -22.270 6.677 14.057 1.00 94.75 532 LEU A N 1
ATOM 4101 C CA . LEU A 1 532 ? -21.525 7.614 14.894 1.00 94.75 532 LEU A CA 1
ATOM 4102 C C . LEU A 1 532 ? -22.406 8.773 15.348 1.00 94.75 532 LEU A C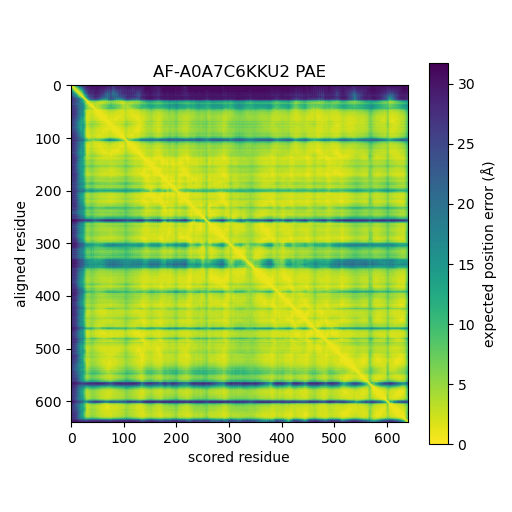 1
ATOM 4104 O O . LEU A 1 532 ? -22.491 9.012 16.544 1.00 94.75 532 LEU A O 1
ATOM 4108 N N . LEU A 1 533 ? -23.112 9.459 14.443 1.00 93.50 533 LEU A N 1
ATOM 4109 C CA . LEU A 1 533 ? -23.992 10.569 14.832 1.00 93.50 533 LEU A CA 1
ATOM 4110 C C . LEU A 1 533 ? -25.086 10.127 15.813 1.00 93.50 533 LEU A C 1
ATOM 4112 O O . LEU A 1 533 ? -25.357 10.827 16.786 1.00 93.50 533 LEU A O 1
ATOM 4116 N N . LYS A 1 534 ? -25.672 8.943 15.614 1.00 92.19 534 LYS A N 1
ATOM 4117 C CA . LYS A 1 534 ? -26.637 8.383 16.567 1.00 92.19 534 LYS A CA 1
ATOM 4118 C C . LYS A 1 534 ? -25.999 8.129 17.938 1.00 92.19 534 LYS A C 1
ATOM 4120 O O . LYS A 1 534 ? -26.557 8.531 18.955 1.00 92.19 534 LYS A O 1
ATOM 4125 N N . GLY A 1 535 ? -24.830 7.492 17.975 1.00 91.12 535 GLY A N 1
ATOM 4126 C CA . GLY A 1 535 ? -24.119 7.218 19.225 1.00 91.12 535 GLY A CA 1
ATOM 4127 C C . GLY A 1 535 ? -23.631 8.489 19.931 1.00 91.12 535 GLY A C 1
ATOM 4128 O O . GLY A 1 535 ? -23.669 8.567 21.156 1.00 91.12 535 GLY A O 1
ATOM 4129 N N . LEU A 1 536 ? -23.248 9.521 19.175 1.00 91.06 536 LEU A N 1
ATOM 4130 C CA . LEU A 1 536 ? -22.896 10.842 19.697 1.00 91.06 536 LEU A CA 1
ATOM 4131 C C . LEU A 1 536 ? -24.095 11.529 20.359 1.00 91.06 536 LEU A C 1
ATOM 4133 O O . LEU A 1 536 ? -23.937 12.135 21.417 1.00 91.06 536 LEU A O 1
ATOM 4137 N N . GLN A 1 537 ? -25.297 11.377 19.798 1.00 89.81 537 GLN A N 1
ATOM 4138 C CA . GLN A 1 537 ? -26.523 11.886 20.414 1.00 89.81 537 GLN A CA 1
ATOM 4139 C C . GLN A 1 537 ? -26.754 11.249 21.788 1.00 89.81 537 GLN A C 1
ATOM 4141 O O . GLN A 1 537 ? -27.016 11.950 22.758 1.00 89.81 537 GLN A O 1
ATOM 4146 N N . GLU A 1 538 ? -26.606 9.926 21.884 1.00 88.69 538 GLU A N 1
ATOM 4147 C CA . GLU A 1 538 ? -26.725 9.181 23.146 1.00 88.69 538 GLU A CA 1
ATOM 4148 C C . GLU A 1 538 ? -25.607 9.540 24.146 1.00 88.69 538 GLU A C 1
ATOM 4150 O O . GLU A 1 538 ? -25.784 9.411 25.357 1.00 88.69 538 GLU A O 1
ATOM 4155 N N . ALA A 1 539 ? -24.462 10.017 23.650 1.00 86.25 539 ALA A N 1
ATOM 4156 C CA . ALA A 1 539 ? -23.298 10.402 24.441 1.00 86.25 539 ALA A CA 1
ATOM 4157 C C . ALA A 1 539 ? -23.306 11.867 24.934 1.00 86.25 539 ALA A C 1
ATOM 4159 O O . ALA A 1 539 ? -22.359 12.249 25.636 1.00 86.25 539 ALA A O 1
ATOM 4160 N N . GLY A 1 540 ? -24.350 12.646 24.614 1.00 88.12 540 GLY A N 1
ATOM 4161 C CA . GLY A 1 540 ? -24.530 14.040 25.049 1.00 88.12 540 GLY A CA 1
ATOM 4162 C C . GLY A 1 540 ? -23.972 15.103 24.093 1.00 88.12 540 GLY A C 1
ATOM 4163 O O . GLY A 1 540 ? -23.631 16.198 24.535 1.00 88.12 540 GLY A O 1
ATOM 4164 N N . PHE A 1 541 ? -23.830 14.777 22.802 1.00 89.19 541 PHE A N 1
ATOM 4165 C CA . PHE A 1 541 ? -23.405 15.703 21.740 1.00 89.19 541 PHE A CA 1
ATOM 4166 C C . PHE A 1 541 ? -24.597 16.148 20.868 1.00 89.19 541 PHE A C 1
ATOM 4168 O O . PHE A 1 541 ? -24.549 16.124 19.635 1.00 89.19 541 PHE A O 1
ATOM 4175 N N . GLU A 1 542 ? -25.735 16.499 21.479 1.00 87.94 542 GLU A N 1
ATOM 4176 C CA . GLU A 1 542 ? -26.975 16.774 20.739 1.00 87.94 542 GLU A CA 1
ATOM 4177 C C . GLU A 1 542 ? -26.865 17.995 19.815 1.00 87.94 542 GLU A C 1
ATOM 4179 O O . GLU A 1 542 ? -27.517 18.038 18.769 1.00 87.94 542 GLU A O 1
ATOM 4184 N N . LYS A 1 543 ? -26.038 18.987 20.170 1.00 86.50 543 LYS A N 1
ATOM 4185 C CA . LYS A 1 543 ? -25.829 20.193 19.352 1.00 86.50 543 LYS A CA 1
ATOM 4186 C C . LYS A 1 543 ? -25.100 19.864 18.053 1.00 86.50 543 LYS A C 1
ATOM 4188 O O . LYS A 1 543 ? -25.493 20.343 16.988 1.00 86.50 543 LYS A O 1
ATOM 4193 N N . GLU A 1 544 ? -24.070 19.032 18.141 1.00 86.19 544 GLU A N 1
ATOM 4194 C CA . GLU A 1 544 ? -23.258 18.564 17.019 1.00 86.19 544 GLU A CA 1
ATOM 4195 C C . GLU A 1 544 ? -24.114 17.707 16.082 1.00 86.19 544 GLU A C 1
ATOM 4197 O O . GLU A 1 544 ? -24.144 17.924 14.868 1.00 86.19 544 GLU A O 1
ATOM 4202 N N . VAL A 1 545 ? -24.908 16.794 16.648 1.00 85.75 545 VAL A N 1
ATOM 4203 C CA . VAL A 1 545 ? -25.818 15.936 15.879 1.00 85.75 545 VAL A CA 1
ATOM 4204 C C . VAL A 1 545 ? -26.906 16.750 15.179 1.00 85.75 545 VAL A C 1
ATOM 4206 O O . VAL A 1 545 ? -27.156 16.538 13.991 1.00 85.75 545 VAL A O 1
ATOM 4209 N N . ALA A 1 546 ? -27.513 17.729 15.857 1.00 87.25 546 ALA A N 1
ATOM 4210 C CA . ALA A 1 546 ? -28.503 18.616 15.245 1.00 87.25 546 ALA A CA 1
ATOM 4211 C C . ALA A 1 546 ? -27.920 19.431 14.076 1.00 87.25 546 ALA A C 1
ATOM 4213 O O . ALA A 1 546 ? -28.634 19.737 13.119 1.00 87.25 546 ALA A O 1
ATOM 4214 N N . ARG A 1 547 ? -26.621 19.755 14.121 1.00 86.81 547 ARG A N 1
ATOM 4215 C CA . ARG A 1 547 ? -25.924 20.476 13.049 1.00 86.81 547 ARG A CA 1
ATOM 4216 C C . ARG A 1 547 ? -25.716 19.610 11.801 1.00 86.81 547 ARG A C 1
ATOM 4218 O O . ARG A 1 547 ? -25.874 20.121 10.691 1.00 86.81 547 ARG A O 1
ATOM 4225 N N . TRP A 1 548 ? -25.374 18.330 11.961 1.00 88.94 548 TRP A N 1
ATOM 4226 C CA . TRP A 1 548 ? -24.910 17.484 10.847 1.00 88.94 548 TRP A CA 1
ATOM 4227 C C . TRP A 1 548 ? -25.856 16.355 10.430 1.00 88.94 548 TRP A C 1
ATOM 4229 O O . TRP A 1 548 ? -25.650 15.761 9.372 1.00 88.94 548 TRP A O 1
ATOM 4239 N N . GLY A 1 549 ? -26.935 16.084 11.169 1.00 86.00 549 GLY A N 1
ATOM 4240 C CA . GLY A 1 549 ? -27.881 15.012 10.828 1.00 86.00 549 GLY A CA 1
ATOM 4241 C C . GLY A 1 549 ? -28.436 15.113 9.398 1.00 86.00 549 GLY A C 1
ATOM 4242 O O . GLY A 1 549 ? -28.518 14.123 8.679 1.00 86.00 549 GLY A O 1
ATOM 4243 N N . ALA A 1 550 ? -28.721 16.325 8.911 1.00 90.00 550 ALA A N 1
ATOM 4244 C CA . ALA A 1 550 ? -29.171 16.516 7.529 1.00 90.00 550 ALA A CA 1
ATOM 4245 C C . ALA A 1 550 ? -28.073 16.258 6.475 1.00 90.00 550 ALA A C 1
ATOM 4247 O O . ALA A 1 550 ? -28.385 15.973 5.320 1.00 90.00 550 ALA A O 1
ATOM 4248 N N . GLN A 1 551 ? -26.791 16.391 6.830 1.00 92.69 551 GLN A N 1
ATOM 4249 C CA . GLN A 1 551 ? -25.682 16.146 5.905 1.00 92.69 551 GLN A CA 1
ATOM 4250 C C . GLN A 1 551 ? -25.508 14.660 5.635 1.00 92.69 551 GLN A C 1
ATOM 4252 O O . GLN A 1 551 ? -25.419 14.280 4.468 1.00 92.69 551 GLN A O 1
ATOM 4257 N N . VAL A 1 552 ? -25.533 13.825 6.675 1.00 94.31 552 VAL A N 1
ATOM 4258 C CA . VAL A 1 552 ? -25.356 12.381 6.499 1.00 94.31 552 VAL A CA 1
ATOM 4259 C C . VAL A 1 552 ? -26.490 11.759 5.675 1.00 94.31 552 VAL A C 1
ATOM 4261 O O . VAL A 1 552 ? -26.235 10.939 4.795 1.00 94.31 552 VAL A O 1
ATOM 4264 N N . GLU A 1 553 ? -27.729 12.228 5.856 1.00 94.06 553 GLU A N 1
ATOM 4265 C CA . GLU A 1 553 ? -28.869 11.780 5.045 1.00 94.06 553 GLU A CA 1
ATOM 4266 C C . GLU A 1 553 ? -28.739 12.201 3.577 1.00 94.06 553 GLU A C 1
ATOM 4268 O O . GLU A 1 553 ? -29.084 11.439 2.673 1.00 94.06 553 GLU A O 1
ATOM 4273 N N . ARG A 1 554 ? -28.176 13.387 3.306 1.00 93.94 554 ARG A N 1
ATOM 4274 C CA . ARG A 1 554 ? -27.848 13.789 1.931 1.00 93.94 554 ARG A CA 1
ATOM 4275 C C . ARG A 1 554 ? -26.774 12.894 1.320 1.00 93.94 554 ARG A C 1
ATOM 4277 O O . ARG A 1 554 ? -26.924 12.510 0.164 1.00 93.94 554 ARG A O 1
ATOM 4284 N N . LEU A 1 555 ? -25.718 12.549 2.061 1.00 95.75 555 LEU A N 1
ATOM 4285 C CA . LEU A 1 555 ? -24.678 11.640 1.560 1.00 95.75 555 LEU A CA 1
ATOM 4286 C C . LEU A 1 555 ? -25.248 10.256 1.224 1.00 95.75 555 LEU A C 1
ATOM 4288 O O . LEU A 1 555 ? -24.916 9.705 0.176 1.00 95.75 555 LEU A O 1
ATOM 4292 N N . ALA A 1 556 ? -26.169 9.742 2.042 1.00 94.81 556 ALA A N 1
ATOM 4293 C CA . ALA A 1 556 ? -26.812 8.447 1.814 1.00 94.81 556 ALA A CA 1
ATOM 4294 C C . ALA A 1 556 ? -27.606 8.379 0.502 1.00 94.81 556 ALA A C 1
ATOM 4296 O O . ALA A 1 556 ? -27.661 7.334 -0.141 1.00 94.81 556 ALA A O 1
ATOM 4297 N N . GLN A 1 557 ? -28.178 9.501 0.059 1.00 93.44 557 GLN A N 1
ATOM 4298 C CA . GLN A 1 557 ? -28.844 9.568 -1.244 1.00 93.44 557 GLN A CA 1
ATOM 4299 C C . GLN A 1 557 ? -27.860 9.419 -2.408 1.00 93.44 557 GLN A C 1
ATOM 4301 O O . GLN A 1 557 ? -28.247 8.914 -3.457 1.00 93.44 557 GLN A O 1
ATOM 4306 N N . TYR A 1 558 ? -26.610 9.871 -2.260 1.00 92.88 558 TYR A N 1
ATOM 4307 C CA . TYR A 1 558 ? -25.589 9.744 -3.304 1.00 92.88 558 TYR A CA 1
ATOM 4308 C C . TYR A 1 558 ? -24.983 8.349 -3.370 1.00 92.88 558 TYR A C 1
ATOM 4310 O O . TYR A 1 558 ? -24.567 7.943 -4.447 1.00 92.88 558 TYR A O 1
ATOM 4318 N N . THR A 1 559 ? -24.952 7.616 -2.259 1.00 93.44 559 THR A N 1
ATOM 4319 C CA . THR A 1 559 ? -24.380 6.265 -2.214 1.00 93.44 559 THR A CA 1
ATOM 4320 C C . THR A 1 559 ? -25.389 5.156 -2.514 1.00 93.44 559 THR A C 1
ATOM 4322 O O . THR A 1 559 ? -25.013 3.983 -2.576 1.00 93.44 559 THR A O 1
ATOM 4325 N N . SER A 1 560 ? -26.658 5.499 -2.759 1.00 89.75 560 SER A N 1
ATOM 4326 C CA . SER A 1 560 ? -27.708 4.520 -3.042 1.00 89.75 560 SER A CA 1
ATOM 4327 C C . SER A 1 560 ? -27.382 3.661 -4.280 1.00 89.75 560 SER A C 1
ATOM 4329 O O . SER A 1 560 ? -26.743 4.156 -5.215 1.00 89.75 560 SER A O 1
ATOM 4331 N N . PRO A 1 561 ? -27.805 2.382 -4.328 1.00 86.00 561 PRO A N 1
ATOM 4332 C CA . PRO A 1 561 ? -27.548 1.502 -5.473 1.00 86.00 561 PRO A CA 1
ATOM 4333 C C . PRO A 1 561 ? -28.046 2.060 -6.814 1.00 86.00 561 PRO A C 1
ATOM 4335 O O . PRO A 1 561 ? -27.471 1.763 -7.856 1.00 86.00 561 PRO A O 1
ATOM 4338 N N . GLU A 1 562 ? -29.083 2.900 -6.800 1.00 83.31 562 GLU A N 1
ATOM 4339 C CA . GLU A 1 562 ? -29.625 3.551 -7.997 1.00 83.31 562 GLU A CA 1
ATOM 4340 C C . GLU A 1 562 ? -28.687 4.625 -8.563 1.00 83.31 562 GLU A C 1
ATOM 4342 O O . GLU A 1 562 ? -28.739 4.912 -9.759 1.00 83.31 562 GLU A O 1
ATOM 4347 N N . ARG A 1 563 ? -27.851 5.243 -7.717 1.00 83.06 563 ARG A N 1
ATOM 4348 C CA . ARG A 1 563 ? -26.897 6.287 -8.122 1.00 83.06 563 ARG A CA 1
ATOM 4349 C C . ARG A 1 563 ? -25.470 5.768 -8.281 1.00 83.06 563 ARG A C 1
ATOM 4351 O O . ARG A 1 563 ? -24.779 6.216 -9.190 1.00 83.06 563 ARG A O 1
ATOM 4358 N N . LEU A 1 564 ? -25.053 4.832 -7.426 1.00 83.19 564 LEU A N 1
ATOM 4359 C CA . LEU A 1 564 ? -23.750 4.160 -7.440 1.00 83.19 564 LEU A CA 1
ATOM 4360 C C . LEU A 1 564 ? -23.952 2.635 -7.440 1.00 83.19 564 LEU A C 1
ATOM 4362 O O . LEU A 1 564 ? -23.877 1.972 -6.398 1.00 83.19 564 LEU A O 1
ATOM 4366 N N . GLY A 1 565 ? -24.231 2.074 -8.617 1.00 61.84 565 GLY A N 1
ATOM 4367 C CA . GLY A 1 565 ? -24.448 0.630 -8.793 1.00 61.84 565 GLY A CA 1
ATOM 4368 C C . GLY A 1 565 ? -24.309 0.104 -10.225 1.00 61.84 565 GLY A C 1
ATOM 4369 O O . GLY A 1 565 ? -24.434 -1.100 -10.437 1.00 61.84 565 GLY A O 1
ATOM 4370 N N . GLY A 1 566 ? -24.044 0.976 -11.203 1.00 54.56 566 GLY A N 1
ATOM 4371 C CA . GLY A 1 566 ? -23.743 0.577 -12.576 1.00 54.56 566 GLY A CA 1
ATOM 4372 C C . GLY A 1 566 ? -22.262 0.244 -12.725 1.00 54.56 566 GLY A C 1
ATOM 4373 O O . GLY A 1 566 ? -21.419 0.856 -12.080 1.00 54.56 566 GLY A O 1
ATOM 4374 N N . ARG A 1 567 ? -21.923 -0.734 -13.570 1.00 51.28 567 ARG A N 1
ATOM 4375 C CA . ARG A 1 567 ? -20.540 -0.883 -14.038 1.00 51.28 567 ARG A CA 1
ATOM 4376 C C . ARG A 1 567 ? -20.155 0.410 -14.760 1.00 51.28 567 ARG A C 1
ATOM 4378 O O . ARG A 1 567 ? -20.978 0.942 -15.504 1.00 51.28 567 ARG A O 1
ATOM 4385 N N . GLN A 1 568 ? -18.932 0.893 -14.541 1.00 52.44 568 GLN A N 1
ATOM 4386 C CA . GLN A 1 568 ? -18.376 2.063 -15.222 1.00 52.44 568 GLN A CA 1
ATOM 4387 C C . GLN A 1 568 ? -18.268 1.799 -16.728 1.00 52.44 568 GLN A C 1
ATOM 4389 O O . GLN A 1 568 ? -17.215 1.439 -17.248 1.00 52.44 568 GLN A O 1
ATOM 4394 N N . GLU A 1 569 ? -19.377 1.942 -17.442 1.00 53.66 569 GLU A N 1
ATOM 4395 C CA . GLU A 1 569 ? -19.406 1.825 -18.889 1.00 53.66 569 GLU A CA 1
ATOM 4396 C C . GLU A 1 569 ? -19.259 3.212 -19.530 1.00 53.66 569 GLU A C 1
ATOM 4398 O O . GLU A 1 569 ? -19.878 4.190 -19.081 1.00 53.66 569 GLU A O 1
ATOM 4403 N N . PRO A 1 570 ? -18.453 3.337 -20.600 1.00 55.16 570 PRO A N 1
ATOM 4404 C CA . PRO A 1 570 ? -18.367 4.576 -21.353 1.00 55.16 570 PRO A CA 1
ATOM 4405 C C . PRO A 1 570 ? -19.747 4.955 -21.907 1.00 55.16 570 PRO A C 1
ATOM 4407 O O . PRO A 1 570 ? -20.380 4.192 -22.630 1.00 55.16 570 PRO A O 1
ATOM 4410 N N . GLY A 1 571 ? -20.229 6.159 -21.583 1.00 62.50 571 GLY A N 1
ATOM 4411 C CA . GLY A 1 571 ? -21.543 6.620 -22.034 1.00 62.50 571 GLY A CA 1
ATOM 4412 C C . GLY A 1 571 ? -22.185 7.672 -21.125 1.00 62.50 571 GLY A C 1
ATOM 4413 O O . GLY A 1 571 ? -21.532 8.239 -20.246 1.00 62.50 571 GLY A O 1
ATOM 4414 N N . PRO A 1 572 ? -23.472 8.004 -21.341 1.00 66.69 572 PRO A N 1
ATOM 4415 C CA . PRO A 1 572 ? -24.224 8.914 -20.473 1.00 66.69 572 PRO A CA 1
ATOM 4416 C C . PRO A 1 572 ? -24.310 8.437 -19.014 1.00 66.69 572 PRO A C 1
ATOM 4418 O O . PRO A 1 572 ? -24.215 9.263 -18.112 1.00 66.69 572 PRO A O 1
ATOM 4421 N N . GLN A 1 573 ? -24.433 7.124 -18.786 1.00 69.88 573 GLN A N 1
ATOM 4422 C CA . GLN A 1 573 ? -24.517 6.541 -17.441 1.00 69.88 573 GLN A CA 1
ATOM 4423 C C . GLN A 1 573 ? -23.194 6.666 -16.674 1.00 69.88 573 GLN A C 1
ATOM 4425 O O . GLN A 1 573 ? -23.201 7.216 -15.577 1.00 69.88 573 GLN A O 1
ATOM 4430 N N . GLY A 1 574 ? -22.053 6.303 -17.276 1.00 74.81 574 GLY A N 1
ATOM 4431 C CA . GLY A 1 574 ? -20.740 6.500 -16.646 1.00 74.81 574 GLY A CA 1
ATOM 4432 C C . GLY A 1 574 ? -20.427 7.971 -16.335 1.00 74.81 574 GLY A C 1
ATOM 4433 O O . GLY A 1 574 ? -19.878 8.285 -15.282 1.00 74.81 574 GLY A O 1
ATOM 4434 N N . ARG A 1 575 ? -20.862 8.913 -17.189 1.00 79.38 575 ARG A N 1
ATOM 4435 C CA . ARG A 1 575 ? -20.750 10.358 -16.896 1.00 79.38 575 ARG A CA 1
ATOM 4436 C C . ARG A 1 575 ? -21.597 10.782 -15.695 1.00 79.38 575 ARG A C 1
ATOM 4438 O O . ARG A 1 575 ? -21.142 11.586 -14.885 1.00 79.38 575 ARG A O 1
ATOM 4445 N N . GLN A 1 576 ? -22.814 10.257 -15.578 1.00 83.88 576 GLN A N 1
ATOM 4446 C CA . GLN A 1 576 ? -23.691 10.540 -14.442 1.00 83.88 576 GLN A CA 1
ATOM 4447 C C . GLN A 1 576 ? -23.127 9.968 -13.135 1.00 83.88 576 GLN A C 1
ATOM 4449 O O . GLN A 1 576 ? -23.203 10.616 -12.089 1.00 83.88 576 GLN A O 1
ATOM 4454 N N . GLU A 1 577 ? -22.522 8.784 -13.193 1.00 86.12 577 GLU A N 1
ATOM 4455 C CA . GLU A 1 577 ? -21.842 8.180 -12.050 1.00 86.12 577 GLU A CA 1
ATOM 4456 C C . GLU A 1 577 ? -20.622 9.013 -11.625 1.00 86.12 577 GLU A C 1
ATOM 4458 O O . GLU A 1 577 ? -20.493 9.359 -10.452 1.00 86.12 577 GLU A O 1
ATOM 4463 N N . ALA A 1 578 ? -19.782 9.449 -12.571 1.00 86.25 578 ALA A N 1
ATOM 4464 C CA . ALA A 1 578 ? -18.644 10.330 -12.290 1.00 86.25 578 ALA A CA 1
ATOM 4465 C C . ALA A 1 578 ? -19.072 11.656 -11.627 1.00 86.25 578 ALA A C 1
ATOM 4467 O O . ALA A 1 578 ? -18.433 12.120 -10.680 1.00 86.25 578 ALA A O 1
ATOM 4468 N N . LEU A 1 579 ? -20.185 12.253 -12.074 1.00 90.88 579 LEU A N 1
ATOM 4469 C CA . LEU A 1 579 ? -20.777 13.438 -11.437 1.00 90.88 579 LEU A CA 1
ATOM 4470 C C . LEU A 1 579 ? -21.293 13.144 -10.022 1.00 90.88 579 LEU A C 1
ATOM 4472 O O . LEU A 1 579 ? -21.176 13.992 -9.133 1.00 90.88 579 LEU A O 1
ATOM 4476 N N . THR A 1 580 ? -21.848 11.952 -9.802 1.00 94.12 580 THR A N 1
ATOM 4477 C CA . THR A 1 580 ? -22.303 11.499 -8.481 1.00 94.12 580 THR A CA 1
ATOM 4478 C C . THR A 1 580 ? -21.121 11.376 -7.524 1.00 94.12 580 THR A C 1
ATOM 4480 O O . THR A 1 580 ? -21.168 11.947 -6.434 1.00 94.12 580 THR A O 1
ATOM 4483 N N . TRP A 1 581 ? -20.027 10.742 -7.957 1.00 95.12 581 TRP A N 1
ATOM 4484 C CA . TRP A 1 581 ? -18.774 10.677 -7.203 1.00 95.12 581 TRP A CA 1
ATOM 4485 C C . TRP A 1 581 ? -18.200 12.064 -6.900 1.00 95.12 581 TRP A C 1
ATOM 4487 O O . TRP A 1 581 ? -17.850 12.346 -5.756 1.00 95.12 581 TRP A O 1
ATOM 4497 N N . ALA A 1 582 ? -18.161 12.964 -7.889 1.00 95.31 582 ALA A N 1
ATOM 4498 C CA . ALA A 1 582 ? -17.662 14.327 -7.699 1.00 95.31 582 ALA A CA 1
ATOM 4499 C C . ALA A 1 582 ? -18.505 15.115 -6.684 1.00 95.31 582 ALA A C 1
ATOM 4501 O O . ALA A 1 582 ? -17.967 15.838 -5.843 1.00 95.31 582 ALA A O 1
ATOM 4502 N N . THR A 1 583 ? -19.828 14.949 -6.737 1.00 96.38 583 THR A N 1
ATOM 4503 C CA . THR A 1 583 ? -20.751 15.575 -5.785 1.00 96.38 583 THR A CA 1
ATOM 4504 C C . THR A 1 583 ? -20.544 15.014 -4.385 1.00 96.38 583 THR A C 1
ATOM 4506 O O . THR A 1 583 ? -20.456 15.787 -3.432 1.00 96.38 583 THR A O 1
ATOM 4509 N N . LEU A 1 584 ? -20.412 13.691 -4.255 1.00 97.25 584 LEU A N 1
ATOM 4510 C CA . LEU A 1 584 ? -20.128 13.037 -2.983 1.00 97.25 584 LEU A CA 1
ATOM 4511 C C . LEU A 1 584 ? -18.811 13.554 -2.385 1.00 97.25 584 LEU A C 1
ATOM 4513 O O . LEU A 1 584 ? -18.803 13.989 -1.238 1.00 97.25 584 LEU A O 1
ATOM 4517 N N . ALA A 1 585 ? -17.734 13.613 -3.172 1.00 96.88 585 ALA A N 1
ATOM 4518 C CA . ALA A 1 585 ? -16.438 14.136 -2.738 1.00 96.88 585 ALA A CA 1
ATOM 4519 C C . ALA A 1 585 ? -16.527 15.588 -2.233 1.00 96.88 585 ALA A C 1
ATOM 4521 O O . ALA A 1 585 ? -16.008 15.909 -1.163 1.00 96.88 585 ALA A O 1
ATOM 4522 N N . ALA A 1 586 ? -17.225 16.458 -2.970 1.00 97.31 586 ALA A N 1
ATOM 4523 C CA . ALA A 1 586 ? -17.398 17.861 -2.598 1.00 97.31 586 ALA A CA 1
ATOM 4524 C C . ALA A 1 586 ? -18.240 18.035 -1.322 1.00 97.31 586 ALA A C 1
ATOM 4526 O O . ALA A 1 586 ? -17.885 18.830 -0.450 1.00 97.31 586 ALA A O 1
ATOM 4527 N N . GLN A 1 587 ? -19.343 17.290 -1.189 1.00 97.38 587 GLN A N 1
ATOM 4528 C CA . GLN A 1 587 ? -20.209 17.353 -0.006 1.00 97.38 587 GLN A CA 1
ATOM 4529 C C . GLN A 1 587 ? -19.497 16.812 1.239 1.00 97.38 587 GLN A C 1
ATOM 4531 O O . GLN A 1 587 ? -19.551 17.449 2.291 1.00 97.38 587 GLN A O 1
ATOM 4536 N N . THR A 1 588 ? -18.780 15.693 1.113 1.00 97.44 588 THR A N 1
ATOM 4537 C CA . THR A 1 588 ? -17.977 15.127 2.204 1.00 97.44 588 THR A CA 1
ATOM 4538 C C . THR A 1 588 ? -16.853 16.073 2.613 1.00 97.44 588 THR A C 1
ATOM 4540 O O . THR A 1 588 ? -16.688 16.333 3.800 1.00 97.44 588 THR A O 1
ATOM 4543 N N . GLY A 1 589 ? -16.128 16.661 1.653 1.00 96.38 589 GLY A N 1
ATOM 4544 C CA . GLY A 1 589 ? -15.076 17.639 1.943 1.00 96.38 589 GLY A CA 1
ATOM 4545 C C . GLY A 1 589 ? -15.602 18.891 2.649 1.00 96.38 589 GLY A C 1
ATOM 4546 O O . GLY A 1 589 ? -15.001 19.356 3.615 1.00 96.38 589 GLY A O 1
ATOM 4547 N N . SER A 1 590 ? -16.765 19.402 2.229 1.00 96.12 590 SER A N 1
ATOM 4548 C CA . SER A 1 590 ? -17.423 20.523 2.911 1.00 96.12 590 SER A CA 1
ATOM 4549 C C . SER A 1 590 ? -17.821 20.171 4.347 1.00 96.12 590 SER A C 1
ATOM 4551 O O . SER A 1 590 ? -17.648 20.995 5.246 1.00 96.12 590 SER A O 1
ATOM 4553 N N . TRP A 1 591 ? -18.327 18.957 4.582 1.00 95.69 591 TRP A N 1
ATOM 4554 C CA . TRP A 1 591 ? -18.661 18.502 5.930 1.00 95.69 591 TRP A CA 1
ATOM 4555 C C . TRP A 1 591 ? -17.408 18.336 6.799 1.00 95.69 591 TRP A C 1
ATOM 4557 O O . TRP A 1 591 ? -17.377 18.853 7.914 1.00 95.69 591 TRP A O 1
ATOM 4567 N N . LEU A 1 592 ? -16.349 17.710 6.280 1.00 94.88 592 LEU A N 1
ATOM 4568 C CA . LEU A 1 592 ? -15.080 17.552 6.992 1.00 94.88 592 LEU A CA 1
ATOM 4569 C C . LEU A 1 592 ? -14.501 18.905 7.435 1.00 94.88 592 LEU A C 1
ATOM 4571 O O . LEU A 1 592 ? -14.102 19.055 8.589 1.00 94.88 592 LEU A O 1
ATOM 4575 N N . GLU A 1 593 ? -14.513 19.911 6.559 1.00 94.25 593 GLU A N 1
ATOM 4576 C CA . GLU A 1 593 ? -14.042 21.258 6.903 1.00 94.25 593 GLU A CA 1
ATOM 4577 C C . GLU A 1 593 ? -14.908 21.910 7.993 1.00 94.25 593 GLU A C 1
ATOM 4579 O O . GLU A 1 593 ? -14.396 22.526 8.930 1.00 94.25 593 GLU A O 1
ATOM 4584 N N . GLN A 1 594 ? -16.230 21.726 7.936 1.00 92.06 594 GLN A N 1
ATOM 4585 C CA . GLN A 1 594 ? -17.132 22.216 8.981 1.00 92.06 594 GLN A CA 1
ATOM 4586 C C . GLN A 1 594 ? -16.882 21.525 10.319 1.00 92.06 594 GLN A C 1
ATOM 4588 O O . GLN A 1 594 ? -16.882 22.197 11.348 1.00 92.06 594 GLN A O 1
ATOM 4593 N N . VAL A 1 595 ? -16.653 20.211 10.336 1.00 91.56 595 VAL A N 1
ATOM 4594 C CA . VAL A 1 595 ? -16.263 19.492 11.557 1.00 91.56 595 VAL A CA 1
ATOM 4595 C C . VAL A 1 595 ? -14.975 20.096 12.119 1.00 91.56 595 VAL A C 1
ATOM 4597 O O . VAL A 1 595 ? -14.927 20.445 13.299 1.00 91.56 595 VAL A O 1
ATOM 4600 N N . ARG A 1 596 ? -13.973 20.332 11.264 1.00 90.25 596 ARG A N 1
ATOM 4601 C CA . ARG A 1 596 ? -12.669 20.859 11.683 1.00 90.25 596 ARG A CA 1
ATOM 4602 C C . ARG A 1 596 ? -12.720 22.263 12.280 1.00 90.25 596 ARG A C 1
ATOM 4604 O O . ARG A 1 596 ? -12.009 22.544 13.247 1.00 90.25 596 ARG A O 1
ATOM 4611 N N . THR A 1 597 ? -13.557 23.124 11.708 1.00 87.62 597 THR A N 1
ATOM 4612 C CA . THR A 1 597 ? -13.639 24.556 12.043 1.00 87.62 597 THR A CA 1
ATOM 4613 C C . THR A 1 597 ? -14.703 24.889 13.083 1.00 87.62 597 THR A C 1
ATOM 4615 O O . THR A 1 597 ? -14.530 25.829 13.853 1.00 87.62 597 THR A O 1
ATOM 4618 N N . THR A 1 598 ? -15.809 24.140 13.123 1.00 84.44 598 THR A N 1
ATOM 4619 C CA . THR A 1 598 ? -16.979 24.481 13.952 1.00 84.44 598 THR A CA 1
ATOM 4620 C C . THR A 1 598 ? -17.143 23.605 15.192 1.00 84.44 598 THR A C 1
ATOM 4622 O O . THR A 1 598 ? -17.905 23.986 16.084 1.00 84.44 598 THR A O 1
ATOM 4625 N N . TRP A 1 599 ? -16.446 22.464 15.271 1.00 84.12 599 TRP A N 1
ATOM 4626 C CA . TRP A 1 599 ? -16.346 21.642 16.481 1.00 84.12 599 TRP A CA 1
ATOM 4627 C C . TRP A 1 599 ? -15.052 21.994 17.221 1.00 84.12 599 TRP A C 1
ATOM 4629 O O . TRP A 1 599 ? -14.034 21.305 17.118 1.00 84.12 599 TRP A O 1
ATOM 4639 N N . THR A 1 600 ? -15.044 23.133 17.915 1.00 64.56 600 THR A N 1
ATOM 4640 C CA . THR A 1 600 ? -13.862 23.637 18.632 1.00 64.56 600 THR A CA 1
ATOM 4641 C C . THR A 1 600 ? -13.586 22.794 19.877 1.00 64.56 600 THR A C 1
ATOM 4643 O O . THR A 1 600 ? -14.033 23.108 20.978 1.00 64.56 600 THR A O 1
ATOM 4646 N N . ALA A 1 601 ? -12.820 21.720 19.698 1.00 52.94 601 ALA A N 1
ATOM 4647 C CA . ALA A 1 601 ? -12.520 20.738 20.737 1.00 52.94 601 ALA A CA 1
ATOM 4648 C C . ALA A 1 601 ? -11.662 21.285 21.903 1.00 52.94 601 ALA A C 1
ATOM 4650 O O . ALA A 1 601 ? -11.520 20.628 22.935 1.00 52.94 601 ALA A O 1
ATOM 4651 N N . GLU A 1 602 ? -11.106 22.495 21.774 1.00 48.47 602 GLU A N 1
ATOM 4652 C CA . GLU A 1 602 ? -10.390 23.190 22.854 1.00 48.47 602 GLU A CA 1
ATOM 4653 C C . GLU A 1 602 ? -11.318 23.660 23.987 1.00 48.47 602 GLU A C 1
ATOM 4655 O O . GLU A 1 602 ? -10.855 23.826 25.112 1.00 48.47 602 GLU A O 1
ATOM 4660 N N . ALA A 1 603 ? -12.627 23.791 23.738 1.00 49.25 603 ALA A N 1
ATOM 4661 C CA . ALA A 1 603 ? -13.602 24.179 24.760 1.00 49.25 603 ALA A CA 1
ATOM 4662 C C . ALA A 1 603 ? -14.230 22.988 25.525 1.00 49.25 603 ALA A C 1
ATOM 4664 O O . ALA A 1 603 ? -14.905 23.214 26.527 1.00 49.25 603 ALA A O 1
ATOM 4665 N N . GLU A 1 604 ? -14.020 21.734 25.086 1.00 60.09 604 GLU A N 1
ATOM 4666 C CA . GLU A 1 604 ? -14.875 20.587 25.478 1.00 60.09 604 GLU A CA 1
ATOM 4667 C C . GLU A 1 604 ? -14.133 19.341 26.022 1.00 60.09 604 GLU A C 1
ATOM 4669 O O . GLU A 1 604 ? -14.766 18.358 26.408 1.00 60.09 604 GLU A O 1
ATOM 4674 N N . GLY A 1 605 ? -12.798 19.366 26.124 1.00 78.69 605 GLY A N 1
ATOM 4675 C CA . GLY A 1 605 ? -12.014 18.309 26.788 1.00 78.69 605 GLY A CA 1
ATOM 4676 C C . GLY A 1 605 ? -11.625 17.105 25.909 1.00 78.69 605 GLY A C 1
ATOM 4677 O O . GLY A 1 605 ? -11.825 17.085 24.697 1.00 78.69 605 GLY A O 1
ATOM 4678 N N . GLU A 1 606 ? -10.990 16.095 26.516 1.00 81.56 606 GLU A N 1
ATOM 4679 C CA . GLU A 1 606 ? -10.396 14.934 25.819 1.00 81.56 606 GLU A CA 1
ATOM 4680 C C . GLU A 1 606 ? -11.433 14.061 25.098 1.00 81.56 606 GLU A C 1
ATOM 4682 O O . GLU A 1 606 ? -11.221 13.659 23.955 1.00 81.56 606 GLU A O 1
ATOM 4687 N N . ARG A 1 607 ? -12.593 13.850 25.726 1.00 85.50 607 ARG A N 1
ATOM 4688 C CA . ARG A 1 607 ? -13.696 13.053 25.176 1.00 85.50 607 ARG A CA 1
ATOM 4689 C C . ARG A 1 607 ? -14.267 13.652 23.885 1.00 85.50 607 ARG A C 1
ATOM 4691 O O . ARG A 1 607 ? -14.523 12.920 22.935 1.00 85.50 607 ARG A O 1
ATOM 4698 N N . ALA A 1 608 ? -14.406 14.978 23.816 1.00 87.06 608 ALA A N 1
ATOM 4699 C CA . ALA A 1 608 ? -14.847 15.667 22.602 1.00 87.06 608 ALA A CA 1
ATOM 4700 C C . ALA A 1 608 ? -13.805 15.580 21.474 1.00 87.06 608 ALA A C 1
ATOM 4702 O O . ALA A 1 608 ? -14.165 15.356 20.319 1.00 87.06 608 ALA A O 1
ATOM 4703 N N . ARG A 1 609 ? -12.504 15.680 21.798 1.00 88.12 609 ARG A N 1
ATOM 4704 C CA . ARG A 1 609 ? -11.423 15.460 20.818 1.00 88.12 609 ARG A CA 1
ATOM 4705 C C . ARG A 1 609 ? -11.469 14.052 20.225 1.00 88.12 609 ARG A C 1
ATOM 4707 O O . ARG A 1 609 ? -11.356 13.916 19.011 1.00 88.12 609 ARG A O 1
ATOM 4714 N N . ALA A 1 610 ? -11.668 13.033 21.060 1.00 90.88 610 ALA A N 1
ATOM 4715 C CA . ALA A 1 610 ? -11.775 11.645 20.620 1.00 90.88 610 ALA A CA 1
ATOM 4716 C C . ALA A 1 610 ? -13.000 11.419 19.712 1.00 90.88 610 ALA A C 1
ATOM 4718 O O . ALA A 1 610 ? -12.858 10.880 18.616 1.00 90.88 610 ALA A O 1
ATOM 4719 N N . ALA A 1 611 ? -14.178 11.907 20.114 1.00 91.94 611 ALA A N 1
ATOM 4720 C CA . ALA A 1 611 ? -15.403 11.865 19.310 1.00 91.94 611 ALA A CA 1
ATOM 4721 C C . ALA A 1 611 ? -15.206 12.477 17.915 1.00 91.94 611 ALA A C 1
ATOM 4723 O O . ALA A 1 611 ? -15.500 11.857 16.888 1.00 91.94 611 ALA A O 1
ATOM 4724 N N . ARG A 1 612 ? -14.657 13.696 17.893 1.00 91.94 612 ARG A N 1
ATOM 4725 C CA . ARG A 1 612 ? -14.359 14.442 16.674 1.00 91.94 612 ARG A CA 1
ATOM 4726 C C . ARG A 1 612 ? -13.378 13.688 15.781 1.00 91.94 612 ARG A C 1
ATOM 4728 O O . ARG A 1 612 ? -13.638 13.569 14.588 1.00 91.94 612 ARG A O 1
ATOM 4735 N N . ALA A 1 613 ? -12.294 13.149 16.340 1.00 92.62 613 ALA A N 1
ATOM 4736 C CA . ALA A 1 613 ? -11.279 12.419 15.580 1.00 92.62 613 ALA A CA 1
ATOM 4737 C C . ALA A 1 613 ? -11.852 11.189 14.854 1.00 92.62 613 ALA A C 1
ATOM 4739 O O . ALA A 1 613 ? -11.498 10.936 13.702 1.00 92.62 613 ALA A O 1
ATOM 4740 N N . VAL A 1 614 ? -12.767 10.444 15.486 1.00 94.56 614 VAL A N 1
ATOM 4741 C CA . VAL A 1 614 ? -13.415 9.276 14.861 1.00 94.56 614 VAL A CA 1
ATOM 4742 C C . VAL A 1 614 ? -14.332 9.689 13.700 1.00 94.56 614 VAL A C 1
ATOM 4744 O O . VAL A 1 614 ? -14.293 9.068 12.633 1.00 94.56 614 VAL A O 1
ATOM 4747 N N . LEU A 1 615 ? -15.110 10.767 13.859 1.00 94.69 615 LEU A N 1
ATOM 4748 C CA . LEU A 1 615 ? -15.946 11.294 12.774 1.00 94.69 615 LEU A CA 1
ATOM 4749 C C . LEU A 1 615 ? -15.100 11.852 11.621 1.00 94.69 615 LEU A C 1
ATOM 4751 O O . LEU A 1 615 ? -15.350 11.515 10.466 1.00 94.69 615 LEU A O 1
ATOM 4755 N N . GLU A 1 616 ? -14.086 12.672 11.920 1.00 94.62 616 GLU A N 1
ATOM 4756 C CA . GLU A 1 616 ? -13.189 13.240 10.906 1.00 94.62 616 GLU A CA 1
ATOM 4757 C C . GLU A 1 616 ? -12.549 12.157 10.044 1.00 94.62 616 GLU A C 1
ATOM 4759 O O . GLU A 1 616 ? -12.490 12.302 8.825 1.00 94.62 616 GLU A O 1
ATOM 4764 N N . ARG A 1 617 ? -12.114 11.058 10.663 1.00 93.31 617 ARG A N 1
ATOM 4765 C CA . ARG A 1 617 ? -11.496 9.932 9.963 1.00 93.31 617 ARG A CA 1
ATOM 4766 C C . ARG A 1 617 ? -12.451 9.274 8.974 1.00 93.31 617 ARG A C 1
ATOM 4768 O O . ARG A 1 617 ? -12.109 9.130 7.806 1.00 93.31 617 ARG A O 1
ATOM 4775 N N . THR A 1 618 ? -13.673 8.980 9.415 1.00 95.31 618 THR A N 1
ATOM 4776 C CA . THR A 1 618 ? -14.719 8.390 8.562 1.00 95.31 618 THR A CA 1
ATOM 4777 C C . THR A 1 618 ? -14.989 9.270 7.332 1.00 95.31 618 THR A C 1
ATOM 4779 O O . THR A 1 618 ? -15.096 8.785 6.205 1.00 95.31 618 THR A O 1
ATOM 4782 N N . LEU A 1 619 ? -15.044 10.594 7.524 1.00 96.00 619 LEU A N 1
ATOM 4783 C CA . LEU A 1 619 ? -15.241 11.551 6.433 1.00 96.00 619 LEU A CA 1
ATOM 4784 C C . LEU A 1 619 ? -14.015 11.672 5.524 1.00 96.00 619 LEU A C 1
ATOM 4786 O O . LEU A 1 619 ? -14.170 11.774 4.308 1.00 96.00 619 LEU A O 1
ATOM 4790 N N . LEU A 1 620 ? -12.807 11.646 6.087 1.00 95.12 620 LEU A N 1
ATOM 4791 C CA . LEU A 1 620 ? -11.560 11.704 5.328 1.00 95.12 620 LEU A CA 1
ATOM 4792 C C . LEU A 1 620 ? -11.424 10.495 4.393 1.00 95.12 620 LEU A C 1
ATOM 4794 O O . LEU A 1 620 ? -11.081 10.655 3.223 1.00 95.12 620 LEU A O 1
ATOM 4798 N N . GLU A 1 621 ? -11.763 9.301 4.877 1.00 94.69 621 GLU A N 1
ATOM 4799 C CA . GLU A 1 621 ? -11.779 8.068 4.084 1.00 94.69 621 GLU A CA 1
ATOM 4800 C C . GLU A 1 621 ? -12.784 8.144 2.932 1.00 94.69 621 GLU A C 1
ATOM 4802 O O . GLU A 1 621 ? -12.451 7.849 1.781 1.00 94.69 621 GLU A O 1
ATOM 4807 N N . LEU A 1 622 ? -14.006 8.603 3.224 1.00 96.88 622 LEU A N 1
ATOM 4808 C CA . LEU A 1 622 ? -15.048 8.769 2.215 1.00 96.88 622 LEU A CA 1
ATOM 4809 C C . LEU A 1 622 ? -14.649 9.816 1.169 1.00 96.88 622 LEU A C 1
ATOM 4811 O O . LEU A 1 622 ? -14.916 9.634 -0.019 1.00 96.88 622 LEU A O 1
ATOM 4815 N N . GLN A 1 623 ? -13.991 10.900 1.587 1.00 96.31 623 GLN A N 1
ATOM 4816 C CA . GLN A 1 623 ? -13.493 11.929 0.682 1.00 96.31 623 GLN A CA 1
ATOM 4817 C C . GLN A 1 623 ? -12.382 11.388 -0.222 1.00 96.31 623 GLN A C 1
ATOM 4819 O O . GLN A 1 623 ? -12.420 11.653 -1.425 1.00 96.31 623 GLN A O 1
ATOM 4824 N N . ALA A 1 624 ? -11.421 10.635 0.321 1.00 95.44 624 ALA A N 1
ATOM 4825 C CA . ALA A 1 624 ? -10.325 10.047 -0.447 1.00 95.44 624 ALA A CA 1
ATOM 4826 C C . ALA A 1 624 ? -10.854 9.086 -1.526 1.00 95.44 624 ALA A C 1
ATOM 4828 O O . ALA A 1 624 ? -10.531 9.239 -2.706 1.00 95.44 624 ALA A O 1
ATOM 4829 N N . LEU A 1 625 ? -11.746 8.170 -1.133 1.00 96.38 625 LEU A N 1
ATOM 4830 C CA . LEU A 1 625 ? -12.446 7.251 -2.032 1.00 96.38 625 LEU A CA 1
ATOM 4831 C C . LEU A 1 625 ? -13.224 8.005 -3.119 1.00 96.38 625 LEU A C 1
ATOM 4833 O O . LEU A 1 625 ? -13.003 7.789 -4.311 1.00 96.38 625 LEU A O 1
ATOM 4837 N N . ALA A 1 626 ? -14.116 8.917 -2.724 1.00 96.62 626 ALA A N 1
ATOM 4838 C CA . ALA A 1 626 ? -14.990 9.606 -3.666 1.00 96.62 626 ALA A CA 1
ATOM 4839 C C . ALA A 1 626 ? -14.216 10.508 -4.635 1.00 96.62 626 ALA A C 1
ATOM 4841 O O . ALA A 1 626 ? -14.576 10.590 -5.809 1.00 96.62 626 ALA A O 1
ATOM 4842 N N . SER A 1 627 ? -13.144 11.157 -4.171 1.00 96.25 627 SER A N 1
ATOM 4843 C CA . SER A 1 627 ? -12.300 12.012 -5.014 1.00 96.25 627 SER A CA 1
ATOM 4844 C C . SER A 1 627 ? -11.578 11.194 -6.082 1.00 96.25 627 SER A C 1
ATOM 4846 O O . SER A 1 627 ? -11.636 11.561 -7.257 1.00 96.25 627 SER A O 1
ATOM 4848 N N . ALA A 1 628 ? -10.980 10.058 -5.700 1.00 95.75 628 ALA A N 1
ATOM 4849 C CA . ALA A 1 628 ? -10.275 9.186 -6.635 1.00 95.75 628 ALA A CA 1
ATOM 4850 C C . ALA A 1 628 ? -11.229 8.648 -7.710 1.00 95.75 628 ALA A C 1
ATOM 4852 O O . ALA A 1 628 ? -10.947 8.755 -8.904 1.00 95.75 628 ALA A O 1
ATOM 4853 N N . MET A 1 629 ? -12.407 8.165 -7.305 1.00 94.50 629 MET A N 1
ATOM 4854 C CA . MET A 1 629 ? -13.425 7.672 -8.238 1.00 94.50 629 MET A CA 1
ATOM 4855 C C . MET A 1 629 ? -13.965 8.773 -9.159 1.00 94.50 629 MET A C 1
ATOM 4857 O O . MET A 1 629 ? -14.117 8.561 -10.363 1.00 94.50 629 MET A O 1
ATOM 4861 N N . ALA A 1 630 ? -14.196 9.975 -8.625 1.00 93.31 630 ALA A N 1
ATOM 4862 C CA . ALA A 1 630 ? -14.607 11.130 -9.417 1.00 93.31 630 ALA A CA 1
ATOM 4863 C C . ALA A 1 630 ? -13.552 11.520 -10.459 1.00 93.31 630 ALA A C 1
ATOM 4865 O O . ALA A 1 630 ? -13.900 11.944 -11.562 1.00 93.31 630 ALA A O 1
ATOM 4866 N N . TYR A 1 631 ? -12.270 11.407 -10.107 1.00 92.81 631 TYR A N 1
ATOM 4867 C CA . TYR A 1 631 ? -11.163 11.719 -10.999 1.00 92.81 631 TYR A CA 1
ATOM 4868 C C . TYR A 1 631 ? -11.031 10.685 -12.120 1.00 92.81 631 TYR A C 1
ATOM 4870 O O . TYR A 1 631 ? -10.954 11.076 -13.282 1.00 92.81 631 TYR A O 1
ATOM 4878 N N . GLN A 1 632 ? -11.090 9.387 -11.808 1.00 88.56 632 GLN A N 1
ATOM 4879 C CA . GLN A 1 632 ? -11.026 8.323 -12.820 1.00 88.56 632 GLN A CA 1
ATOM 4880 C C . GLN A 1 632 ? -12.189 8.374 -13.820 1.00 88.56 632 GLN A C 1
ATOM 4882 O O . GLN A 1 632 ? -12.013 8.054 -14.990 1.00 88.56 632 GLN A O 1
ATOM 4887 N N . GLY A 1 633 ? -13.363 8.849 -13.397 1.00 84.31 633 GLY A N 1
ATOM 4888 C CA . GLY A 1 633 ? -14.510 9.039 -14.287 1.00 84.31 633 GLY A CA 1
ATOM 4889 C C . GLY A 1 633 ? -14.408 10.238 -15.244 1.00 84.31 633 GLY A C 1
ATOM 4890 O O . GLY A 1 633 ? -15.319 10.450 -16.052 1.00 84.31 633 GLY A O 1
ATOM 4891 N N . ARG A 1 634 ? -13.353 11.065 -15.167 1.00 83.81 634 ARG A N 1
ATOM 4892 C CA . ARG A 1 634 ? -13.186 12.219 -16.065 1.00 83.81 634 ARG A CA 1
ATOM 4893 C C . ARG A 1 634 ? -12.757 11.760 -17.462 1.00 83.81 634 ARG A C 1
ATOM 4895 O O . ARG A 1 634 ? -11.919 10.871 -17.583 1.00 83.81 634 ARG A O 1
ATOM 4902 N N . PRO A 1 635 ? -13.262 12.392 -18.538 1.00 69.88 635 PRO A N 1
ATOM 4903 C CA . PRO A 1 635 ? -12.741 12.140 -19.872 1.00 69.88 635 PRO A CA 1
ATOM 4904 C C . PRO A 1 635 ? -11.260 12.519 -19.932 1.00 69.88 635 PRO A C 1
ATOM 4906 O O . PRO A 1 635 ? -10.908 13.664 -19.644 1.00 69.88 635 PRO A O 1
ATOM 4909 N N . VAL A 1 636 ? -10.413 11.587 -20.365 1.00 65.81 636 VAL A N 1
ATOM 4910 C CA . VAL A 1 636 ? -9.026 11.899 -20.718 1.00 65.81 636 VAL A CA 1
ATOM 4911 C C . VAL A 1 636 ? -9.064 12.843 -21.924 1.00 65.81 636 VAL A C 1
ATOM 4913 O O . VAL A 1 636 ? -9.705 12.544 -22.938 1.00 65.81 636 VAL A O 1
ATOM 4916 N N . SER A 1 637 ? -8.437 14.017 -21.823 1.00 54.44 637 SER A N 1
ATOM 4917 C CA . SER A 1 637 ? -8.302 14.923 -22.968 1.00 54.44 637 SER A CA 1
ATOM 4918 C C . SER A 1 637 ? -7.600 14.179 -24.112 1.00 54.44 637 SER A C 1
ATOM 4920 O O . SER A 1 637 ? -6.584 13.527 -23.904 1.00 54.44 637 SER A O 1
ATOM 4922 N N . ARG A 1 638 ? -8.136 14.253 -25.339 1.00 42.22 638 ARG A N 1
ATOM 4923 C CA . ARG A 1 638 ? -7.623 13.534 -26.532 1.00 42.22 638 ARG A CA 1
ATOM 4924 C C . ARG A 1 638 ? -6.246 14.028 -27.037 1.00 42.22 638 ARG A C 1
ATOM 4926 O O . ARG A 1 638 ? -5.961 13.893 -28.220 1.00 42.22 638 ARG A O 1
ATOM 4933 N N . GLY A 1 639 ? -5.435 14.656 -26.190 1.00 39.44 639 GLY A N 1
ATOM 4934 C CA . GLY A 1 639 ? -4.221 15.380 -26.579 1.00 39.44 639 GLY A CA 1
ATOM 4935 C C . GLY A 1 639 ? -2.927 14.866 -25.954 1.00 39.44 639 GLY A C 1
ATOM 4936 O O . GLY A 1 639 ? -2.002 15.663 -25.844 1.00 39.44 639 GLY A O 1
ATOM 4937 N N . TRP A 1 640 ? -2.882 13.605 -25.517 1.00 37.44 640 TRP A N 1
ATOM 4938 C CA . TRP A 1 640 ? -1.659 12.965 -25.022 1.00 37.44 640 TRP A CA 1
ATOM 4939 C C . TRP A 1 640 ? -0.993 12.137 -26.112 1.00 37.44 640 TRP A C 1
ATOM 4941 O O . TRP A 1 640 ? -1.716 11.332 -26.750 1.00 37.44 640 TRP A O 1
#

Foldseek 3Di:
DDDDDPPPPPVVVPPVVPPPPDDDQDDPLLLDAQDADPLQLVQDDPVLSVLLVVLSVLSVVLSLLLLLQVLLCLLPLAPPVLSVVLSVLSVVLRVLRNVSRVDSHDDPVSSVVSSVVSLVCSLSSLQRRQGQDQFFQFEAEDEPVNLLVCLLVVNLLVLLVLCLLLQHQEYAYEQAAQLQAGQFDDPQGHHDVCQCCRVNHRHDRSVQVNQVSNVVSNHAYAHEYLQFWRHQPLDNHDVCVVVVLQWKAKLVRDQDPPPRSTITGDLQDPSSLVSSLVRLLCCLQPHPHQAYEYENLFAPFDAPDQIDIDQRPVSQVVLCVPPVDGPSPADRDRLNVLLAQPHDLVVGDPSVNVVLVVRLCSSLVSLVSNLVSSCVNPNPRAYEYEAEANLPDSGGVSNRSSRSNPVLVCLVQLSHQEYAYANENLDLVSLLVRLQRCCVSSVLSHAYAYEYELVNLVVVLPDPLRSLSSVSSNVVSCLLRLHSYYYDPHDVSDDPSNSCSSCSHNSVDHHDHCRSCVLVSLLSLLVSLVSLLVVCVVVPVVVVSVVCVVLSVVLNVLSDCVNPPDDCDPDPNVLSNLVSLVVSLVSLVVVLVCLVPVQPCVVRDSSSVSSSSVSSSSSSNSNSSSSNSSNSSDDRPPPD

Radius of gyration: 26.83 Å; Cα contacts (8 Å, |Δi|>4): 1127; chains: 1; bounding box: 79×59×73 Å